Protein AF-A0A431U2A7-F1 (afdb_monomer_lite)

Organism: NCBI:txid1776032

Secondary structure (DSSP, 8-state):
--------------------------------PPPPP-HHHHHHHH-HHHHHHHTTTTTTT-EEEEEEEEE-TT--EEEEEEEES--TTS----GGGGHHHHHHHHHHHHHHHHTT-TT--TTSEEEE---STT---B---S-TTSTTS--HHHHHHHHHHH--HHHHHHHHHHH-HHHHHHHHHHTT-TT-B----SSS--TTGGGEE--EEEE-TTS-EEEEE--EE--SPPP-TT-S-EESSEEEETTEEE-S-EE-TTS-B--HHHHHHHHHHHH-GGGS-GGGS----HHHHHHHHHHHH--TGGG--GGG-STTS-TTTT--TTTTT-TTPPPPTTEEEEEEEEEETTEEEEEEEEEETTTTEEEEEEEEEE--TT-EESSS--TIIIIIHHHHHHHHHHHHHHHHT---SS---PPPPP--

Radius of gyration: 27.98 Å; chains: 1; bounding box: 54×102×86 Å

Sequence (428 aa):
MMLERIVTGLLLTTMGGLAGHLASFTAPSAAQLPVPLNPLDSLLRATPALASVVQQAEKYELQIIYTRIDRDVQNQPHFTQYDYRLDERAYFNPASLVKLPVAILSLQKLNELRQQVPALTRRSIMATGVAGRCQTAVPFAAPADSDRVASVGNYIKRMLLVSDNQAYNRLYEFLGQQYLHEQLQALGYPQVRITRRFAPCDTAANRCTNPITFHEPSGSLIYRQPAACNTSPLSLPLGRVQKGRGYYAGGKLIQRPYDFTTANYLPLQVVNNLLKTVIFPPSAPAAKQPTLTAADISFLQYYLSATPQSSGFRPYAGPEYFAAYKKYLYYGRQRQAQPQPGLRIYNIVGMSHGYLADCAYFFDEKSGIEFMLSAVLYVNADGILNDGQYEYTTMGLPFLAQLGQTVYRLEQHRPRPFRPFLPAPTSR

Foldseek 3Di:
DDDDDDDDDDDDDDDDDDDDDPDPPPDPDPPPDPDPPQVLVVLQCVDPLNCVCVVVVVVFVKKKKWWDWFADPVRDTDIDIHIDNFDLLPFDFQFLLVLLLLLLVLQLVQVVVCVVQVPRDQLWAKWWADDDPQDDTDHGDAASPACPGRGSLNLNLCCLAQNDLVSSLSSCLVCAQQNSQVLCVQLVNNQWDDQARPTPDDSQVSQKHTKMFTHHSVRHTRDTDHIDGDPDDRDQVNAWDWFFQWEDDPNDIDRHTDTCSSPGRDGQVNSLVSLCCLVPVVVGPPSNHRPHDPVSSVSLQLSLFFHLCRNPSVVSVDLVGARCCPPLAQQLNDSPDDDDPQKTWRWDWRDFFQKTKIWIWIARQPQLQTITMIIMTGFDVNRYGPPPDGCSNVPNSSSNSCSNVSVSVVSSPDDGPDRRDDDDPDDD

pLDDT: mean 89.44, std 17.87, range [29.34, 98.94]

InterPro domains:
  IPR012338 Beta-lactamase/transpeptidase-like [G3DSA:3.40.710.10] (51-410)
  IPR012338 Beta-lactamase/transpeptidase-like [SSF56601] (83-375)
  IPR045155 Beta-lactamase class A, catalytic domain [PF13354] (84-200)

Structure (mmCIF, N/CA/C/O backbone):
data_AF-A0A431U2A7-F1
#
_entry.id   AF-A0A431U2A7-F1
#
loop_
_atom_site.group_PDB
_atom_site.id
_atom_site.type_symbol
_atom_site.label_atom_id
_atom_site.label_alt_id
_atom_site.label_comp_id
_atom_site.label_asym_id
_atom_site.label_entity_id
_atom_site.label_seq_id
_atom_site.pdbx_PDB_ins_code
_atom_site.Cartn_x
_atom_site.Cartn_y
_atom_site.Cartn_z
_atom_site.occupancy
_atom_site.B_iso_or_equiv
_atom_site.auth_seq_id
_atom_site.auth_comp_id
_atom_site.auth_asym_id
_atom_site.auth_atom_id
_atom_site.pdbx_PDB_model_num
ATOM 1 N N . MET A 1 1 ? -1.919 -80.118 15.470 1.00 39.31 1 MET A N 1
ATOM 2 C CA . MET A 1 1 ? -1.013 -80.285 16.628 1.00 39.31 1 MET A CA 1
ATOM 3 C C . MET A 1 1 ? -1.307 -79.135 17.587 1.00 39.31 1 MET A C 1
ATOM 5 O O . MET A 1 1 ? -0.917 -78.022 17.277 1.00 39.31 1 MET A O 1
ATOM 9 N N . MET A 1 2 ? -2.353 -79.277 18.420 1.00 29.34 2 MET A N 1
ATOM 10 C CA . MET A 1 2 ? -2.296 -79.602 19.875 1.00 29.34 2 MET A CA 1
ATOM 11 C C . MET A 1 2 ? -1.570 -78.485 20.650 1.00 29.34 2 MET A C 1
ATOM 13 O O . MET A 1 2 ? -0.382 -78.313 20.425 1.00 29.34 2 MET A O 1
ATOM 17 N N . LEU A 1 3 ? -2.185 -77.569 21.415 1.00 35.28 3 LEU A N 1
ATOM 18 C CA . LEU A 1 3 ? -3.251 -77.600 22.443 1.00 35.28 3 LEU A CA 1
ATOM 19 C C . LEU A 1 3 ? -2.877 -78.406 23.703 1.00 35.28 3 LEU A C 1
ATOM 21 O O . LEU A 1 3 ? -2.774 -79.616 23.585 1.00 35.28 3 LEU A O 1
ATOM 25 N N . GLU A 1 4 ? -2.713 -77.711 24.847 1.00 34.19 4 GLU A N 1
ATOM 26 C CA . GLU A 1 4 ? -2.940 -78.094 26.277 1.00 34.19 4 GLU A CA 1
ATOM 27 C C . GLU A 1 4 ? -2.151 -77.113 27.189 1.00 34.19 4 GLU A C 1
ATOM 29 O O . GLU A 1 4 ? -1.002 -76.813 26.891 1.00 34.19 4 GLU A O 1
ATOM 34 N N . ARG A 1 5 ? -2.692 -76.342 28.155 1.00 38.62 5 ARG A N 1
ATOM 35 C CA . ARG A 1 5 ? -3.449 -76.578 29.417 1.00 38.62 5 ARG A CA 1
ATOM 36 C C . ARG A 1 5 ? -2.715 -77.381 30.505 1.00 38.62 5 ARG A C 1
ATOM 38 O O . ARG A 1 5 ? -2.701 -78.595 30.423 1.00 38.62 5 ARG A O 1
ATOM 45 N N . ILE A 1 6 ? -2.311 -76.698 31.591 1.00 35.25 6 ILE A N 1
ATOM 46 C CA . ILE A 1 6 ? -2.184 -77.180 32.996 1.00 35.25 6 ILE A CA 1
ATOM 47 C C . ILE A 1 6 ? -2.443 -75.930 33.890 1.00 35.25 6 ILE A C 1
ATOM 49 O O . ILE A 1 6 ? -1.779 -74.922 33.677 1.00 35.25 6 ILE A O 1
ATOM 53 N N . VAL A 1 7 ? -3.534 -75.756 34.665 1.00 33.81 7 VAL A N 1
ATOM 54 C CA . VAL A 1 7 ? -4.054 -76.432 35.891 1.00 33.81 7 VAL A CA 1
ATOM 55 C C . VAL A 1 7 ? -3.173 -76.158 37.129 1.00 33.81 7 VAL A C 1
ATOM 57 O O . VAL A 1 7 ? -2.102 -76.721 37.267 1.00 33.81 7 VAL A O 1
ATOM 60 N N . THR A 1 8 ? -3.497 -75.126 37.921 1.00 31.67 8 THR A N 1
ATOM 61 C CA . THR A 1 8 ? -4.167 -75.173 39.252 1.00 31.67 8 THR A CA 1
ATOM 62 C C . THR A 1 8 ? -3.204 -75.308 40.438 1.00 31.67 8 THR A C 1
ATOM 64 O O . THR A 1 8 ? -2.409 -76.234 40.503 1.00 31.67 8 THR A O 1
ATOM 67 N N . GLY A 1 9 ? -3.342 -74.415 41.424 1.00 29.36 9 GLY A N 1
ATOM 68 C CA . GLY A 1 9 ? -2.671 -74.518 42.721 1.00 29.36 9 GLY A CA 1
ATOM 69 C C . GLY A 1 9 ? -3.068 -73.378 43.654 1.00 29.36 9 GLY A C 1
ATOM 70 O O . GLY A 1 9 ? -2.433 -72.331 43.665 1.00 29.36 9 GLY A O 1
ATOM 71 N N . LEU A 1 10 ? -4.151 -73.583 44.403 1.00 34.50 10 LEU A N 1
ATOM 72 C CA . LEU A 1 10 ? -4.617 -72.727 45.492 1.00 34.50 10 LEU A CA 1
ATOM 73 C C . LEU A 1 10 ? -3.981 -73.227 46.799 1.00 34.50 10 LEU A C 1
ATOM 75 O O . LEU A 1 10 ? -4.096 -74.418 47.079 1.00 34.50 10 LEU A O 1
ATOM 79 N N . LEU A 1 11 ? -3.386 -72.353 47.616 1.00 31.33 11 LEU A N 1
ATOM 80 C CA . LEU A 1 11 ? -3.276 -72.568 49.066 1.00 31.33 11 LEU A CA 1
ATOM 81 C C . LEU A 1 11 ? -3.006 -71.247 49.800 1.00 31.33 11 LEU A C 1
ATOM 83 O O . LEU A 1 11 ? -2.045 -70.534 49.526 1.00 31.33 11 LEU A O 1
ATOM 87 N N . LEU A 1 12 ? -3.929 -70.939 50.713 1.00 34.69 12 LEU A N 1
ATOM 88 C CA . LEU A 1 12 ? -3.878 -69.861 51.693 1.00 34.69 12 LEU A CA 1
ATOM 89 C C . LEU A 1 12 ? -2.724 -70.073 52.678 1.00 34.69 12 LEU A C 1
ATOM 91 O O . LEU A 1 12 ? -2.602 -71.169 53.211 1.00 34.69 12 LEU A O 1
ATOM 95 N N . THR A 1 13 ? -2.062 -68.987 53.079 1.00 34.72 13 THR A N 1
ATOM 96 C CA . THR A 1 13 ? -1.769 -68.724 54.499 1.00 34.72 13 THR A CA 1
ATOM 97 C C . THR A 1 13 ? -1.606 -67.226 54.738 1.00 34.72 13 THR A C 1
ATOM 99 O O . THR A 1 13 ? -0.867 -66.530 54.049 1.00 34.72 13 THR A O 1
ATOM 102 N N . THR A 1 14 ? -2.342 -66.755 55.735 1.00 37.34 14 THR A N 1
ATOM 103 C CA . THR A 1 14 ? -2.385 -65.413 56.312 1.00 37.34 14 THR A CA 1
ATOM 104 C C . THR A 1 14 ? -1.124 -65.083 57.108 1.00 37.34 14 THR A C 1
ATOM 106 O O . THR A 1 14 ? -0.751 -65.878 57.964 1.00 37.34 14 THR A O 1
ATOM 109 N N . MET A 1 15 ? -0.574 -63.876 56.954 1.00 33.97 15 MET A N 1
ATOM 110 C CA . MET A 1 15 ? 0.027 -63.109 58.057 1.00 33.97 15 MET A CA 1
ATOM 111 C C . MET A 1 15 ? -0.080 -61.612 57.755 1.00 33.97 15 MET A C 1
ATOM 113 O O . MET A 1 15 ? 0.230 -61.161 56.656 1.00 33.97 15 MET A O 1
ATOM 117 N N . GLY A 1 16 ? -0.595 -60.867 58.733 1.00 33.91 16 GLY A N 1
ATOM 118 C CA . GLY A 1 16 ? -0.843 -59.437 58.639 1.00 33.91 16 GLY A CA 1
ATOM 119 C C . GLY A 1 16 ? 0.425 -58.590 58.728 1.00 33.91 16 GLY A C 1
ATOM 120 O O . GLY A 1 16 ? 1.430 -58.985 59.311 1.00 33.91 16 GLY A O 1
ATOM 121 N N . GLY A 1 17 ? 0.325 -57.383 58.181 1.00 33.12 17 GLY A N 1
ATOM 122 C CA . GLY A 1 17 ? 1.307 -56.317 58.317 1.00 33.12 17 GLY A CA 1
ATOM 123 C C . GLY A 1 17 ? 0.697 -55.014 57.814 1.00 33.12 17 GLY A C 1
ATOM 124 O O . GLY A 1 17 ? 0.165 -54.965 56.709 1.00 33.12 17 GLY A O 1
ATOM 125 N N . LEU A 1 18 ? 0.709 -53.994 58.669 1.00 45.31 18 LEU A N 1
ATOM 126 C CA . LEU A 1 18 ? 0.136 -52.669 58.453 1.00 45.31 18 LEU A CA 1
ATOM 127 C C . LEU A 1 18 ? 0.614 -52.027 57.138 1.00 45.31 18 LEU A C 1
ATOM 129 O O . LEU A 1 18 ? 1.816 -51.916 56.912 1.00 45.31 18 LEU A O 1
ATOM 133 N N . ALA A 1 19 ? -0.311 -51.475 56.352 1.00 36.09 19 ALA A N 1
ATOM 134 C CA . ALA A 1 19 ? -0.001 -50.454 55.354 1.00 36.09 19 ALA A CA 1
ATOM 135 C C . ALA A 1 19 ? -1.150 -49.438 55.289 1.00 36.09 19 ALA A C 1
ATOM 137 O O . ALA A 1 19 ? -2.317 -49.803 55.169 1.00 36.09 19 ALA A O 1
ATOM 138 N N . GLY A 1 20 ? -0.796 -48.166 55.475 1.00 38.19 20 GLY A N 1
ATOM 139 C CA . GLY A 1 20 ? -1.707 -47.061 55.745 1.00 38.19 20 GLY A CA 1
ATOM 140 C C . GLY A 1 20 ? -2.708 -46.735 54.638 1.00 38.19 20 GLY A C 1
ATOM 141 O O . GLY A 1 20 ? -2.528 -47.046 53.462 1.00 38.19 20 GLY A O 1
ATOM 142 N N . HIS A 1 21 ? -3.762 -46.035 55.052 1.00 40.00 21 HIS A N 1
ATOM 143 C CA . HIS A 1 21 ? -4.722 -45.388 54.173 1.00 40.00 21 HIS A CA 1
ATOM 144 C C . HIS A 1 21 ? -4.018 -44.369 53.266 1.00 40.00 21 HIS A C 1
ATOM 146 O O . HIS A 1 21 ? -3.732 -43.245 53.677 1.00 40.00 21 HIS A O 1
ATOM 152 N N . LEU A 1 22 ? -3.767 -44.743 52.011 1.00 38.91 22 LEU A N 1
ATOM 153 C CA . LEU A 1 22 ? -3.510 -43.780 50.947 1.00 38.91 22 LEU A CA 1
ATOM 154 C C . LEU A 1 22 ? -4.849 -43.158 50.544 1.00 38.91 22 LEU A C 1
ATOM 156 O O . LEU A 1 22 ? -5.626 -43.742 49.789 1.00 38.91 22 LEU A O 1
ATOM 160 N N . ALA A 1 23 ? -5.121 -41.969 51.081 1.00 39.84 23 ALA A N 1
ATOM 161 C CA . ALA A 1 23 ? -6.163 -41.095 50.570 1.00 39.84 23 ALA A CA 1
ATOM 162 C C . ALA A 1 23 ? -5.885 -40.816 49.087 1.00 39.84 23 ALA A C 1
ATOM 164 O O . ALA A 1 23 ? -4.830 -40.295 48.716 1.00 39.84 23 ALA A O 1
ATOM 165 N N . SER A 1 24 ? -6.826 -41.200 48.230 1.00 39.62 24 SER A N 1
ATOM 166 C CA . SER A 1 24 ? -6.785 -40.913 46.803 1.00 39.62 24 SER A CA 1
ATOM 167 C C . SER A 1 24 ? -6.967 -39.408 46.603 1.00 39.62 24 SER A C 1
ATOM 169 O O . SER A 1 24 ? -8.087 -38.902 46.613 1.00 39.62 24 SER A O 1
ATOM 171 N N . PHE A 1 25 ? -5.866 -38.674 46.446 1.00 38.69 25 PHE A N 1
ATOM 172 C CA . PHE A 1 25 ? -5.916 -37.294 45.977 1.00 38.69 25 PHE A CA 1
ATOM 173 C C . PHE A 1 25 ? -6.336 -37.301 44.507 1.00 38.69 25 PHE A C 1
ATOM 175 O O . PHE A 1 25 ? -5.528 -37.519 43.605 1.00 38.69 25 PHE A O 1
ATOM 182 N N . THR A 1 26 ? -7.622 -37.071 44.260 1.00 43.75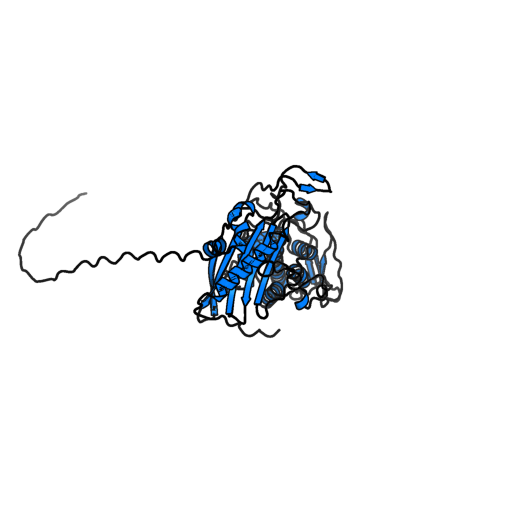 26 THR A N 1
ATOM 183 C CA . THR A 1 26 ? -8.100 -36.635 42.950 1.00 43.75 26 THR A CA 1
ATOM 184 C C . THR A 1 26 ? -7.435 -35.300 42.639 1.00 43.75 26 THR A C 1
ATOM 186 O O . THR A 1 26 ? -7.690 -34.305 43.321 1.00 43.75 26 THR A O 1
ATOM 189 N N . ALA A 1 27 ? -6.554 -35.287 41.638 1.00 40.62 27 ALA A N 1
ATOM 190 C CA . ALA A 1 27 ? -5.968 -34.058 41.129 1.00 40.62 27 ALA A CA 1
ATOM 191 C C . ALA A 1 27 ? -7.101 -33.095 40.728 1.00 40.62 27 ALA A C 1
ATOM 193 O O . ALA A 1 27 ? -8.045 -33.524 40.055 1.00 40.62 27 ALA A O 1
ATOM 194 N N . PRO A 1 28 ? -7.052 -31.816 41.135 1.00 39.28 28 PRO A N 1
ATOM 195 C CA . PRO A 1 28 ? -8.041 -30.853 40.693 1.00 39.28 28 PRO A CA 1
ATOM 196 C C . PRO A 1 28 ? -7.962 -30.756 39.170 1.00 39.28 28 PRO A C 1
ATOM 198 O O . PRO A 1 28 ? -6.887 -30.551 38.603 1.00 39.28 28 PRO A O 1
ATOM 201 N N . SER A 1 29 ? -9.114 -30.933 38.518 1.00 45.03 29 SER A N 1
ATOM 202 C CA . SER A 1 29 ? -9.315 -30.603 37.109 1.00 45.03 29 SER A CA 1
ATOM 203 C C . SER A 1 29 ? -8.654 -29.257 36.842 1.00 45.03 29 SER A C 1
ATOM 205 O O . SER A 1 29 ? -8.995 -28.277 37.506 1.00 45.03 29 SER A O 1
ATOM 207 N N . ALA A 1 30 ? -7.707 -29.215 35.902 1.00 46.78 30 ALA A N 1
ATOM 208 C CA . ALA A 1 30 ? -7.106 -27.971 35.453 1.00 46.78 30 ALA A CA 1
ATOM 209 C C . ALA A 1 30 ? -8.246 -27.034 35.047 1.00 46.78 30 ALA A C 1
ATOM 211 O O . ALA A 1 30 ? -8.922 -27.261 34.043 1.00 46.78 30 ALA A O 1
ATOM 212 N N . ALA A 1 31 ? -8.516 -26.030 35.881 1.00 42.59 31 ALA A N 1
ATOM 213 C CA . ALA A 1 31 ? -9.442 -24.975 35.539 1.00 42.59 31 ALA A CA 1
ATOM 214 C C . ALA A 1 31 ? -8.944 -24.394 34.216 1.00 42.59 31 ALA A C 1
ATOM 216 O O . ALA A 1 31 ? -7.799 -23.941 34.132 1.00 42.59 31 ALA A O 1
ATOM 217 N N . GLN A 1 32 ? -9.771 -24.469 33.171 1.00 38.12 32 GLN A N 1
ATOM 218 C CA . GLN A 1 32 ? -9.534 -23.709 31.954 1.00 38.12 32 GLN A CA 1
ATOM 219 C C . GLN A 1 32 ? -9.356 -22.259 32.394 1.00 38.12 32 GLN A C 1
ATOM 221 O O . GLN A 1 32 ? -10.302 -21.636 32.877 1.00 38.12 32 GLN A O 1
ATOM 226 N N . LEU A 1 33 ? -8.123 -21.755 32.299 1.00 36.72 33 LEU A N 1
ATOM 227 C CA . LEU A 1 33 ? -7.843 -20.340 32.490 1.00 36.72 33 LEU A CA 1
ATOM 228 C C . LEU A 1 33 ? -8.853 -19.579 31.623 1.00 36.72 33 LEU A C 1
ATOM 230 O O . LEU A 1 33 ? -9.006 -19.945 30.451 1.00 36.72 33 LEU A O 1
ATOM 234 N N . PRO A 1 34 ? -9.585 -18.594 32.174 1.00 42.25 34 PRO A N 1
ATOM 235 C CA . PRO A 1 34 ? -10.581 -17.870 31.404 1.00 42.25 34 PRO A CA 1
ATOM 236 C C . PRO A 1 34 ? -9.918 -17.361 30.127 1.00 42.25 34 PRO A C 1
ATOM 238 O O . PRO A 1 34 ? -8.860 -16.730 30.187 1.00 42.25 34 PRO A O 1
ATOM 241 N N . VAL A 1 35 ? -10.517 -17.690 28.977 1.00 45.16 35 VAL A N 1
ATOM 242 C CA . VAL A 1 35 ? -10.093 -17.157 27.679 1.00 45.16 35 VAL A CA 1
ATOM 243 C C . VAL A 1 35 ? -9.950 -15.648 27.869 1.00 45.16 35 VAL A C 1
ATOM 245 O O . VAL A 1 35 ? -10.924 -15.026 28.307 1.00 45.16 35 VAL A O 1
ATOM 248 N N . PRO A 1 36 ? -8.764 -15.057 27.631 1.00 52.97 36 PRO A N 1
ATOM 249 C CA . PRO A 1 36 ? -8.588 -13.630 27.824 1.00 52.97 36 PRO A CA 1
ATOM 250 C C . PRO A 1 36 ? -9.677 -12.914 27.028 1.00 52.97 36 PRO A C 1
ATOM 252 O O . PRO A 1 36 ? -9.793 -13.118 25.819 1.00 52.97 36 PRO A O 1
ATOM 255 N N . LEU A 1 37 ? -10.513 -12.142 27.725 1.00 64.88 37 LEU A N 1
ATOM 256 C CA . LEU A 1 37 ? -11.624 -11.405 27.132 1.00 64.88 37 LEU A CA 1
ATOM 257 C C . LEU A 1 37 ? -11.092 -10.634 25.917 1.00 64.88 37 LEU A C 1
ATOM 259 O O . LEU A 1 37 ? -10.131 -9.884 26.081 1.00 64.88 37 LEU A O 1
ATOM 263 N N . ASN A 1 38 ? -11.678 -10.818 24.726 1.00 75.75 38 ASN A N 1
ATOM 264 C CA . ASN A 1 38 ? -11.290 -10.061 23.534 1.00 75.75 38 ASN A CA 1
ATOM 265 C C . ASN A 1 38 ? -11.425 -8.557 23.850 1.00 75.75 38 ASN A C 1
ATOM 267 O O . ASN A 1 38 ? -12.552 -8.056 23.932 1.00 75.75 38 ASN A O 1
ATOM 271 N N . PRO A 1 39 ? -10.317 -7.816 24.053 1.00 86.81 39 PRO A N 1
ATOM 272 C CA . PRO A 1 39 ? -10.399 -6.428 24.472 1.00 86.81 39 PRO A CA 1
ATOM 273 C C . PRO A 1 39 ? -10.957 -5.558 23.345 1.00 86.81 39 PRO A C 1
ATOM 275 O O . PRO A 1 39 ? -11.525 -4.509 23.629 1.00 86.81 39 PRO A O 1
ATOM 278 N N . LEU A 1 40 ? -10.839 -5.996 22.083 1.00 92.06 40 LEU A N 1
ATOM 279 C CA . LEU A 1 40 ? -11.310 -5.253 20.921 1.00 92.06 40 LEU A CA 1
ATOM 280 C C . LEU A 1 40 ? -12.838 -5.150 20.904 1.00 92.06 40 LEU A C 1
ATOM 282 O O . LEU A 1 40 ? -13.360 -4.046 20.799 1.00 92.06 40 LEU A O 1
ATOM 286 N N . ASP A 1 41 ? -13.559 -6.262 21.065 1.00 89.31 41 ASP A N 1
ATOM 287 C CA . ASP A 1 41 ? -15.031 -6.266 21.077 1.00 89.31 41 ASP A CA 1
ATOM 288 C C . ASP A 1 41 ? -15.600 -5.331 22.150 1.00 89.31 41 ASP A C 1
ATOM 290 O O . ASP A 1 41 ? -16.458 -4.484 21.874 1.00 89.31 41 ASP A O 1
ATOM 294 N N . SER A 1 42 ? -15.087 -5.461 23.375 1.00 89.88 42 SER A N 1
ATOM 295 C CA . SER A 1 42 ? -15.497 -4.632 24.509 1.00 89.88 42 SER A CA 1
ATOM 296 C C . SER A 1 42 ? -15.167 -3.159 24.271 1.00 89.88 42 SER A C 1
ATOM 298 O O . SER A 1 42 ? -16.022 -2.301 24.486 1.00 89.88 42 SER A O 1
ATOM 300 N N . LEU A 1 43 ? -13.966 -2.855 23.766 1.00 93.19 43 LEU A N 1
ATOM 301 C CA . LEU A 1 43 ? -13.534 -1.492 23.452 1.00 93.19 43 LEU A CA 1
ATOM 302 C C . LEU A 1 43 ? -14.429 -0.835 22.394 1.00 93.19 43 LEU A C 1
ATOM 304 O O . LEU A 1 43 ? -14.831 0.318 22.555 1.00 93.19 43 LEU A O 1
ATOM 308 N N . LEU A 1 44 ? -14.766 -1.568 21.329 1.00 94.06 44 LEU A N 1
ATOM 309 C CA . LEU A 1 44 ? -15.616 -1.080 20.243 1.00 94.06 44 LEU A CA 1
ATOM 310 C C . LEU A 1 44 ? -17.034 -0.763 20.728 1.00 94.06 44 LEU A C 1
ATOM 312 O O . LEU A 1 44 ? -17.587 0.271 20.359 1.00 94.06 44 LEU A O 1
ATOM 316 N N . ARG A 1 45 ? -17.618 -1.621 21.575 1.00 90.00 45 ARG A N 1
ATOM 317 C CA . ARG A 1 45 ? -18.977 -1.425 22.112 1.00 90.00 45 ARG A CA 1
ATOM 318 C C . ARG A 1 45 ? -19.041 -0.353 23.198 1.00 90.00 45 ARG A C 1
ATOM 320 O O . ARG A 1 45 ? -20.033 0.363 23.275 1.00 90.00 45 ARG A O 1
ATOM 327 N N . ALA A 1 46 ? -17.996 -0.233 24.014 1.00 91.06 46 ALA A N 1
ATOM 328 C CA . ALA A 1 46 ? -17.940 0.717 25.122 1.00 91.06 46 ALA A CA 1
ATOM 329 C C . ALA A 1 46 ? -17.567 2.146 24.695 1.00 91.06 46 ALA A C 1
ATOM 331 O O . ALA A 1 46 ? -17.612 3.049 25.526 1.00 91.06 46 ALA A O 1
ATOM 332 N N . THR A 1 47 ? -17.191 2.374 23.431 1.00 94.06 47 THR A N 1
ATOM 333 C CA . THR A 1 47 ? -16.764 3.694 22.943 1.00 94.06 47 THR A CA 1
ATOM 334 C C . THR A 1 47 ? -17.890 4.371 22.151 1.00 94.06 47 THR A C 1
ATOM 336 O O . THR A 1 47 ? -18.091 4.030 20.983 1.00 94.06 47 THR A O 1
ATOM 339 N N . PRO A 1 48 ? -18.591 5.384 22.707 1.00 94.06 48 PRO A N 1
ATOM 340 C CA . PRO A 1 48 ? -19.739 6.011 22.042 1.00 94.06 48 PRO A CA 1
ATOM 341 C C . PRO A 1 48 ? -19.412 6.593 20.662 1.00 94.06 48 PRO A C 1
ATOM 343 O O . PRO A 1 48 ? -20.215 6.488 19.739 1.00 94.06 48 PRO A O 1
ATOM 346 N N . ALA A 1 49 ? -18.201 7.133 20.488 1.00 92.81 49 ALA A N 1
ATOM 347 C CA . ALA A 1 49 ? -17.736 7.695 19.217 1.00 92.81 49 ALA A CA 1
ATOM 348 C C . ALA A 1 49 ? -17.610 6.659 18.078 1.00 92.81 49 ALA A C 1
ATOM 350 O O . ALA A 1 49 ? -17.556 7.042 16.913 1.00 92.81 49 ALA A O 1
ATOM 351 N N . LEU A 1 50 ? -17.567 5.359 18.395 1.00 96.50 50 LEU A N 1
ATOM 352 C CA . LEU A 1 50 ? -17.508 4.264 17.418 1.00 96.50 50 LEU A CA 1
ATOM 353 C C . LEU A 1 50 ? -18.874 3.595 17.201 1.00 96.50 50 LEU A C 1
ATOM 355 O O . LEU A 1 50 ? -19.055 2.864 16.225 1.00 96.50 50 LEU A O 1
ATOM 359 N N . ALA A 1 51 ? -19.838 3.850 18.091 1.00 91.81 51 ALA A N 1
ATOM 360 C CA . ALA A 1 51 ? -21.081 3.093 18.183 1.00 91.81 51 ALA A CA 1
ATOM 361 C C . ALA A 1 51 ? -21.918 3.144 16.897 1.00 91.81 51 ALA A C 1
ATOM 363 O O . ALA A 1 51 ? -22.452 2.116 16.490 1.00 91.81 51 ALA A O 1
ATOM 364 N N . SER A 1 52 ? -21.984 4.298 16.221 1.00 91.75 52 SER A N 1
ATOM 365 C CA . SER A 1 52 ? -22.794 4.479 15.004 1.00 91.75 52 SER A CA 1
ATOM 366 C C . SER A 1 52 ? -22.421 3.506 13.881 1.00 91.75 52 SER A C 1
ATOM 368 O O . SER A 1 52 ? -23.301 3.020 13.168 1.00 91.75 52 SER A O 1
ATOM 370 N N . VAL A 1 53 ? -21.129 3.190 13.758 1.00 96.75 53 VAL A N 1
ATOM 371 C CA . VAL A 1 53 ? -20.601 2.232 12.783 1.00 96.75 53 VAL A CA 1
ATOM 372 C C . VAL A 1 53 ? -20.624 0.815 13.347 1.00 96.75 53 VAL A C 1
ATOM 374 O O . VAL A 1 53 ? -21.089 -0.094 12.670 1.00 96.75 53 VAL A O 1
ATOM 377 N N . VAL A 1 54 ? -20.170 0.613 14.589 1.00 96.62 54 VAL A N 1
ATOM 378 C CA . VAL A 1 54 ? -20.057 -0.722 15.209 1.00 96.62 54 VAL A CA 1
ATOM 379 C C . VAL A 1 54 ? -21.423 -1.404 15.354 1.00 96.62 54 VAL A C 1
ATOM 381 O O . VAL A 1 54 ? -21.544 -2.599 15.098 1.00 96.62 54 VAL A O 1
ATOM 384 N N . GLN A 1 55 ? -22.477 -0.663 15.705 1.00 95.94 55 GLN A N 1
ATOM 385 C CA . GLN A 1 55 ? -23.839 -1.210 15.803 1.00 95.94 55 GLN A CA 1
ATOM 386 C C . GLN A 1 55 ? -24.425 -1.597 14.435 1.00 95.94 55 GLN A C 1
ATOM 388 O O . GLN A 1 55 ? -25.323 -2.428 14.361 1.00 95.94 55 GLN A O 1
ATOM 393 N N . GLN A 1 56 ? -23.892 -1.030 13.352 1.00 96.75 56 GLN A N 1
ATOM 394 C CA . GLN A 1 56 ? -24.275 -1.302 11.965 1.00 96.75 56 GLN A CA 1
ATOM 395 C C . GLN A 1 56 ? -23.109 -1.943 11.190 1.00 96.75 56 GLN A C 1
ATOM 397 O O . GLN A 1 56 ? -22.966 -1.733 9.985 1.00 96.75 56 GLN A O 1
ATOM 402 N N . ALA A 1 57 ? -22.250 -2.711 11.869 1.00 97.25 57 ALA A N 1
ATOM 403 C CA . ALA A 1 57 ? -20.986 -3.185 11.303 1.00 97.25 57 ALA A CA 1
ATOM 404 C C . ALA A 1 57 ? -21.148 -4.005 10.012 1.00 97.25 57 ALA A C 1
ATOM 406 O O . ALA A 1 57 ? -20.250 -4.006 9.178 1.00 97.25 57 ALA A O 1
ATOM 407 N N . GLU A 1 58 ? -22.285 -4.678 9.826 1.00 96.81 58 GLU A N 1
ATOM 408 C CA . GLU A 1 58 ? -22.603 -5.384 8.583 1.00 96.81 58 GLU A CA 1
ATOM 409 C C . GLU A 1 58 ? -22.836 -4.427 7.409 1.00 96.81 58 GLU A C 1
ATOM 411 O O . GLU A 1 58 ? -22.199 -4.575 6.372 1.00 96.81 58 GLU A O 1
ATOM 416 N N . LYS A 1 59 ? -23.662 -3.388 7.595 1.00 96.75 59 LYS A N 1
ATOM 417 C CA . LYS A 1 59 ? -23.903 -2.338 6.588 1.00 96.75 59 LYS A CA 1
ATOM 418 C C . LYS A 1 59 ? -22.605 -1.654 6.165 1.00 96.75 59 LYS A C 1
ATOM 420 O O . LYS A 1 59 ? -22.421 -1.344 4.991 1.00 96.75 59 LYS A O 1
ATOM 425 N N . TYR A 1 60 ? -21.731 -1.401 7.134 1.00 98.25 60 TYR A N 1
ATOM 426 C CA . TYR A 1 60 ? -20.446 -0.752 6.907 1.00 98.25 60 TYR A CA 1
ATOM 427 C C . TYR A 1 60 ? -19.322 -1.729 6.535 1.00 98.25 60 TYR A C 1
ATOM 429 O O . TYR A 1 60 ? -18.183 -1.294 6.384 1.00 98.25 60 TYR A O 1
ATOM 437 N N . GLU A 1 61 ? -19.612 -3.029 6.412 1.00 98.12 61 GLU A N 1
ATOM 438 C CA . GLU A 1 61 ? -18.641 -4.100 6.130 1.00 98.12 61 GLU A CA 1
ATOM 439 C C . GLU A 1 61 ? -17.354 -3.980 6.952 1.00 98.12 61 GLU A C 1
ATOM 441 O O . GLU A 1 61 ? -16.242 -4.170 6.457 1.00 98.12 61 GLU A O 1
ATOM 446 N N . LEU A 1 62 ? -17.523 -3.603 8.219 1.00 98.62 62 LEU A N 1
ATOM 447 C CA . LEU A 1 62 ? -16.422 -3.294 9.108 1.00 98.62 62 LEU A CA 1
ATOM 448 C C . LEU A 1 62 ? -15.638 -4.571 9.400 1.00 98.62 62 LEU A C 1
ATOM 450 O O . LEU A 1 62 ? -16.202 -5.530 9.925 1.00 98.62 62 LEU A O 1
ATOM 454 N N . GLN A 1 63 ? -14.338 -4.537 9.124 1.00 98.75 63 GLN A N 1
ATOM 455 C CA . GLN A 1 63 ? -13.374 -5.547 9.558 1.00 98.75 63 GLN A CA 1
ATOM 456 C C . GLN A 1 63 ? -12.246 -4.848 10.311 1.00 98.75 63 GLN A C 1
ATOM 458 O O . GLN A 1 63 ? -11.766 -3.808 9.852 1.00 98.75 63 GLN A O 1
ATOM 463 N N . ILE A 1 64 ? -11.819 -5.390 11.452 1.00 98.81 64 ILE A N 1
ATOM 464 C CA . ILE A 1 64 ? -10.709 -4.836 12.241 1.00 98.81 64 ILE A CA 1
ATOM 465 C C . ILE A 1 64 ? -9.796 -5.969 12.707 1.00 98.81 64 ILE A C 1
ATOM 467 O O . ILE A 1 64 ? -10.272 -7.006 13.158 1.00 98.81 64 ILE A O 1
ATOM 471 N N . ILE A 1 65 ? -8.489 -5.726 12.633 1.00 98.81 65 ILE A N 1
ATOM 472 C CA . ILE A 1 65 ? -7.441 -6.535 13.253 1.00 98.81 65 ILE A CA 1
ATOM 473 C C . ILE A 1 65 ? -6.690 -5.630 14.224 1.00 98.81 65 ILE A C 1
ATOM 475 O O . ILE A 1 65 ? -6.120 -4.621 13.809 1.00 98.81 65 ILE A O 1
ATOM 479 N N . TYR A 1 66 ? -6.644 -5.990 15.500 1.00 98.69 66 TYR A N 1
ATOM 480 C CA . TYR A 1 66 ? -5.780 -5.365 16.499 1.00 98.69 66 TYR A CA 1
ATOM 481 C C . TYR A 1 66 ? -4.751 -6.392 16.962 1.00 98.69 66 TYR A C 1
ATOM 483 O O . TYR A 1 66 ? -5.098 -7.469 17.431 1.00 98.69 66 TYR A O 1
ATOM 491 N N . THR A 1 67 ? -3.467 -6.073 16.819 1.00 98.31 67 THR A N 1
ATOM 492 C CA . THR A 1 67 ? -2.381 -6.918 17.320 1.00 98.31 67 THR A CA 1
ATOM 493 C C . THR A 1 67 ? -1.695 -6.219 18.476 1.00 98.31 67 THR A C 1
ATOM 495 O O . THR A 1 67 ? -0.999 -5.218 18.282 1.00 98.31 67 THR A O 1
ATOM 498 N N . ARG A 1 68 ? -1.855 -6.781 19.672 1.00 96.50 68 ARG A N 1
ATOM 499 C CA . ARG A 1 68 ? -1.051 -6.414 20.834 1.00 96.50 68 ARG A CA 1
ATOM 500 C C . ARG A 1 68 ? 0.375 -6.903 20.620 1.00 96.50 68 ARG A C 1
ATOM 502 O O . ARG A 1 68 ? 0.576 -8.046 20.199 1.00 96.50 68 ARG A O 1
ATOM 509 N N . ILE A 1 69 ? 1.338 -6.041 20.930 1.00 96.19 69 ILE A N 1
ATOM 510 C CA . ILE A 1 69 ? 2.759 -6.374 20.903 1.00 96.19 69 ILE A CA 1
ATOM 511 C C . ILE A 1 69 ? 3.305 -6.266 22.322 1.00 96.19 69 ILE A C 1
ATOM 513 O O . ILE A 1 69 ? 3.176 -5.233 22.980 1.00 96.19 69 ILE A O 1
ATOM 517 N N . ASP A 1 70 ? 3.902 -7.354 22.787 1.00 94.00 70 ASP A N 1
ATOM 518 C CA . ASP A 1 70 ? 4.621 -7.444 24.052 1.00 94.00 70 ASP A CA 1
ATOM 519 C C . ASP A 1 70 ? 6.075 -7.785 23.756 1.00 94.00 70 ASP A C 1
ATOM 521 O O . ASP A 1 70 ? 6.340 -8.627 22.907 1.00 94.00 70 ASP A O 1
ATOM 525 N N . ARG A 1 71 ? 7.028 -7.147 24.432 1.00 93.19 71 ARG A N 1
ATOM 526 C CA . ARG A 1 71 ? 8.442 -7.512 24.297 1.00 93.19 71 ARG A CA 1
ATOM 527 C C . ARG A 1 71 ? 8.886 -8.354 25.475 1.00 93.19 71 ARG A C 1
ATOM 529 O O . ARG A 1 7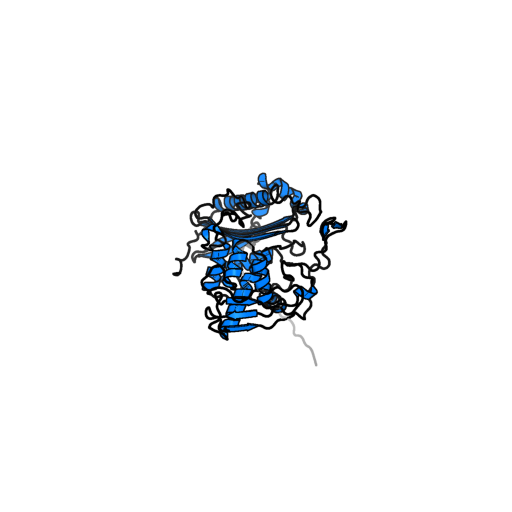1 ? 8.373 -8.159 26.572 1.00 93.19 71 ARG A O 1
ATOM 536 N N . ASP A 1 72 ? 9.809 -9.278 25.248 1.00 91.69 72 ASP A N 1
ATOM 537 C CA . ASP A 1 72 ? 10.478 -10.018 26.321 1.00 91.69 72 ASP A CA 1
ATOM 538 C C . ASP A 1 72 ? 11.759 -9.318 26.808 1.00 91.69 72 ASP A C 1
ATOM 540 O O . ASP A 1 72 ? 12.093 -8.211 26.375 1.00 91.69 72 ASP A O 1
ATOM 544 N N . VAL A 1 73 ? 12.486 -9.968 27.726 1.00 90.56 73 VAL A N 1
ATOM 545 C CA . VAL A 1 73 ? 13.746 -9.450 28.288 1.00 90.56 73 VAL A CA 1
ATOM 546 C C . VAL A 1 73 ? 14.843 -9.273 27.224 1.00 90.56 73 VAL A C 1
ATOM 548 O O . VAL A 1 73 ? 15.748 -8.467 27.422 1.00 90.56 73 VAL A O 1
ATOM 551 N N . GLN A 1 74 ? 14.771 -9.990 26.094 1.00 91.44 74 GLN A N 1
ATOM 552 C CA . GLN A 1 74 ? 15.671 -9.847 24.941 1.00 91.44 74 GLN A CA 1
ATOM 553 C C . GLN A 1 74 ? 15.143 -8.851 23.897 1.00 91.44 74 GLN A C 1
ATOM 555 O O . GLN A 1 74 ? 15.705 -8.751 22.802 1.00 91.44 74 GLN A O 1
ATOM 560 N N . ASN A 1 75 ? 14.088 -8.097 24.223 1.00 88.81 75 ASN A N 1
ATOM 561 C CA . ASN A 1 75 ? 13.432 -7.130 23.346 1.00 88.81 75 ASN A CA 1
ATOM 562 C C . ASN A 1 75 ? 12.787 -7.766 22.097 1.00 88.81 75 ASN A C 1
ATOM 564 O O . ASN A 1 75 ? 12.495 -7.051 21.131 1.00 88.81 75 ASN A O 1
ATOM 568 N N . GLN A 1 76 ? 12.549 -9.084 22.097 1.00 91.88 76 GLN A N 1
ATOM 569 C CA . GLN A 1 76 ? 11.875 -9.768 20.994 1.00 91.88 76 GLN A CA 1
ATOM 570 C C . GLN A 1 76 ? 10.359 -9.561 21.090 1.00 91.88 76 GLN A C 1
ATOM 572 O O . GLN A 1 76 ? 9.795 -9.680 22.180 1.00 91.88 76 GLN A O 1
ATOM 577 N N . PRO A 1 77 ? 9.684 -9.229 19.975 1.00 94.62 77 PRO A N 1
ATOM 578 C CA . PRO A 1 77 ? 8.253 -8.972 19.977 1.00 94.62 77 PRO A CA 1
ATOM 579 C C . PRO A 1 77 ? 7.435 -10.271 19.931 1.00 94.62 77 PRO A C 1
ATOM 581 O O . PRO A 1 77 ? 7.631 -11.133 19.074 1.00 94.62 77 PRO A O 1
ATOM 584 N N . HIS A 1 78 ? 6.437 -10.342 20.802 1.00 95.19 78 HIS A N 1
ATOM 585 C CA . HIS A 1 78 ? 5.407 -11.369 20.889 1.00 95.19 78 HIS A CA 1
ATOM 586 C C . HIS A 1 78 ? 4.064 -10.758 20.502 1.00 95.19 78 HIS A C 1
ATOM 588 O O . HIS A 1 78 ? 3.704 -9.671 20.955 1.00 95.19 78 HIS A O 1
ATOM 594 N N . PHE A 1 79 ? 3.320 -11.452 19.645 1.00 96.12 79 PHE A N 1
ATOM 595 C CA . PHE A 1 79 ? 2.126 -10.907 19.001 1.00 96.12 79 PHE A CA 1
ATOM 596 C C . PHE A 1 79 ? 0.875 -11.632 19.488 1.00 96.12 79 PHE A C 1
ATOM 598 O O . PHE A 1 79 ? 0.791 -12.853 19.384 1.00 96.12 79 PHE A O 1
ATOM 605 N N . THR A 1 80 ? -0.122 -10.888 19.963 1.00 96.75 80 THR A N 1
ATOM 606 C CA . THR A 1 80 ? -1.469 -11.416 20.236 1.00 96.75 80 THR A CA 1
ATOM 607 C C . THR A 1 80 ? -2.474 -10.696 19.344 1.00 96.75 80 THR A C 1
ATOM 609 O O . THR A 1 80 ? -2.671 -9.492 19.500 1.00 96.75 80 THR A O 1
ATOM 612 N N . GLN A 1 81 ? -3.078 -11.415 18.396 1.00 97.44 81 GLN A N 1
ATOM 613 C CA . GLN A 1 81 ? -4.062 -10.860 17.464 1.00 97.44 81 GLN A CA 1
ATOM 614 C C . GLN A 1 81 ? -5.484 -11.009 18.016 1.00 97.44 81 GLN A C 1
ATOM 616 O O . GLN A 1 81 ? -5.844 -12.057 18.548 1.00 97.44 81 GLN A O 1
ATOM 621 N N . TYR A 1 82 ? -6.277 -9.957 17.849 1.00 97.81 82 TYR A N 1
ATOM 622 C CA . TYR A 1 82 ? -7.704 -9.906 18.117 1.00 97.81 82 TYR A CA 1
ATOM 623 C C . TYR A 1 82 ? -8.422 -9.374 16.884 1.00 97.81 82 TYR A C 1
ATOM 625 O O . TYR A 1 82 ? -8.039 -8.335 16.340 1.00 97.81 82 TYR A O 1
ATOM 633 N N . ASP A 1 83 ? -9.489 -10.057 16.491 1.00 97.00 83 ASP A N 1
ATOM 634 C CA . ASP A 1 83 ? -10.209 -9.766 15.259 1.00 97.00 83 ASP A CA 1
ATOM 635 C C . ASP A 1 83 ? -11.650 -9.344 15.544 1.00 97.00 83 ASP A C 1
ATOM 637 O O . ASP A 1 83 ? -12.269 -9.771 16.521 1.00 97.00 83 ASP A O 1
ATOM 641 N N . TYR A 1 84 ? -12.190 -8.505 14.664 1.00 97.50 84 TYR A N 1
ATOM 642 C CA . TYR A 1 84 ? -13.596 -8.122 14.639 1.00 97.50 84 TYR A CA 1
ATOM 643 C C . TYR A 1 84 ? -14.125 -8.284 13.218 1.00 97.50 84 TYR A C 1
ATOM 645 O O . TYR A 1 84 ? -13.718 -7.545 12.319 1.00 97.50 84 TYR A O 1
ATOM 653 N N . ARG A 1 85 ? -15.026 -9.260 13.026 1.00 96.69 85 ARG A N 1
ATOM 654 C CA . ARG A 1 85 ? -15.669 -9.590 11.735 1.00 96.69 85 ARG A CA 1
ATOM 655 C C . ARG A 1 85 ? -14.686 -9.814 10.574 1.00 96.69 85 ARG A C 1
ATOM 657 O O . ARG A 1 85 ? -15.037 -9.584 9.420 1.00 96.69 85 ARG A O 1
ATOM 664 N N . LEU A 1 86 ? -13.459 -10.240 10.872 1.00 97.81 86 LEU A N 1
ATOM 665 C CA . LEU A 1 86 ? -12.473 -10.575 9.852 1.00 97.81 86 LEU A CA 1
ATOM 666 C C . LEU A 1 86 ? -12.979 -11.769 9.038 1.00 97.81 86 LEU A C 1
ATOM 668 O O . LEU A 1 86 ? -13.208 -12.844 9.588 1.00 97.81 86 LEU A O 1
ATOM 672 N N . ASP A 1 87 ? -13.145 -11.571 7.735 1.00 96.69 87 ASP A N 1
ATOM 673 C CA . ASP A 1 87 ? -13.604 -12.617 6.829 1.00 96.69 87 ASP A CA 1
ATOM 674 C C . ASP A 1 87 ? -12.974 -12.422 5.448 1.00 96.69 87 ASP A C 1
ATOM 676 O O . ASP A 1 87 ? -13.243 -11.447 4.744 1.00 96.69 87 ASP A O 1
ATOM 680 N N . GLU A 1 88 ? -12.130 -13.371 5.034 1.00 95.56 88 GLU A N 1
ATOM 681 C CA . GLU A 1 88 ? -11.498 -13.338 3.714 1.00 95.56 88 GLU A CA 1
ATOM 682 C C . GLU A 1 88 ? -12.502 -13.579 2.575 1.00 95.56 88 GLU A C 1
ATOM 684 O O . GLU A 1 88 ? -12.223 -13.206 1.432 1.00 95.56 88 GLU A O 1
ATOM 689 N N . ARG A 1 89 ? -13.666 -14.183 2.855 1.00 95.94 89 ARG A N 1
ATOM 690 C CA . ARG A 1 89 ? -14.743 -14.385 1.874 1.00 95.94 89 ARG A CA 1
ATOM 691 C C . ARG A 1 89 ? -15.576 -13.122 1.657 1.00 95.94 89 ARG A C 1
ATOM 693 O O . ARG A 1 89 ? -16.156 -12.969 0.580 1.00 95.94 89 ARG A O 1
ATOM 700 N N . ALA A 1 90 ? -15.587 -12.203 2.620 1.00 95.62 90 ALA A N 1
ATOM 701 C CA . ALA A 1 90 ? -16.216 -10.897 2.490 1.00 95.62 90 ALA A CA 1
ATOM 702 C C . ALA A 1 90 ? -15.328 -9.964 1.650 1.00 95.62 90 ALA A C 1
ATOM 704 O O . ALA A 1 90 ? -14.388 -9.335 2.143 1.00 95.62 90 ALA A O 1
ATOM 705 N N . TYR A 1 91 ? -15.612 -9.892 0.346 1.00 97.62 91 TYR A N 1
ATOM 706 C CA . TYR A 1 91 ? -14.873 -9.026 -0.570 1.00 97.62 91 TYR A CA 1
ATOM 707 C C . TYR A 1 91 ? -14.918 -7.559 -0.130 1.00 97.62 91 TYR A C 1
ATOM 709 O O . TYR A 1 91 ? -15.985 -6.996 0.100 1.00 97.62 91 TYR A O 1
ATOM 717 N N . PHE A 1 92 ? -13.758 -6.908 -0.182 1.00 98.12 92 PHE A N 1
ATOM 718 C CA . PHE A 1 92 ? -13.655 -5.459 -0.263 1.00 98.12 92 PHE A CA 1
ATOM 719 C C . PHE A 1 92 ? -12.734 -5.068 -1.418 1.00 98.12 92 PHE A C 1
ATOM 721 O O . PHE A 1 92 ? -11.848 -5.831 -1.807 1.00 98.12 92 PHE A O 1
ATOM 728 N N . ASN A 1 93 ? -12.911 -3.865 -1.970 1.00 98.12 93 ASN A N 1
ATOM 729 C CA . ASN A 1 93 ? -11.977 -3.344 -2.965 1.00 98.12 93 ASN A CA 1
ATOM 730 C C . ASN A 1 93 ? -10.679 -2.913 -2.257 1.00 98.12 93 ASN A C 1
ATOM 732 O O . ASN A 1 93 ? -10.703 -1.921 -1.523 1.00 98.12 93 ASN A O 1
ATOM 736 N N . PRO A 1 94 ? -9.528 -3.575 -2.498 1.00 98.12 94 PRO A N 1
ATOM 737 C CA . PRO A 1 94 ? -8.299 -3.272 -1.768 1.00 98.12 94 PRO A CA 1
ATOM 738 C C . PRO A 1 94 ? -7.683 -1.926 -2.150 1.00 98.12 94 PRO A C 1
ATOM 740 O O . PRO A 1 94 ? -6.734 -1.478 -1.508 1.00 98.12 94 PRO A O 1
ATOM 743 N N . ALA A 1 95 ? -8.199 -1.265 -3.191 1.00 97.81 95 ALA A N 1
ATOM 744 C CA . ALA A 1 95 ? -7.752 0.040 -3.644 1.00 97.81 95 ALA A CA 1
ATOM 745 C C . ALA A 1 95 ? -6.216 0.107 -3.703 1.00 97.81 95 ALA A C 1
ATOM 747 O O . ALA A 1 95 ? -5.581 -0.691 -4.387 1.00 97.81 95 ALA A O 1
ATOM 748 N N . SER A 1 96 ? -5.610 1.040 -2.969 1.00 98.50 96 SER A N 1
ATOM 749 C CA . SER A 1 96 ? -4.163 1.258 -2.945 1.00 98.50 96 SER A CA 1
ATOM 750 C C . SER A 1 96 ? -3.378 0.341 -2.000 1.00 98.50 96 SER A C 1
ATOM 752 O O . SER A 1 96 ? -2.150 0.412 -2.019 1.00 98.50 96 SER A O 1
ATOM 754 N N . LEU A 1 97 ? -4.022 -0.559 -1.245 1.00 98.88 97 LEU A N 1
ATOM 755 C CA . LEU A 1 97 ? -3.310 -1.529 -0.399 1.00 98.88 97 LEU A CA 1
ATOM 756 C C . LEU A 1 97 ? -2.394 -2.448 -1.220 1.00 98.88 97 LEU A C 1
ATOM 758 O O . LEU A 1 97 ? -1.320 -2.819 -0.755 1.00 98.88 97 LEU A O 1
ATOM 762 N N . VAL A 1 98 ? -2.752 -2.721 -2.482 1.00 98.81 98 VAL A N 1
ATOM 763 C CA . VAL A 1 98 ? -1.933 -3.501 -3.434 1.00 98.81 98 VAL A CA 1
ATOM 764 C C . VAL A 1 98 ? -0.537 -2.914 -3.670 1.00 98.81 98 VAL A C 1
ATOM 766 O O . VAL A 1 98 ? 0.356 -3.605 -4.152 1.00 98.81 98 VAL A O 1
ATOM 769 N N . LYS A 1 99 ? -0.316 -1.639 -3.329 1.00 98.88 99 LYS A N 1
ATOM 770 C CA . LYS A 1 99 ? 0.987 -0.985 -3.477 1.00 98.88 99 LYS A CA 1
ATOM 771 C C . LYS A 1 99 ? 2.036 -1.549 -2.515 1.00 98.88 99 LYS A C 1
ATOM 773 O O . LYS A 1 99 ? 3.213 -1.514 -2.858 1.00 98.88 99 LYS A O 1
ATOM 778 N N . LEU A 1 100 ? 1.636 -2.087 -1.359 1.00 98.88 100 LEU A N 1
ATOM 779 C CA . LEU A 1 100 ? 2.569 -2.702 -0.412 1.00 98.88 100 LEU A CA 1
ATOM 780 C C . LEU A 1 100 ? 3.232 -3.973 -0.983 1.00 98.88 100 LEU A C 1
ATOM 782 O O . LEU A 1 100 ? 4.457 -3.967 -1.106 1.00 98.88 100 LEU A O 1
ATOM 786 N N . PRO A 1 101 ? 2.490 -5.023 -1.403 1.00 98.81 101 PRO A N 1
ATOM 787 C CA . PRO A 1 101 ? 3.108 -6.201 -2.014 1.00 98.81 101 PRO A CA 1
ATOM 788 C C . PRO A 1 101 ? 3.907 -5.861 -3.276 1.00 98.81 101 PRO A C 1
ATOM 790 O O . PRO A 1 101 ? 4.993 -6.397 -3.465 1.00 98.81 101 PRO A O 1
ATOM 793 N N . VAL A 1 102 ? 3.434 -4.925 -4.110 1.00 98.94 102 VAL A N 1
ATOM 794 C CA . VAL A 1 102 ? 4.181 -4.499 -5.307 1.00 98.94 102 VAL A CA 1
ATOM 795 C C . VAL A 1 102 ? 5.509 -3.825 -4.945 1.00 98.94 102 VAL A C 1
ATOM 797 O O . VAL A 1 102 ? 6.515 -4.088 -5.601 1.00 98.94 102 VAL A O 1
ATOM 800 N N . ALA A 1 103 ? 5.558 -2.994 -3.900 1.00 98.88 103 ALA A N 1
ATOM 801 C CA . ALA A 1 103 ? 6.804 -2.373 -3.449 1.00 98.88 103 ALA A CA 1
ATOM 802 C C . ALA A 1 103 ? 7.801 -3.410 -2.903 1.00 98.88 103 ALA A C 1
ATOM 804 O O . ALA A 1 103 ? 8.968 -3.393 -3.292 1.00 98.88 103 ALA A O 1
ATOM 805 N N . ILE A 1 104 ? 7.326 -4.332 -2.057 1.00 98.81 104 ILE A N 1
ATOM 806 C CA . ILE A 1 104 ? 8.125 -5.428 -1.488 1.00 98.81 104 ILE A CA 1
ATOM 807 C C . ILE A 1 104 ? 8.727 -6.281 -2.609 1.00 98.81 104 ILE A C 1
ATOM 809 O O . ILE A 1 104 ? 9.944 -6.444 -2.693 1.00 98.81 104 ILE A O 1
ATOM 813 N N . LEU A 1 105 ? 7.882 -6.772 -3.515 1.00 98.88 105 LEU A N 1
ATOM 814 C CA . LEU A 1 105 ? 8.308 -7.693 -4.563 1.00 98.88 105 LEU A CA 1
ATOM 815 C C . LEU A 1 105 ? 9.171 -7.019 -5.629 1.00 98.88 105 LEU A C 1
ATOM 817 O O . LEU A 1 105 ? 9.992 -7.688 -6.248 1.00 98.88 105 LEU A O 1
ATOM 821 N N . SER A 1 106 ? 9.040 -5.703 -5.831 1.00 98.88 106 SER A N 1
ATOM 822 C CA . SER A 1 106 ? 9.930 -4.962 -6.736 1.00 98.88 106 SER A CA 1
ATOM 823 C C . SER A 1 106 ? 11.365 -4.920 -6.215 1.00 98.88 106 SER A C 1
ATOM 825 O O . SER A 1 106 ? 12.298 -5.052 -7.003 1.00 98.88 106 SER A O 1
ATOM 827 N N . LEU A 1 107 ? 11.553 -4.759 -4.900 1.00 98.88 107 LEU A N 1
ATOM 828 C CA . LEU A 1 107 ? 12.881 -4.825 -4.281 1.00 98.88 107 LEU A CA 1
ATOM 829 C C . LEU A 1 107 ? 13.417 -6.257 -4.270 1.00 98.88 107 LEU A C 1
ATOM 831 O O . LEU A 1 107 ? 14.588 -6.460 -4.575 1.00 98.88 107 LEU A O 1
ATOM 835 N N . GLN A 1 108 ? 12.555 -7.246 -4.017 1.00 98.56 108 GLN A N 1
ATOM 836 C CA . GLN A 1 108 ? 12.935 -8.652 -4.137 1.00 98.56 108 GLN A CA 1
ATOM 837 C C . GLN A 1 108 ? 13.438 -8.981 -5.550 1.00 98.56 108 GLN A C 1
ATOM 839 O O . GLN A 1 108 ? 14.566 -9.443 -5.702 1.00 98.56 108 GLN A O 1
ATOM 844 N N . LYS A 1 109 ? 12.656 -8.657 -6.589 1.00 98.69 109 LYS A N 1
ATOM 845 C CA . LYS A 1 109 ? 13.036 -8.903 -7.988 1.00 98.69 109 LYS A CA 1
ATOM 846 C C . LYS A 1 109 ? 14.357 -8.224 -8.342 1.00 98.69 109 LYS A C 1
ATOM 848 O O . LYS A 1 109 ? 15.187 -8.781 -9.053 1.00 98.69 109 LYS A O 1
ATOM 853 N N . LEU A 1 110 ? 14.569 -7.009 -7.838 1.00 98.25 110 LEU A N 1
ATOM 854 C CA . LEU A 1 110 ? 15.828 -6.293 -8.017 1.00 98.25 110 LEU A CA 1
ATOM 855 C C . LEU A 1 110 ? 17.003 -7.040 -7.361 1.00 98.25 110 LEU A C 1
ATOM 857 O O . LEU A 1 110 ? 18.058 -7.155 -7.977 1.00 98.25 110 LEU A O 1
ATOM 861 N N . ASN A 1 111 ? 16.830 -7.563 -6.144 1.00 98.00 111 ASN A N 1
ATOM 862 C CA . ASN A 1 111 ? 17.861 -8.336 -5.448 1.00 98.00 111 ASN A CA 1
ATOM 863 C C . ASN A 1 111 ? 18.197 -9.647 -6.166 1.00 98.00 111 ASN A C 1
ATOM 865 O O . ASN A 1 111 ? 19.372 -10.000 -6.234 1.00 98.00 111 ASN A O 1
ATOM 869 N N . GLU A 1 112 ? 17.195 -10.332 -6.719 1.00 97.69 112 GLU A N 1
ATOM 870 C CA . GLU A 1 112 ? 17.376 -11.533 -7.544 1.00 97.69 112 GLU A CA 1
ATOM 871 C C . GLU A 1 112 ? 18.189 -11.212 -8.806 1.00 97.69 112 GLU A C 1
ATOM 873 O O . GLU A 1 112 ? 19.211 -11.845 -9.067 1.00 97.69 112 GLU A O 1
ATOM 878 N N . LEU A 1 113 ? 17.801 -10.168 -9.549 1.00 97.94 113 LEU A N 1
ATOM 879 C CA . LEU A 1 113 ? 18.520 -9.732 -10.751 1.00 97.94 113 LEU A CA 1
ATOM 880 C C . LEU A 1 113 ? 19.947 -9.265 -10.440 1.00 97.94 113 LEU A C 1
ATOM 882 O O . LEU A 1 113 ? 20.860 -9.513 -11.227 1.00 97.94 113 LEU A O 1
ATOM 886 N N . ARG A 1 114 ? 20.168 -8.623 -9.287 1.00 96.62 114 ARG A N 1
ATOM 887 C CA . ARG A 1 114 ? 21.489 -8.124 -8.882 1.00 96.62 114 ARG A CA 1
ATOM 888 C C . ARG A 1 114 ? 22.519 -9.240 -8.690 1.00 96.62 114 ARG A C 1
ATOM 890 O O . ARG A 1 114 ? 23.704 -8.974 -8.851 1.00 96.62 114 ARG A O 1
ATOM 897 N N . GLN A 1 115 ? 22.093 -10.474 -8.408 1.00 95.62 115 GLN A N 1
ATOM 898 C CA . GLN A 1 115 ? 23.015 -11.619 -8.353 1.00 95.62 115 GLN A CA 1
ATOM 899 C C . GLN A 1 115 ? 23.714 -11.866 -9.698 1.00 95.62 115 GLN A C 1
ATOM 901 O O . GLN A 1 115 ? 24.836 -12.358 -9.726 1.00 95.62 115 GLN A O 1
ATOM 906 N N . GLN A 1 116 ? 23.067 -11.498 -10.807 1.00 96.62 116 GLN A N 1
ATOM 907 C CA . GLN A 1 116 ? 23.603 -11.632 -12.165 1.00 96.62 116 GLN A CA 1
ATOM 908 C C . GLN A 1 116 ? 24.088 -10.291 -12.730 1.00 96.62 116 GLN A C 1
ATOM 910 O O . GLN A 1 116 ? 24.993 -10.256 -13.558 1.00 96.62 116 GLN A O 1
ATOM 915 N N . VAL A 1 117 ? 23.499 -9.179 -12.277 1.00 97.38 117 VAL A N 1
ATOM 916 C CA . VAL A 1 117 ? 23.806 -7.819 -12.737 1.00 97.38 117 VAL A CA 1
ATOM 917 C C . VAL A 1 117 ? 24.118 -6.920 -11.531 1.00 97.38 117 VAL A C 1
ATOM 919 O O . VAL A 1 117 ? 23.262 -6.135 -11.116 1.00 97.38 117 VAL A O 1
ATOM 922 N N . PRO A 1 118 ? 25.331 -6.992 -10.946 1.00 95.69 118 PRO A N 1
ATOM 923 C CA . PRO A 1 118 ? 25.658 -6.287 -9.699 1.00 95.69 118 PRO A CA 1
ATOM 924 C C . PRO A 1 118 ? 25.466 -4.762 -9.743 1.00 95.69 118 PRO A C 1
ATOM 926 O O . PRO A 1 118 ? 25.160 -4.150 -8.721 1.00 95.69 118 PRO A O 1
ATOM 929 N N . ALA A 1 119 ? 25.600 -4.150 -10.925 1.00 95.50 119 ALA A N 1
ATOM 930 C CA . ALA A 1 119 ? 25.393 -2.715 -11.143 1.00 95.50 119 ALA A CA 1
ATOM 931 C C . ALA A 1 119 ? 23.914 -2.279 -11.067 1.00 95.50 119 ALA A C 1
ATOM 933 O O . ALA A 1 119 ? 23.618 -1.085 -10.960 1.00 95.50 119 ALA A O 1
ATOM 934 N N . LEU A 1 120 ? 22.965 -3.220 -11.128 1.00 96.31 120 LEU A N 1
ATOM 935 C CA . LEU A 1 120 ? 21.544 -2.916 -11.034 1.00 96.31 120 LEU A CA 1
ATOM 936 C C . LEU A 1 120 ? 21.170 -2.570 -9.590 1.00 96.31 120 LEU A C 1
ATOM 938 O O . LEU A 1 120 ? 21.296 -3.375 -8.667 1.00 96.31 120 LEU A O 1
ATOM 942 N N . THR A 1 121 ? 20.652 -1.361 -9.393 1.00 95.44 121 THR A N 1
ATOM 943 C CA . THR A 1 121 ? 20.214 -0.884 -8.081 1.00 95.44 121 THR A CA 1
ATOM 944 C C . THR A 1 121 ? 18.836 -0.245 -8.170 1.00 95.44 121 THR A C 1
ATOM 946 O O . THR A 1 121 ? 18.366 0.147 -9.237 1.00 95.44 121 THR A O 1
ATOM 949 N N . ARG A 1 122 ? 18.196 -0.023 -7.018 1.00 95.75 122 ARG A N 1
ATOM 950 C CA . ARG A 1 122 ? 16.932 0.727 -6.937 1.00 95.75 122 ARG A CA 1
ATOM 951 C C . ARG A 1 122 ? 17.040 2.177 -7.434 1.00 95.75 122 ARG A C 1
ATOM 953 O O . ARG A 1 122 ? 16.007 2.825 -7.581 1.00 95.75 122 ARG A O 1
ATOM 960 N N . ARG A 1 123 ? 18.260 2.695 -7.636 1.00 95.12 123 ARG A N 1
ATOM 961 C CA . ARG A 1 123 ? 18.535 4.037 -8.173 1.00 95.12 123 ARG A CA 1
ATOM 962 C C . ARG A 1 123 ? 18.791 4.038 -9.681 1.00 95.12 123 ARG A C 1
ATOM 964 O O . ARG A 1 123 ? 18.736 5.106 -10.272 1.00 95.12 123 ARG A O 1
ATOM 971 N N . SER A 1 124 ? 19.034 2.883 -10.302 1.00 95.81 124 SER A N 1
ATOM 972 C CA . SER A 1 124 ? 19.216 2.787 -11.754 1.00 95.81 124 SER A CA 1
ATOM 973 C C . SER A 1 124 ? 17.996 3.357 -12.491 1.00 95.81 124 SER A C 1
ATOM 975 O O . SER A 1 124 ? 16.854 3.162 -12.059 1.00 95.81 124 SER A O 1
ATOM 977 N N . ILE A 1 125 ? 18.239 4.073 -13.591 1.00 96.88 125 ILE A N 1
ATOM 978 C CA . ILE A 1 125 ? 17.185 4.736 -14.367 1.00 96.88 125 ILE A CA 1
ATOM 979 C C . ILE A 1 125 ? 16.412 3.662 -15.128 1.00 96.88 125 ILE A C 1
ATOM 981 O O . ILE A 1 125 ? 16.992 2.920 -15.912 1.00 96.88 125 ILE A O 1
ATOM 985 N N . MET A 1 126 ? 15.112 3.574 -14.891 1.00 97.56 126 MET A N 1
ATOM 986 C CA . MET A 1 126 ? 14.197 2.588 -15.446 1.00 97.56 126 MET A CA 1
ATOM 987 C C . MET A 1 126 ? 13.352 3.228 -16.552 1.00 97.56 126 MET A C 1
ATOM 989 O O . MET A 1 126 ? 12.379 3.930 -16.274 1.00 97.56 126 MET A O 1
ATOM 993 N N . ALA A 1 127 ? 13.692 2.956 -17.808 1.00 97.62 127 ALA A N 1
ATOM 994 C CA . ALA A 1 127 ? 12.864 3.323 -18.949 1.00 97.62 127 ALA A CA 1
ATOM 995 C C . ALA A 1 127 ? 11.829 2.222 -19.234 1.00 97.62 127 ALA A C 1
ATOM 997 O O . ALA A 1 127 ? 12.070 1.031 -19.035 1.00 97.62 127 ALA A O 1
ATOM 998 N N . THR A 1 128 ? 10.649 2.630 -19.691 1.00 98.19 128 THR A N 1
ATOM 999 C CA . THR A 1 128 ? 9.520 1.745 -20.002 1.00 98.19 128 THR A CA 1
ATOM 1000 C C . THR A 1 128 ? 9.119 1.958 -21.455 1.00 98.19 128 THR A C 1
ATOM 1002 O O . THR A 1 128 ? 8.769 3.074 -21.837 1.00 98.19 128 THR A O 1
ATOM 1005 N N . GLY A 1 129 ? 9.173 0.910 -22.274 1.00 98.12 129 GLY A N 1
ATOM 1006 C CA . GLY A 1 129 ? 8.724 0.948 -23.666 1.00 98.12 129 GLY A CA 1
ATOM 1007 C C . GLY A 1 129 ? 7.241 0.608 -23.814 1.00 98.12 129 GLY A C 1
ATOM 1008 O O . GLY A 1 129 ? 6.509 0.515 -22.832 1.00 98.12 129 GLY A O 1
ATOM 1009 N N . VAL A 1 130 ? 6.795 0.393 -25.050 1.00 97.88 130 VAL A N 1
ATOM 1010 C CA . VAL A 1 130 ? 5.427 -0.028 -25.393 1.00 97.88 130 VAL A CA 1
ATOM 1011 C C . VAL A 1 130 ? 5.514 -1.221 -26.339 1.00 97.88 130 VAL A C 1
ATOM 1013 O O . VAL A 1 130 ? 6.292 -1.199 -27.285 1.00 97.88 130 VAL A O 1
ATOM 1016 N N . ALA A 1 131 ? 4.726 -2.260 -26.073 1.00 96.56 131 ALA A N 1
ATOM 1017 C CA . ALA A 1 131 ? 4.631 -3.472 -26.890 1.00 96.56 131 ALA A CA 1
ATOM 1018 C C . ALA A 1 131 ? 3.182 -3.974 -27.057 1.00 96.56 131 ALA A C 1
ATOM 1020 O O . ALA A 1 131 ? 2.954 -5.055 -27.589 1.00 96.56 131 ALA A O 1
ATOM 1021 N N . GLY A 1 132 ? 2.187 -3.218 -26.587 1.00 92.38 132 GLY A N 1
ATOM 1022 C CA . GLY A 1 132 ? 0.780 -3.599 -26.681 1.00 92.38 132 GLY A CA 1
ATOM 1023 C C . GLY A 1 132 ? -0.168 -2.435 -26.413 1.00 92.38 132 GLY A C 1
ATOM 1024 O O . GLY A 1 132 ? 0.254 -1.338 -26.050 1.00 92.38 132 GLY A O 1
ATOM 1025 N N . ARG A 1 133 ? -1.474 -2.673 -26.584 1.00 92.25 133 ARG A N 1
ATOM 1026 C CA . ARG A 1 133 ? -2.514 -1.662 -26.324 1.00 92.25 133 ARG A CA 1
ATOM 1027 C C . ARG A 1 133 ? -2.527 -1.231 -24.853 1.00 92.25 133 ARG A C 1
ATOM 1029 O O . ARG A 1 133 ? -2.109 -1.998 -23.993 1.00 92.25 133 ARG A O 1
ATOM 1036 N N . CYS A 1 134 ? -3.040 -0.030 -24.575 1.00 91.56 134 CYS A N 1
ATOM 1037 C CA . CYS A 1 134 ? -3.130 0.607 -23.246 1.00 91.56 134 CYS A CA 1
ATOM 1038 C C . CYS A 1 134 ? -1.787 0.933 -22.551 1.00 91.56 134 CYS A C 1
ATOM 1040 O O . CYS A 1 134 ? -1.781 1.597 -21.514 1.00 91.56 134 CYS A O 1
ATOM 1042 N N . GLN A 1 135 ? -0.657 0.472 -23.095 1.00 96.38 135 GLN A N 1
ATOM 1043 C CA . GLN A 1 135 ? 0.671 0.709 -22.542 1.00 96.38 135 GLN A CA 1
ATOM 1044 C C . GLN A 1 135 ? 1.164 2.122 -22.878 1.00 96.38 135 GLN A C 1
ATOM 1046 O O . GLN A 1 135 ? 0.955 2.626 -23.979 1.00 96.38 135 GLN A O 1
ATOM 1051 N N . THR A 1 136 ? 1.855 2.751 -21.928 1.00 96.62 136 THR A N 1
ATOM 1052 C CA . THR A 1 136 ? 2.465 4.077 -22.092 1.00 96.62 136 THR A CA 1
ATOM 1053 C C . THR A 1 136 ? 3.965 4.007 -21.852 1.00 96.62 136 THR A C 1
ATOM 1055 O O . THR A 1 136 ? 4.411 3.286 -20.957 1.00 96.62 136 THR A O 1
ATOM 1058 N N . ALA A 1 137 ? 4.735 4.774 -22.623 1.00 97.06 137 ALA A N 1
ATOM 1059 C CA . ALA A 1 137 ? 6.184 4.830 -22.487 1.00 97.06 137 ALA A CA 1
ATOM 1060 C C . ALA A 1 137 ? 6.625 5.803 -21.381 1.00 97.06 137 ALA A C 1
ATOM 1062 O O . ALA A 1 137 ? 5.952 6.795 -21.097 1.00 97.06 137 ALA A O 1
ATOM 1063 N N . VAL A 1 138 ? 7.790 5.534 -20.796 1.00 96.25 138 VAL A N 1
ATOM 1064 C CA . VAL A 1 138 ? 8.573 6.487 -20.001 1.00 96.25 138 VAL A CA 1
ATOM 1065 C C . VAL A 1 138 ? 10.004 6.420 -20.529 1.00 96.25 138 VAL A C 1
ATOM 1067 O O . VAL A 1 138 ? 10.646 5.383 -20.354 1.00 96.25 138 VAL A O 1
ATOM 1070 N N . PRO A 1 139 ? 10.501 7.463 -21.214 1.00 93.62 139 PRO A N 1
ATOM 1071 C CA . PRO A 1 139 ? 11.854 7.451 -21.750 1.00 93.62 139 PRO A CA 1
ATOM 1072 C C . PRO A 1 139 ? 12.892 7.550 -20.626 1.00 93.62 139 PRO A C 1
ATOM 1074 O O . PRO A 1 139 ? 12.576 7.867 -19.477 1.00 93.62 139 PRO A O 1
ATOM 1077 N N . PHE A 1 140 ? 14.151 7.312 -20.980 1.00 91.06 140 PHE A N 1
ATOM 1078 C CA . PHE A 1 140 ? 15.288 7.669 -20.139 1.00 91.06 140 PHE A CA 1
ATOM 1079 C C . PHE A 1 140 ? 15.235 9.167 -19.779 1.00 91.06 140 PHE A C 1
ATOM 1081 O O . PHE A 1 140 ? 15.021 10.000 -20.661 1.00 91.06 140 PHE A O 1
ATOM 1088 N N . ALA A 1 141 ? 15.405 9.519 -18.498 1.00 86.19 141 ALA A N 1
ATOM 1089 C CA . ALA A 1 141 ? 15.273 10.902 -18.034 1.00 86.19 141 ALA A CA 1
ATOM 1090 C C . ALA A 1 141 ? 16.072 11.198 -16.754 1.00 86.19 141 ALA A C 1
ATOM 1092 O O . ALA A 1 141 ? 15.918 10.477 -15.769 1.00 86.19 141 ALA A O 1
ATOM 1093 N N . ALA A 1 142 ? 16.787 12.338 -16.767 1.00 79.88 142 ALA A N 1
ATOM 1094 C CA . ALA A 1 142 ? 17.583 12.933 -15.679 1.00 79.88 142 ALA A CA 1
ATOM 1095 C C . ALA A 1 142 ? 18.670 12.011 -15.063 1.00 79.88 142 ALA A C 1
ATOM 1097 O O . ALA A 1 142 ? 18.601 10.794 -15.196 1.00 79.88 142 ALA A O 1
ATOM 1098 N N . PRO A 1 143 ? 19.689 12.555 -14.371 1.00 78.81 143 PRO A N 1
ATOM 1099 C CA . PRO A 1 143 ? 20.660 11.729 -13.649 1.00 78.81 143 PRO A CA 1
ATOM 1100 C C . PRO A 1 143 ? 20.019 11.022 -12.443 1.00 78.81 143 PRO A C 1
ATOM 1102 O O . PRO A 1 143 ? 19.156 11.600 -11.783 1.00 78.81 143 PRO A O 1
ATOM 1105 N N . ALA A 1 144 ? 20.451 9.787 -12.150 1.00 71.44 144 ALA A N 1
ATOM 1106 C CA . ALA A 1 144 ? 19.859 8.846 -11.179 1.00 71.44 144 ALA A CA 1
ATOM 1107 C C . ALA A 1 144 ? 19.665 9.370 -9.738 1.00 71.44 144 ALA A C 1
ATOM 1109 O O . ALA A 1 144 ? 18.910 8.787 -8.956 1.00 71.44 144 ALA A O 1
ATOM 1110 N N . ASP A 1 145 ? 20.354 10.445 -9.370 1.00 71.25 145 ASP A N 1
ATOM 1111 C CA . ASP A 1 145 ? 20.309 11.105 -8.066 1.00 71.25 145 ASP A CA 1
ATOM 1112 C C . ASP A 1 145 ? 19.205 12.175 -7.947 1.00 71.25 145 ASP A C 1
ATOM 1114 O O . ASP A 1 145 ? 19.021 12.758 -6.879 1.00 71.25 145 ASP A O 1
ATOM 1118 N N . SER A 1 146 ? 18.416 12.398 -9.001 1.00 80.06 146 SER A N 1
ATOM 1119 C CA . SER A 1 146 ? 17.292 13.337 -8.994 1.00 80.06 146 SER A CA 1
ATOM 1120 C C . SER A 1 146 ? 15.967 12.698 -8.549 1.00 80.06 146 SER A C 1
ATOM 1122 O O . SER A 1 146 ? 15.577 11.605 -8.971 1.00 80.06 146 SER A O 1
ATOM 1124 N N . ASP A 1 147 ? 15.180 13.444 -7.765 1.00 81.38 147 ASP A N 1
ATOM 1125 C CA . ASP A 1 147 ? 13.804 13.082 -7.378 1.00 81.38 147 ASP A CA 1
ATOM 1126 C C . ASP A 1 147 ? 12.823 13.023 -8.568 1.00 81.38 147 ASP A C 1
ATOM 1128 O O . ASP A 1 147 ? 11.671 12.612 -8.418 1.00 81.38 147 ASP A O 1
ATOM 1132 N N . ARG A 1 148 ? 13.268 13.425 -9.766 1.00 79.56 148 ARG A N 1
ATOM 1133 C CA . ARG A 1 148 ? 12.487 13.396 -11.013 1.00 79.56 148 ARG A CA 1
ATOM 1134 C C . ARG A 1 148 ? 12.750 12.155 -11.873 1.00 79.56 148 ARG A C 1
ATOM 1136 O O . ARG A 1 148 ? 12.146 12.020 -12.932 1.00 79.56 148 ARG A O 1
ATOM 1143 N N . VAL A 1 149 ? 13.625 11.252 -11.431 1.00 87.94 149 VAL A N 1
ATOM 1144 C CA . VAL A 1 149 ? 13.991 10.047 -12.187 1.00 87.94 149 VAL A CA 1
ATOM 1145 C C . VAL A 1 149 ? 12.938 8.957 -12.065 1.00 87.94 149 VAL A C 1
ATOM 1147 O O . VAL A 1 149 ? 12.443 8.656 -10.973 1.00 87.94 149 VAL A O 1
ATOM 1150 N N . ALA A 1 150 ? 12.674 8.303 -13.192 1.00 94.44 150 ALA A N 1
ATOM 1151 C CA . ALA A 1 150 ? 12.029 7.004 -13.256 1.00 94.44 150 ALA A CA 1
ATOM 1152 C C . ALA A 1 150 ? 12.983 5.928 -12.713 1.00 94.44 150 ALA A C 1
ATOM 1154 O O . ALA A 1 150 ? 13.906 5.517 -13.400 1.00 94.44 150 ALA A O 1
ATOM 1155 N N . SER A 1 151 ? 12.809 5.502 -11.466 1.00 96.94 151 SER A N 1
ATOM 1156 C CA . SER A 1 151 ? 13.580 4.409 -10.858 1.00 96.94 151 SER A CA 1
ATOM 1157 C C . SER A 1 151 ? 12.690 3.619 -9.912 1.00 96.94 151 SER A C 1
ATOM 1159 O O . SER A 1 151 ? 11.707 4.154 -9.388 1.00 96.94 151 SER A O 1
ATOM 1161 N N . VAL A 1 152 ? 13.041 2.357 -9.649 1.00 98.12 152 VAL A N 1
ATOM 1162 C CA . VAL A 1 152 ? 12.283 1.507 -8.714 1.00 98.12 152 VAL A CA 1
ATOM 1163 C C . VAL A 1 152 ? 12.151 2.191 -7.352 1.00 98.12 152 VAL A C 1
ATOM 1165 O O . VAL A 1 152 ? 11.055 2.273 -6.799 1.00 98.12 152 VAL A O 1
ATOM 1168 N N . GLY A 1 153 ? 13.244 2.770 -6.847 1.00 97.38 153 GLY A N 1
ATOM 1169 C CA . GLY A 1 153 ? 13.250 3.516 -5.596 1.00 97.38 153 GLY A CA 1
ATOM 1170 C C . GLY A 1 153 ? 12.282 4.698 -5.619 1.00 97.38 153 GLY A C 1
ATOM 1171 O O . GLY A 1 153 ? 11.441 4.805 -4.730 1.00 97.38 153 GLY A O 1
ATOM 1172 N N . ASN A 1 154 ? 12.340 5.565 -6.633 1.00 97.00 154 ASN A N 1
ATOM 1173 C CA . ASN A 1 154 ? 11.440 6.719 -6.694 1.00 97.00 154 ASN A CA 1
ATOM 1174 C C . ASN A 1 154 ? 9.975 6.303 -6.868 1.00 97.00 154 ASN A C 1
ATOM 1176 O O . ASN A 1 154 ? 9.105 6.896 -6.235 1.00 97.00 154 ASN A O 1
ATOM 1180 N N . TYR A 1 155 ? 9.675 5.259 -7.640 1.00 98.19 155 TYR A N 1
ATOM 1181 C CA . TYR A 1 155 ? 8.305 4.755 -7.730 1.00 98.19 155 TYR A CA 1
ATOM 1182 C C . TYR A 1 155 ? 7.782 4.250 -6.379 1.00 98.19 155 TYR A C 1
ATOM 1184 O O . TYR A 1 155 ? 6.670 4.613 -5.990 1.00 98.19 155 TYR A O 1
ATOM 1192 N N . ILE A 1 156 ? 8.601 3.532 -5.604 1.00 98.62 156 ILE A N 1
ATOM 1193 C CA . ILE A 1 156 ? 8.232 3.116 -4.242 1.00 98.62 156 ILE A CA 1
ATOM 1194 C C . ILE A 1 156 ? 7.972 4.335 -3.347 1.00 98.62 156 ILE A C 1
ATOM 1196 O O . ILE A 1 156 ? 6.920 4.395 -2.710 1.00 98.62 156 ILE A O 1
ATOM 1200 N N . LYS A 1 157 ? 8.853 5.348 -3.343 1.00 97.69 157 LYS A N 1
ATOM 1201 C CA . LYS A 1 157 ? 8.634 6.592 -2.573 1.00 97.69 157 LYS A CA 1
ATOM 1202 C C . LYS A 1 157 ? 7.280 7.220 -2.906 1.00 97.69 157 LYS A C 1
ATOM 1204 O O . LYS A 1 157 ? 6.501 7.542 -2.013 1.00 97.69 157 LYS A O 1
ATOM 1209 N N . ARG A 1 158 ? 6.963 7.351 -4.198 1.00 97.81 158 ARG A N 1
ATOM 1210 C CA . ARG A 1 158 ? 5.711 7.951 -4.686 1.00 97.81 158 ARG A CA 1
ATOM 1211 C C . ARG A 1 158 ? 4.475 7.150 -4.268 1.00 97.81 158 ARG A C 1
ATOM 1213 O O . ARG A 1 158 ? 3.472 7.732 -3.852 1.00 97.81 158 ARG A O 1
ATOM 1220 N N . MET A 1 159 ? 4.548 5.823 -4.307 1.00 98.31 159 MET A N 1
ATOM 1221 C CA . MET A 1 159 ? 3.480 4.945 -3.819 1.00 98.31 159 MET A CA 1
ATOM 1222 C C . MET A 1 159 ? 3.278 5.067 -2.302 1.00 98.31 159 MET A C 1
ATOM 1224 O O . MET A 1 159 ? 2.142 5.173 -1.823 1.00 98.31 159 MET A O 1
ATOM 1228 N N . LEU A 1 160 ? 4.364 5.064 -1.530 1.00 98.44 160 LEU A N 1
ATOM 1229 C CA . LEU A 1 160 ? 4.298 5.034 -0.071 1.00 98.44 160 LEU A CA 1
ATOM 1230 C C . LEU A 1 160 ? 3.963 6.400 0.543 1.00 98.44 160 LEU A C 1
ATOM 1232 O O . LEU A 1 160 ? 3.175 6.432 1.482 1.00 98.44 160 LEU A O 1
ATOM 1236 N N . LEU A 1 161 ? 4.408 7.514 -0.046 1.00 97.56 161 LEU A N 1
ATOM 1237 C CA . LEU A 1 161 ? 4.133 8.862 0.472 1.00 97.56 161 LEU A CA 1
ATOM 1238 C C . LEU A 1 161 ? 2.758 9.403 0.075 1.00 97.56 161 LEU A C 1
ATOM 1240 O O . LEU A 1 161 ? 2.039 9.937 0.916 1.00 97.56 161 LEU A O 1
ATOM 1244 N N . VAL A 1 162 ? 2.375 9.262 -1.199 1.00 97.38 162 VAL A N 1
ATOM 1245 C CA . VAL A 1 162 ? 1.177 9.938 -1.742 1.00 97.38 162 VAL A CA 1
ATOM 1246 C C . VAL A 1 162 ? 0.253 9.015 -2.526 1.00 97.38 162 VAL A C 1
ATOM 1248 O O . VAL A 1 162 ? -0.737 9.459 -3.094 1.00 97.38 162 VAL A O 1
ATOM 1251 N N . SER A 1 163 ? 0.527 7.708 -2.526 1.00 97.88 163 SER A N 1
ATOM 1252 C CA . SER A 1 163 ? -0.300 6.721 -3.222 1.00 97.88 163 SER A CA 1
ATOM 1253 C C . SER A 1 163 ? -0.372 6.958 -4.735 1.00 97.88 163 SER A C 1
ATOM 1255 O O . SER A 1 163 ? -1.420 6.786 -5.352 1.00 97.88 163 SER A O 1
ATOM 1257 N N . ASP A 1 164 ? 0.754 7.304 -5.354 1.00 97.88 164 ASP A N 1
ATOM 1258 C CA . ASP A 1 164 ? 0.831 7.571 -6.791 1.00 97.88 164 ASP A CA 1
ATOM 1259 C C . ASP A 1 164 ? 0.470 6.333 -7.641 1.00 97.88 164 ASP A C 1
ATOM 1261 O O . ASP A 1 164 ? 1.067 5.259 -7.514 1.00 97.88 164 ASP A O 1
ATOM 1265 N N . ASN A 1 165 ? -0.533 6.484 -8.509 1.00 98.38 165 ASN A N 1
ATOM 1266 C CA . ASN A 1 165 ? -1.024 5.414 -9.379 1.00 98.38 165 ASN A CA 1
ATOM 1267 C C . ASN A 1 165 ? -0.106 5.141 -10.573 1.00 98.38 165 ASN A C 1
ATOM 1269 O O . ASN A 1 165 ? 0.013 3.991 -10.985 1.00 98.38 165 ASN A O 1
ATOM 1273 N N . GLN A 1 166 ? 0.567 6.162 -11.109 1.00 97.31 166 GLN A N 1
ATOM 1274 C CA . GLN A 1 166 ? 1.500 5.977 -12.218 1.00 97.31 166 GLN A CA 1
ATOM 1275 C C . GLN A 1 166 ? 2.727 5.199 -11.754 1.00 97.31 166 GLN A C 1
ATOM 1277 O O . GLN A 1 166 ? 3.120 4.236 -12.400 1.00 97.31 166 GLN A O 1
ATOM 1282 N N . ALA A 1 167 ? 3.273 5.539 -10.588 1.00 98.06 167 ALA A N 1
ATOM 1283 C CA . ALA A 1 167 ? 4.361 4.794 -9.970 1.00 98.06 167 ALA A CA 1
ATOM 1284 C C . ALA A 1 167 ? 4.000 3.318 -9.741 1.00 98.06 167 ALA A C 1
ATOM 1286 O O . ALA A 1 167 ? 4.773 2.432 -10.101 1.00 98.06 167 ALA A O 1
ATOM 1287 N N . TYR A 1 168 ? 2.793 3.051 -9.229 1.00 98.75 168 TYR A N 1
ATOM 1288 C CA . TYR A 1 168 ? 2.278 1.687 -9.112 1.00 98.75 168 TYR A CA 1
ATOM 1289 C C . TYR A 1 168 ? 2.211 0.973 -10.468 1.00 98.75 168 TYR A C 1
ATOM 1291 O O . TYR A 1 168 ? 2.663 -0.164 -10.567 1.00 98.75 168 TYR A O 1
ATOM 1299 N N . ASN A 1 169 ? 1.703 1.632 -11.516 1.00 98.56 169 ASN A N 1
ATOM 1300 C CA . ASN A 1 169 ? 1.614 1.038 -12.852 1.00 98.56 169 ASN A CA 1
ATOM 1301 C C . ASN A 1 169 ? 2.991 0.614 -13.372 1.00 98.56 169 ASN A C 1
ATOM 1303 O O . ASN A 1 169 ? 3.123 -0.487 -13.899 1.00 98.56 169 ASN A O 1
ATOM 1307 N N . ARG A 1 170 ? 4.019 1.451 -13.181 1.00 98.50 170 ARG A N 1
ATOM 1308 C CA . ARG A 1 170 ? 5.393 1.145 -13.610 1.00 98.50 170 ARG A CA 1
ATOM 1309 C C . ARG A 1 170 ? 5.978 -0.055 -12.872 1.00 98.50 170 ARG A C 1
ATOM 1311 O O . ARG A 1 170 ? 6.603 -0.905 -13.496 1.00 98.50 170 ARG A O 1
ATOM 1318 N N . LEU A 1 171 ? 5.738 -0.175 -11.567 1.00 98.88 171 LEU A N 1
ATOM 1319 C CA . LEU A 1 171 ? 6.214 -1.337 -10.812 1.00 98.88 171 LEU A CA 1
ATOM 1320 C C . LEU A 1 171 ? 5.406 -2.605 -11.095 1.00 98.88 171 LEU A C 1
ATOM 1322 O O . LEU A 1 171 ? 5.984 -3.683 -11.169 1.00 98.88 171 LEU A O 1
ATOM 1326 N N . TYR A 1 172 ? 4.100 -2.492 -11.340 1.00 98.69 172 TYR A N 1
ATOM 1327 C CA . TYR A 1 172 ? 3.297 -3.606 -11.847 1.00 98.69 172 TYR A CA 1
ATOM 1328 C C . TYR A 1 172 ? 3.855 -4.126 -13.183 1.00 98.69 172 TYR A C 1
ATOM 1330 O O . TYR A 1 172 ? 3.986 -5.332 -13.383 1.00 98.69 172 TYR A O 1
ATOM 1338 N N . GLU A 1 173 ? 4.233 -3.218 -14.086 1.00 98.62 173 GLU A N 1
ATOM 1339 C CA . GLU A 1 173 ? 4.838 -3.561 -15.376 1.00 98.62 173 GLU A CA 1
ATOM 1340 C C . GLU A 1 173 ? 6.219 -4.199 -15.227 1.00 98.62 173 GLU A C 1
ATOM 1342 O O . GLU A 1 173 ? 6.506 -5.187 -15.904 1.00 98.62 173 GLU A O 1
ATOM 1347 N N . PHE A 1 174 ? 7.040 -3.673 -14.313 1.00 98.81 174 PHE A N 1
ATOM 1348 C CA . PHE A 1 174 ? 8.341 -4.245 -13.981 1.00 98.81 174 PHE A CA 1
ATOM 1349 C C . PHE A 1 174 ? 8.230 -5.657 -13.457 1.00 98.81 174 PHE A C 1
ATOM 1351 O O . PHE A 1 174 ? 8.927 -6.538 -13.956 1.00 98.81 174 PHE A O 1
ATOM 1358 N N . LEU A 1 175 ? 7.341 -5.891 -12.499 1.00 98.75 175 LEU A N 1
ATOM 1359 C CA . LEU A 1 175 ? 7.137 -7.219 -11.954 1.00 98.75 175 LEU A CA 1
ATOM 1360 C C . LEU A 1 175 ? 6.629 -8.178 -13.029 1.00 98.75 175 LEU A C 1
ATOM 1362 O O . LEU A 1 175 ? 7.218 -9.242 -13.206 1.00 98.75 175 LEU A O 1
ATOM 1366 N N . GLY A 1 176 ? 5.620 -7.768 -13.800 1.00 97.88 176 GLY A N 1
ATOM 1367 C CA . GLY A 1 176 ? 4.856 -8.685 -14.635 1.00 97.88 176 GLY A CA 1
ATOM 1368 C C . GLY A 1 176 ? 3.811 -9.421 -13.799 1.00 97.88 176 GLY A C 1
ATOM 1369 O O . GLY A 1 176 ? 4.031 -9.729 -12.628 1.00 97.88 176 GLY A O 1
ATOM 1370 N N . GLN A 1 177 ? 2.654 -9.715 -14.395 1.00 97.00 177 GLN A N 1
ATOM 1371 C CA . GLN A 1 177 ? 1.561 -10.343 -13.652 1.00 97.00 177 GLN A CA 1
ATOM 1372 C C . GLN A 1 177 ? 1.935 -11.754 -13.171 1.00 97.00 177 GLN A C 1
ATOM 1374 O O . GLN A 1 177 ? 1.580 -12.112 -12.057 1.00 97.00 177 GLN A O 1
ATOM 1379 N N . GLN A 1 178 ? 2.660 -12.539 -13.969 1.00 97.06 178 GLN A N 1
ATOM 1380 C CA . GLN A 1 178 ? 3.020 -13.910 -13.604 1.00 97.06 178 GLN A CA 1
ATOM 1381 C C . GLN A 1 178 ? 3.947 -13.949 -12.383 1.00 97.06 178 GLN A C 1
ATOM 1383 O O . GLN A 1 178 ? 3.543 -14.458 -11.341 1.00 97.06 178 GLN A O 1
ATOM 1388 N N . TYR A 1 179 ? 5.115 -13.304 -12.478 1.00 97.75 179 TYR A N 1
ATOM 1389 C CA . TYR A 1 179 ? 6.070 -13.201 -11.369 1.00 97.75 179 TYR A CA 1
ATOM 1390 C C . TYR A 1 179 ? 5.396 -12.687 -10.091 1.00 97.75 179 TYR A C 1
ATOM 1392 O O . TYR A 1 179 ? 5.584 -13.251 -9.020 1.00 97.75 179 TYR A O 1
ATOM 1400 N N . LEU A 1 180 ? 4.562 -11.643 -10.198 1.00 98.12 180 LEU A N 1
ATOM 1401 C CA . LEU A 1 180 ? 3.863 -11.078 -9.044 1.00 98.12 180 LEU A CA 1
ATOM 1402 C C . LEU A 1 180 ? 3.039 -12.132 -8.286 1.00 98.12 180 LEU A C 1
ATOM 1404 O O . LEU A 1 180 ? 3.096 -12.173 -7.061 1.00 98.12 180 LEU A O 1
ATOM 1408 N N . HIS A 1 181 ? 2.289 -12.982 -8.991 1.00 97.94 181 HIS A N 1
ATOM 1409 C CA . HIS A 1 181 ? 1.441 -13.991 -8.347 1.00 97.94 181 HIS A CA 1
ATOM 1410 C C . HIS A 1 181 ? 2.223 -15.231 -7.912 1.00 97.94 181 HIS A C 1
ATOM 1412 O O . HIS A 1 181 ? 1.938 -15.757 -6.842 1.00 97.94 181 HIS A O 1
ATOM 1418 N N . GLU A 1 182 ? 3.230 -15.660 -8.677 1.00 97.19 182 GLU A N 1
ATOM 1419 C CA . GLU A 1 182 ? 4.124 -16.756 -8.278 1.00 97.19 182 GLU A CA 1
ATOM 1420 C C . GLU A 1 182 ? 4.839 -16.427 -6.963 1.00 97.19 182 GLU A C 1
ATOM 1422 O O . GLU A 1 182 ? 4.863 -17.247 -6.045 1.00 97.19 182 GLU A O 1
ATOM 1427 N N . GLN A 1 183 ? 5.338 -15.196 -6.820 1.00 98.00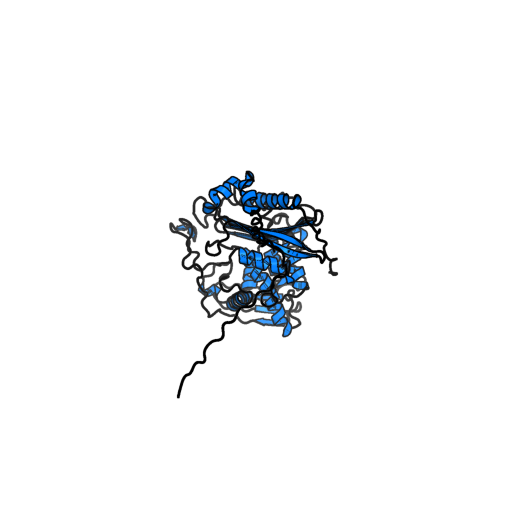 183 GLN A N 1
ATOM 1428 C CA . GLN A 1 183 ? 5.979 -14.770 -5.579 1.00 98.00 183 GLN A CA 1
ATOM 1429 C C . GLN A 1 183 ? 4.981 -14.612 -4.430 1.00 98.00 183 GLN A C 1
ATOM 1431 O O . GLN A 1 183 ? 5.273 -15.013 -3.309 1.00 98.00 183 GLN A O 1
ATOM 1436 N N . LEU A 1 184 ? 3.773 -14.094 -4.675 1.00 97.75 184 LEU A N 1
ATOM 1437 C CA . LEU A 1 184 ? 2.739 -14.056 -3.633 1.00 97.75 184 LEU A CA 1
ATOM 1438 C C . LEU A 1 184 ? 2.341 -15.462 -3.167 1.00 97.75 184 LEU A C 1
ATOM 1440 O O . LEU A 1 184 ? 2.167 -15.674 -1.969 1.00 97.75 184 LEU A O 1
ATOM 1444 N N . GLN A 1 185 ? 2.2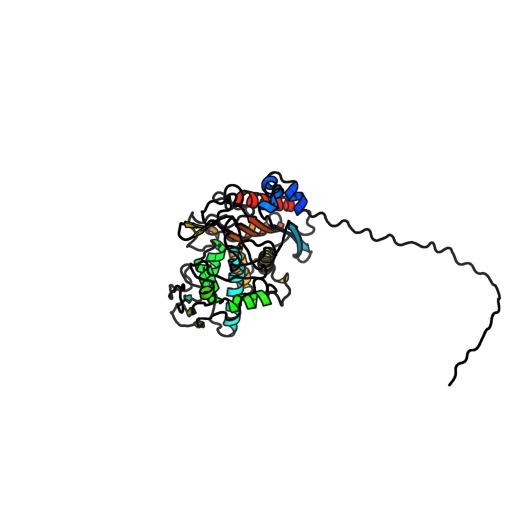60 -16.432 -4.079 1.00 96.81 185 GLN A N 1
ATOM 1445 C CA . GLN A 1 185 ? 2.047 -17.836 -3.742 1.00 96.81 185 GLN A CA 1
ATOM 1446 C C . GLN A 1 185 ? 3.209 -18.404 -2.917 1.00 96.81 185 GLN A C 1
ATOM 1448 O O . GLN A 1 185 ? 2.951 -19.051 -1.902 1.00 96.81 185 GLN A O 1
ATOM 1453 N N . ALA A 1 186 ? 4.462 -18.132 -3.295 1.00 96.44 186 ALA A N 1
ATOM 1454 C CA . ALA A 1 186 ? 5.644 -18.558 -2.540 1.00 96.44 186 ALA A CA 1
ATOM 1455 C C . ALA A 1 186 ? 5.670 -17.973 -1.115 1.00 96.44 186 ALA A C 1
ATOM 1457 O O . ALA A 1 186 ? 6.007 -18.668 -0.158 1.00 96.44 186 ALA A O 1
ATOM 1458 N N . LEU A 1 187 ? 5.203 -16.732 -0.947 1.00 96.69 187 LEU A N 1
ATOM 1459 C CA . LEU A 1 187 ? 5.017 -16.094 0.362 1.00 96.69 187 LEU A CA 1
ATOM 1460 C C . LEU A 1 187 ? 3.822 -16.656 1.163 1.00 96.69 187 LEU A C 1
ATOM 1462 O O . LEU A 1 187 ? 3.613 -16.271 2.313 1.00 96.69 187 LEU A O 1
ATOM 1466 N N . GLY A 1 188 ? 3.052 -17.590 0.595 1.00 96.31 188 GLY A N 1
ATOM 1467 C CA . GLY A 1 188 ? 1.927 -18.259 1.251 1.00 96.31 188 GLY A CA 1
ATOM 1468 C C . GLY A 1 188 ? 0.558 -17.628 0.993 1.00 96.31 188 GLY A C 1
ATOM 1469 O O . GLY A 1 188 ? -0.368 -17.896 1.756 1.00 96.31 188 GLY A O 1
ATOM 1470 N N . TYR A 1 189 ? 0.414 -16.823 -0.063 1.00 96.94 189 TYR A N 1
ATOM 1471 C CA . TYR A 1 189 ? -0.823 -16.115 -0.419 1.00 96.94 189 TYR A CA 1
ATOM 1472 C C . TYR A 1 189 ? -1.356 -16.493 -1.820 1.00 96.94 189 TYR A C 1
ATOM 1474 O O . TYR A 1 189 ? -1.541 -15.614 -2.667 1.00 96.94 189 TYR A O 1
ATOM 1482 N N . PRO A 1 190 ? -1.618 -17.786 -2.103 1.00 95.75 190 PRO A N 1
ATOM 1483 C CA . PRO A 1 190 ? -2.008 -18.267 -3.437 1.00 95.75 190 PRO A CA 1
ATOM 1484 C C . PRO A 1 190 ? -3.347 -17.707 -3.945 1.00 95.75 190 PRO A C 1
ATOM 1486 O O . PRO A 1 190 ? -3.619 -17.735 -5.143 1.00 95.75 190 PRO A O 1
ATOM 1489 N N . GLN A 1 191 ? -4.202 -17.218 -3.046 1.00 94.62 191 GLN A N 1
ATOM 1490 C CA . GLN A 1 191 ? -5.515 -16.665 -3.365 1.00 94.62 191 GLN A CA 1
ATOM 1491 C C . GLN A 1 191 ? -5.478 -15.181 -3.748 1.00 94.62 191 GLN A C 1
ATOM 1493 O O . GLN A 1 191 ? -6.472 -14.665 -4.252 1.00 94.62 191 GLN A O 1
ATOM 1498 N N . VAL A 1 192 ? -4.373 -14.471 -3.499 1.00 97.25 192 VAL A N 1
ATOM 1499 C CA . VAL A 1 192 ? -4.282 -13.032 -3.779 1.00 97.25 192 VAL A CA 1
ATOM 1500 C C . VAL A 1 192 ? -4.313 -12.773 -5.275 1.00 97.25 192 VAL A C 1
ATOM 1502 O O . VAL A 1 192 ? -3.727 -13.500 -6.072 1.00 97.25 192 VAL A O 1
ATOM 1505 N N . ARG A 1 193 ? -4.968 -11.676 -5.656 1.00 96.81 193 ARG A N 1
ATOM 1506 C CA . ARG A 1 193 ? -5.037 -11.207 -7.033 1.00 96.81 193 ARG A CA 1
ATOM 1507 C C . ARG A 1 193 ? -4.689 -9.735 -7.118 1.00 96.81 193 ARG A C 1
ATOM 1509 O O . ARG A 1 193 ? -5.381 -8.882 -6.566 1.00 96.81 193 ARG A O 1
ATOM 1516 N N . ILE A 1 194 ? -3.660 -9.429 -7.890 1.00 97.94 194 ILE A N 1
ATOM 1517 C CA . ILE A 1 194 ? -3.318 -8.067 -8.293 1.00 97.94 194 ILE A CA 1
ATOM 1518 C C . ILE A 1 194 ? -3.294 -8.079 -9.816 1.00 97.94 194 ILE A C 1
ATOM 1520 O O . ILE A 1 194 ? -2.300 -8.420 -10.441 1.00 97.94 194 ILE A O 1
ATOM 1524 N N . THR A 1 195 ? -4.441 -7.801 -10.425 1.00 96.38 195 THR A N 1
ATOM 1525 C CA . THR A 1 195 ? -4.718 -8.137 -11.825 1.00 96.38 195 THR A CA 1
ATOM 1526 C C . THR A 1 195 ? -4.562 -6.977 -12.785 1.00 96.38 195 THR A C 1
ATOM 1528 O O . THR A 1 195 ? -4.604 -7.205 -13.991 1.00 96.38 195 THR A O 1
ATOM 1531 N N . ARG A 1 196 ? -4.435 -5.741 -12.288 1.00 95.31 196 ARG A N 1
ATOM 1532 C CA . ARG A 1 196 ? -4.533 -4.554 -13.139 1.00 95.31 196 ARG A CA 1
ATOM 1533 C C . ARG A 1 196 ? -3.648 -3.392 -12.723 1.00 95.31 196 ARG A C 1
ATOM 1535 O O . ARG A 1 196 ? -3.401 -3.149 -11.537 1.00 95.31 196 ARG A O 1
ATOM 1542 N N . ARG A 1 197 ? -3.293 -2.611 -13.741 1.00 96.69 197 ARG A N 1
ATOM 1543 C CA . ARG A 1 197 ? -2.872 -1.215 -13.627 1.00 96.69 197 ARG A CA 1
ATOM 1544 C C . ARG A 1 197 ? -4.051 -0.350 -13.165 1.00 96.69 197 ARG A C 1
ATOM 1546 O O . ARG A 1 197 ? -5.212 -0.648 -13.442 1.00 96.69 197 ARG A O 1
ATOM 1553 N N . PHE A 1 198 ? -3.754 0.773 -12.531 1.00 95.88 198 PHE A N 1
ATOM 1554 C CA . PHE A 1 198 ? -4.675 1.896 -12.365 1.00 95.88 198 PHE A CA 1
ATOM 1555 C C . PHE A 1 198 ? -4.611 2.794 -13.605 1.00 95.88 198 PHE A C 1
ATOM 1557 O O . PHE A 1 198 ? -4.121 3.922 -13.562 1.00 95.88 198 PHE A O 1
ATOM 1564 N N . ALA A 1 199 ? -5.043 2.236 -14.733 1.00 92.75 199 ALA A N 1
ATOM 1565 C CA . ALA A 1 199 ? -5.085 2.862 -16.049 1.00 92.75 199 ALA A CA 1
ATOM 1566 C C . ALA A 1 199 ? -6.278 2.285 -16.838 1.00 92.75 199 ALA A C 1
ATOM 1568 O O . ALA A 1 199 ? -6.717 1.175 -16.520 1.00 92.75 199 ALA A O 1
ATOM 1569 N N . PRO A 1 200 ? -6.810 2.994 -17.851 1.00 90.56 200 PRO A N 1
ATOM 1570 C CA . PRO A 1 200 ? -7.902 2.495 -18.686 1.00 90.56 200 PRO A CA 1
ATOM 1571 C C . PRO A 1 200 ? -7.404 1.346 -19.572 1.00 90.56 200 PRO A C 1
ATOM 1573 O O . PRO A 1 200 ? -6.949 1.541 -20.695 1.00 90.56 200 PRO A O 1
ATOM 1576 N N . CYS A 1 201 ? -7.442 0.133 -19.029 1.00 92.50 201 CYS A N 1
ATOM 1577 C CA . CYS A 1 201 ? -6.964 -1.068 -19.689 1.00 92.50 201 CYS A CA 1
ATOM 1578 C C . CYS A 1 201 ? -7.881 -2.246 -19.356 1.00 92.50 201 CYS A C 1
ATOM 1580 O O . CYS A 1 201 ? -8.272 -2.423 -18.200 1.00 92.50 201 CYS A O 1
ATOM 1582 N N . ASP A 1 202 ? -8.220 -3.052 -20.360 1.00 92.44 202 ASP A N 1
ATOM 1583 C CA . ASP A 1 202 ? -9.059 -4.235 -20.176 1.00 92.44 202 ASP A CA 1
ATOM 1584 C C . ASP A 1 202 ? -8.303 -5.385 -19.484 1.00 92.44 202 ASP A C 1
ATOM 1586 O O . ASP A 1 202 ? -7.074 -5.381 -19.356 1.00 92.44 202 ASP A O 1
ATOM 1590 N N . THR A 1 203 ? -9.044 -6.387 -19.008 1.00 91.31 203 THR A N 1
ATOM 1591 C CA . THR A 1 203 ? -8.486 -7.535 -18.278 1.00 91.31 203 THR A CA 1
ATOM 1592 C C . THR A 1 203 ? -7.419 -8.283 -19.080 1.00 91.31 203 THR A C 1
ATOM 1594 O O . THR A 1 203 ? -6.410 -8.686 -18.507 1.00 91.31 203 THR A O 1
ATOM 1597 N N . ALA A 1 204 ? -7.600 -8.450 -20.393 1.00 92.62 204 ALA A N 1
ATOM 1598 C CA . ALA A 1 204 ? -6.658 -9.187 -21.230 1.00 92.62 204 ALA A CA 1
ATOM 1599 C C . ALA A 1 204 ? -5.352 -8.402 -21.427 1.00 92.62 204 ALA A C 1
ATOM 1601 O O . ALA A 1 204 ? -4.269 -8.953 -21.239 1.00 92.62 204 ALA A O 1
ATOM 1602 N N . ALA A 1 205 ? -5.430 -7.102 -21.709 1.00 94.44 205 ALA A N 1
ATOM 1603 C CA . ALA A 1 205 ? -4.255 -6.248 -21.865 1.00 94.44 205 ALA A CA 1
ATOM 1604 C C . ALA A 1 205 ? -3.489 -6.027 -20.545 1.00 94.44 205 ALA A C 1
ATOM 1606 O O . ALA A 1 205 ? -2.272 -5.837 -20.556 1.00 94.44 205 ALA A O 1
ATOM 1607 N N . ASN A 1 206 ? -4.151 -6.133 -19.388 1.00 95.88 206 ASN A N 1
ATOM 1608 C CA . ASN A 1 206 ? -3.466 -6.104 -18.092 1.00 95.88 206 ASN A CA 1
ATOM 1609 C C . ASN A 1 206 ? -2.597 -7.341 -17.799 1.00 95.88 206 ASN A C 1
ATOM 1611 O O . ASN A 1 206 ? -1.745 -7.276 -16.909 1.00 95.88 206 ASN A O 1
ATOM 1615 N N . ARG A 1 207 ? -2.763 -8.442 -18.545 1.00 96.00 207 ARG A N 1
ATOM 1616 C CA . ARG A 1 207 ? -1.898 -9.630 -18.430 1.00 96.00 207 ARG A CA 1
ATOM 1617 C C . ARG A 1 207 ? -0.520 -9.415 -19.046 1.00 96.00 207 ARG A C 1
ATOM 1619 O O . ARG A 1 207 ? 0.416 -10.103 -18.651 1.00 96.00 207 ARG A O 1
ATOM 1626 N N . CYS A 1 208 ? -0.414 -8.488 -19.999 1.00 96.69 208 CYS A N 1
ATOM 1627 C CA . CYS A 1 208 ? 0.799 -8.210 -20.758 1.00 96.69 208 CYS A CA 1
ATOM 1628 C C . CYS A 1 208 ? 1.460 -6.910 -20.292 1.00 96.69 208 CYS A C 1
ATOM 1630 O O . CYS A 1 208 ? 0.847 -5.833 -20.298 1.00 96.69 208 CYS A O 1
ATOM 1632 N N . THR A 1 209 ? 2.725 -6.995 -19.897 1.00 97.19 209 THR A N 1
ATOM 1633 C CA . THR A 1 209 ? 3.515 -5.875 -19.389 1.00 97.19 209 THR A CA 1
ATOM 1634 C C . THR A 1 209 ? 4.557 -5.390 -20.381 1.00 97.19 209 THR A C 1
ATOM 1636 O O . THR A 1 209 ? 4.877 -6.042 -21.373 1.00 97.19 209 THR A O 1
ATOM 1639 N N . ASN A 1 210 ? 4.994 -4.158 -20.152 1.00 98.31 210 ASN A N 1
ATOM 1640 C CA . ASN A 1 210 ? 5.852 -3.403 -21.045 1.00 98.31 210 ASN A CA 1
ATOM 1641 C C . ASN A 1 210 ? 7.273 -3.993 -21.081 1.00 98.31 210 ASN A C 1
ATOM 1643 O O . ASN A 1 210 ? 7.720 -4.556 -20.078 1.00 98.31 210 ASN A O 1
ATOM 1647 N N . PRO A 1 211 ? 8.019 -3.811 -22.186 1.00 98.44 211 PRO A N 1
ATOM 1648 C CA . PRO A 1 211 ? 9.462 -3.995 -22.156 1.00 98.44 211 PRO A CA 1
ATOM 1649 C C . PRO A 1 211 ? 10.092 -2.889 -21.300 1.00 98.44 211 PRO A C 1
ATOM 1651 O O . PRO A 1 211 ? 9.639 -1.740 -21.324 1.00 98.44 211 PRO A O 1
ATOM 1654 N N . ILE A 1 212 ? 11.134 -3.228 -20.547 1.00 98.56 212 ILE A N 1
ATOM 1655 C CA . ILE A 1 212 ? 11.800 -2.325 -19.602 1.00 98.56 212 ILE A CA 1
ATOM 1656 C C . ILE A 1 212 ? 13.306 -2.396 -19.800 1.00 98.56 212 ILE A C 1
ATOM 1658 O O . ILE A 1 212 ? 13.871 -3.467 -20.022 1.00 98.56 212 ILE A O 1
ATOM 1662 N N . THR A 1 213 ? 13.967 -1.253 -19.679 1.00 98.44 213 THR A N 1
ATOM 1663 C CA . THR A 1 213 ? 15.425 -1.165 -19.678 1.00 98.44 213 THR A CA 1
ATOM 1664 C C . THR A 1 213 ? 15.906 -0.373 -18.475 1.00 98.44 213 THR A C 1
ATOM 1666 O O . THR A 1 213 ? 15.278 0.601 -18.059 1.00 98.44 213 THR A O 1
ATOM 1669 N N . PHE A 1 214 ? 17.027 -0.803 -17.906 1.00 98.25 214 PHE A N 1
ATOM 1670 C CA . PHE A 1 214 ? 17.722 -0.091 -16.842 1.00 98.25 214 PHE A CA 1
ATOM 1671 C C . PHE A 1 214 ? 19.014 0.498 -17.370 1.00 98.25 214 PHE A C 1
ATOM 1673 O O . PHE A 1 214 ? 19.722 -0.163 -18.127 1.00 98.25 214 PHE A O 1
ATOM 1680 N N . HIS A 1 215 ? 19.318 1.718 -16.947 1.00 96.75 215 HIS A N 1
ATOM 1681 C CA . HIS A 1 215 ? 20.439 2.495 -17.447 1.00 96.75 215 HIS A CA 1
ATOM 1682 C C . HIS A 1 215 ? 21.238 3.141 -16.317 1.00 96.75 215 HIS A C 1
ATOM 1684 O O . HIS A 1 215 ? 20.704 3.468 -15.249 1.00 96.75 215 HIS A O 1
ATOM 1690 N N . GLU A 1 216 ? 22.520 3.357 -16.588 1.00 92.62 216 GLU A N 1
ATOM 1691 C CA . GLU A 1 216 ? 23.376 4.254 -15.819 1.00 92.62 216 GLU A CA 1
ATOM 1692 C C . GLU A 1 216 ? 23.001 5.725 -16.055 1.00 92.62 216 GLU A C 1
ATOM 1694 O O . GLU A 1 216 ? 22.356 6.037 -17.059 1.00 92.62 216 GLU A O 1
ATOM 1699 N N . PRO A 1 217 ? 23.459 6.666 -15.203 1.00 90.31 217 PRO A N 1
ATOM 1700 C CA . PRO A 1 217 ? 23.314 8.101 -15.464 1.00 90.31 217 PRO A CA 1
ATOM 1701 C C . PRO A 1 217 ? 23.884 8.549 -16.817 1.00 90.31 217 PRO A C 1
ATOM 1703 O O . PRO A 1 217 ? 23.390 9.512 -17.393 1.00 90.31 217 PRO A O 1
ATOM 1706 N N . SER A 1 218 ? 24.892 7.836 -17.332 1.00 90.62 218 SER A N 1
ATOM 1707 C CA . SER A 1 218 ? 25.498 8.059 -18.651 1.00 90.62 218 SER A CA 1
ATOM 1708 C C . SER A 1 218 ? 24.571 7.703 -19.825 1.00 90.62 218 SER A C 1
ATOM 1710 O O . SER A 1 218 ? 24.848 8.085 -20.958 1.00 90.62 218 SER A O 1
ATOM 1712 N N . GLY A 1 219 ? 23.479 6.970 -19.576 1.00 91.44 219 GLY A N 1
ATOM 1713 C CA . GLY A 1 219 ? 22.593 6.404 -20.600 1.00 91.44 219 GLY A CA 1
ATOM 1714 C C . GLY A 1 219 ? 22.933 4.962 -20.992 1.00 91.44 219 GLY A C 1
ATOM 1715 O O . GLY A 1 219 ? 22.112 4.293 -21.627 1.00 91.44 219 GLY A O 1
ATOM 1716 N N . SER A 1 220 ? 24.093 4.448 -20.571 1.00 94.25 220 SER A N 1
ATOM 1717 C CA . SER A 1 220 ? 24.533 3.076 -20.854 1.00 94.25 220 SER A CA 1
ATOM 1718 C C . SER A 1 220 ? 23.548 2.040 -20.314 1.00 94.25 220 SER A C 1
ATOM 1720 O O . SER A 1 220 ? 23.053 2.166 -19.194 1.00 94.25 220 SER A O 1
ATOM 1722 N N . LEU A 1 221 ? 23.251 1.015 -21.117 1.00 97.19 221 LEU A N 1
ATOM 1723 C CA . LEU A 1 221 ? 22.326 -0.060 -20.755 1.00 97.19 221 LEU A CA 1
ATOM 1724 C C . LEU A 1 221 ? 22.955 -0.984 -19.699 1.00 97.19 221 LEU A C 1
ATOM 1726 O O . LEU A 1 221 ? 24.016 -1.551 -19.929 1.00 97.19 221 LEU A O 1
ATOM 1730 N N . ILE A 1 222 ? 22.255 -1.184 -18.584 1.00 97.75 222 ILE A N 1
ATOM 1731 C CA . ILE A 1 222 ? 22.611 -2.124 -17.509 1.00 97.75 222 ILE A CA 1
ATOM 1732 C C . ILE A 1 222 ? 21.874 -3.453 -17.694 1.00 97.75 222 ILE A C 1
ATOM 1734 O O . ILE A 1 222 ? 22.453 -4.525 -17.566 1.00 97.75 222 ILE A O 1
ATOM 1738 N N . TYR A 1 223 ? 20.567 -3.389 -17.959 1.00 98.44 223 TYR A N 1
ATOM 1739 C CA . TYR A 1 223 ? 19.709 -4.571 -18.032 1.00 98.44 223 TYR A CA 1
ATOM 1740 C C . TYR A 1 223 ? 18.516 -4.330 -18.955 1.00 98.44 223 TYR A C 1
ATOM 1742 O O . TYR A 1 223 ? 18.000 -3.214 -19.042 1.00 98.44 223 TYR A O 1
ATOM 1750 N N . ARG A 1 224 ? 18.049 -5.388 -19.621 1.00 98.31 224 ARG A N 1
ATOM 1751 C CA . ARG A 1 224 ? 16.859 -5.374 -20.475 1.00 98.31 224 ARG A CA 1
ATOM 1752 C C . ARG A 1 224 ? 15.916 -6.499 -20.069 1.00 98.31 224 ARG A C 1
ATOM 1754 O O . ARG A 1 224 ? 16.311 -7.654 -20.007 1.00 98.31 224 ARG A O 1
ATOM 1761 N N . GLN A 1 225 ? 14.651 -6.146 -19.897 1.00 98.06 225 GLN A N 1
ATOM 1762 C CA . GLN A 1 225 ? 13.534 -7.064 -19.747 1.00 98.06 225 GLN A CA 1
ATOM 1763 C C . GLN A 1 225 ? 12.618 -6.930 -20.976 1.00 98.06 225 GLN A C 1
ATOM 1765 O O . GLN A 1 225 ? 12.174 -5.817 -21.276 1.00 98.06 225 GLN A O 1
ATOM 1770 N N . PRO A 1 226 ? 12.311 -8.018 -21.702 1.00 98.31 226 PRO A N 1
ATOM 1771 C CA . PRO A 1 226 ? 11.330 -7.970 -22.781 1.00 98.31 226 PRO A CA 1
ATOM 1772 C C . PRO A 1 226 ? 9.911 -7.761 -22.233 1.00 98.31 226 PRO A C 1
ATOM 1774 O O . PRO A 1 226 ? 9.648 -7.924 -21.042 1.00 98.31 226 PRO A O 1
ATOM 1777 N N . ALA A 1 227 ? 8.975 -7.419 -23.118 1.00 97.88 227 ALA A N 1
ATOM 1778 C CA . ALA A 1 227 ? 7.558 -7.501 -22.786 1.00 97.88 227 ALA A CA 1
ATOM 1779 C C . ALA A 1 227 ? 7.193 -8.955 -22.450 1.00 97.88 227 ALA A C 1
ATOM 1781 O O . ALA A 1 227 ? 7.706 -9.881 -23.077 1.00 97.88 227 ALA A O 1
ATOM 1782 N N . ALA A 1 228 ? 6.301 -9.153 -21.483 1.00 96.62 228 ALA A N 1
ATOM 1783 C CA . ALA A 1 228 ? 5.888 -10.483 -21.052 1.00 96.62 228 ALA A CA 1
ATOM 1784 C C . ALA A 1 228 ? 4.385 -10.519 -20.787 1.00 96.62 228 ALA A C 1
ATOM 1786 O O . ALA A 1 228 ? 3.806 -9.539 -20.319 1.00 96.62 228 ALA A O 1
ATOM 1787 N N . CYS A 1 229 ? 3.754 -11.658 -21.058 1.00 96.31 229 CYS A N 1
ATOM 1788 C CA . CYS A 1 229 ? 2.351 -11.896 -20.748 1.00 96.31 229 CYS A CA 1
ATOM 1789 C C . CYS A 1 229 ? 2.237 -13.067 -19.784 1.00 96.31 229 CYS A C 1
ATOM 1791 O O . CYS A 1 229 ? 2.853 -14.105 -20.001 1.00 96.31 229 CYS A O 1
ATOM 1793 N N . ASN A 1 230 ? 1.398 -12.930 -18.760 1.00 96.50 230 ASN A N 1
ATOM 1794 C CA . ASN A 1 230 ? 0.993 -14.087 -17.973 1.00 96.50 230 ASN A CA 1
ATOM 1795 C C . ASN A 1 230 ? 0.101 -14.986 -18.838 1.00 96.50 230 ASN A C 1
ATOM 1797 O O . ASN A 1 230 ? -0.971 -14.554 -19.279 1.00 96.50 230 ASN A O 1
ATOM 1801 N N . THR A 1 231 ? 0.529 -16.221 -19.085 1.00 92.56 231 THR A N 1
ATOM 1802 C CA . THR A 1 231 ? -0.227 -17.223 -19.855 1.00 92.56 231 THR A CA 1
ATOM 1803 C C . THR A 1 231 ? -1.193 -18.015 -18.975 1.00 92.56 231 THR A C 1
ATOM 1805 O O . THR A 1 231 ? -2.229 -18.463 -19.458 1.00 92.56 231 THR A O 1
ATOM 1808 N N . SER A 1 232 ? -0.946 -18.077 -17.666 1.00 89.12 232 SER A N 1
ATOM 1809 C CA . SER A 1 232 ? -1.778 -18.808 -16.710 1.00 89.12 232 SER A CA 1
ATOM 1810 C C . SER A 1 232 ? -3.003 -17.991 -16.286 1.00 89.12 232 SER A C 1
ATOM 1812 O O . SER A 1 232 ? -2.880 -16.806 -15.950 1.00 89.12 232 SER A O 1
ATOM 1814 N N . PRO A 1 233 ? -4.230 -18.536 -16.336 1.00 87.00 233 PRO A N 1
ATOM 1815 C CA . PRO A 1 233 ? -5.395 -17.851 -15.790 1.00 87.00 233 PRO A CA 1
ATOM 1816 C C . PRO A 1 233 ? -5.265 -17.712 -14.269 1.00 87.00 233 PRO A C 1
ATOM 1818 O O . PRO A 1 233 ? -4.821 -18.628 -13.585 1.00 87.00 233 PRO A O 1
ATOM 1821 N N . LEU A 1 234 ? -5.670 -16.558 -13.737 1.00 90.56 234 LEU A N 1
ATOM 1822 C CA . LEU A 1 234 ? -5.776 -16.370 -12.292 1.00 90.56 234 LEU A CA 1
ATOM 1823 C C . LEU A 1 234 ? -7.112 -16.936 -11.812 1.00 90.56 234 LEU A C 1
ATOM 1825 O O . LEU A 1 234 ? -8.145 -16.691 -12.441 1.00 90.56 234 LEU A O 1
ATOM 1829 N N . SER A 1 235 ? -7.088 -17.657 -10.694 1.00 90.50 235 SER A N 1
ATOM 1830 C CA . SER A 1 235 ? -8.289 -18.208 -10.067 1.00 90.50 235 SER A CA 1
ATOM 1831 C C . SER A 1 235 ? -9.252 -17.100 -9.616 1.00 90.50 235 SER A C 1
ATOM 1833 O O . SER A 1 235 ? -8.873 -15.937 -9.451 1.00 90.50 235 SER A O 1
ATOM 1835 N N . LEU A 1 236 ? -10.524 -17.456 -9.429 1.00 94.25 236 LEU A N 1
ATOM 1836 C CA . LEU A 1 236 ? -11.564 -16.579 -8.885 1.00 94.25 236 LEU A CA 1
ATOM 1837 C C . LEU A 1 236 ? -11.957 -17.097 -7.490 1.00 94.25 236 LEU A C 1
ATOM 1839 O O . LEU A 1 236 ? -12.976 -17.773 -7.369 1.00 94.25 236 LEU A O 1
ATOM 1843 N N . PRO A 1 237 ? -11.165 -16.833 -6.433 1.00 93.94 237 PRO A N 1
ATOM 1844 C CA . PRO A 1 237 ? -11.338 -17.483 -5.125 1.00 93.94 237 PRO A CA 1
ATOM 1845 C C . PRO A 1 237 ? -12.694 -17.194 -4.462 1.00 93.94 237 PRO A C 1
ATOM 1847 O O . PRO A 1 237 ? -13.173 -17.985 -3.652 1.00 93.94 237 PRO A O 1
ATOM 1850 N N . LEU A 1 238 ? -13.328 -16.076 -4.825 1.00 96.31 238 LEU A N 1
ATOM 1851 C CA . LEU A 1 238 ? -14.650 -15.679 -4.338 1.00 96.31 238 LEU A CA 1
ATOM 1852 C C . LEU A 1 238 ? -15.786 -15.983 -5.327 1.00 96.31 238 LEU A C 1
ATOM 1854 O O . LEU A 1 238 ? -16.939 -15.681 -5.042 1.00 96.31 238 LEU A O 1
ATOM 1858 N N . GLY A 1 239 ? -15.482 -16.550 -6.498 1.00 95.94 239 GLY A N 1
ATOM 1859 C CA . GLY A 1 239 ? -16.451 -16.661 -7.584 1.00 95.94 239 GLY A CA 1
ATOM 1860 C C . GLY A 1 239 ? -16.926 -15.285 -8.059 1.00 95.94 239 GLY A C 1
ATOM 1861 O O . GLY A 1 239 ? -16.122 -14.367 -8.235 1.00 95.94 239 GLY A O 1
ATOM 1862 N N . ARG A 1 240 ? -18.235 -15.153 -8.296 1.00 96.81 240 ARG A N 1
ATOM 1863 C CA . ARG A 1 240 ? -18.856 -13.914 -8.775 1.00 96.81 240 ARG A CA 1
ATOM 1864 C C . ARG A 1 240 ? -19.006 -12.911 -7.631 1.00 96.81 240 ARG A C 1
ATOM 1866 O O . ARG A 1 240 ? -19.640 -13.215 -6.628 1.00 96.81 240 ARG A O 1
ATOM 1873 N N . VAL A 1 241 ? -18.497 -11.696 -7.826 1.00 97.12 241 VAL A N 1
ATOM 1874 C CA . VAL A 1 241 ? -18.576 -10.612 -6.837 1.00 97.12 241 VAL A CA 1
ATOM 1875 C C . VAL A 1 241 ? -19.260 -9.406 -7.461 1.00 97.12 241 VAL A C 1
ATOM 1877 O O . VAL A 1 241 ? -18.772 -8.848 -8.442 1.00 97.12 241 VAL A O 1
ATOM 1880 N N . GLN A 1 242 ? -20.377 -8.983 -6.877 1.00 97.69 242 GLN A N 1
ATOM 1881 C CA . GLN A 1 242 ? -21.139 -7.823 -7.327 1.00 97.69 242 GLN A CA 1
ATOM 1882 C C . GLN A 1 242 ? -21.427 -6.871 -6.171 1.00 97.69 242 GLN A C 1
ATOM 1884 O O . GLN A 1 242 ? -21.531 -7.300 -5.025 1.00 97.69 242 GLN A O 1
ATOM 1889 N N . LYS A 1 243 ? -21.549 -5.576 -6.469 1.00 97.56 243 LYS A N 1
ATOM 1890 C CA . LYS A 1 243 ? -21.701 -4.546 -5.439 1.00 97.56 243 LYS A CA 1
ATOM 1891 C C . LYS A 1 243 ? -22.589 -3.391 -5.891 1.00 97.56 243 LYS A C 1
ATOM 1893 O O . LYS A 1 243 ? -22.527 -2.976 -7.047 1.00 97.56 243 LYS A O 1
ATOM 1898 N N . GLY A 1 244 ? -23.345 -2.840 -4.943 1.00 97.06 244 GLY A N 1
ATOM 1899 C CA . GLY A 1 244 ? -24.225 -1.692 -5.156 1.00 97.06 244 GLY A CA 1
ATOM 1900 C C . GLY A 1 244 ? -25.436 -2.019 -6.027 1.00 97.06 244 GLY A C 1
ATOM 1901 O O . GLY A 1 244 ? -25.628 -3.155 -6.455 1.00 97.06 244 GLY A O 1
ATOM 1902 N N . ARG A 1 245 ? -26.258 -1.004 -6.286 1.00 98.00 245 ARG A N 1
ATOM 1903 C CA . ARG A 1 245 ? -27.454 -1.091 -7.142 1.00 98.00 245 ARG A CA 1
ATOM 1904 C C . ARG A 1 245 ? -27.267 -0.434 -8.510 1.00 98.00 245 ARG A C 1
ATOM 1906 O O . ARG A 1 245 ? -28.064 -0.665 -9.413 1.00 98.00 245 ARG A O 1
ATOM 1913 N N . GLY A 1 246 ? -26.213 0.360 -8.676 1.00 98.31 246 GLY A N 1
ATOM 1914 C CA . GLY A 1 246 ? -25.885 1.024 -9.931 1.00 98.31 246 GLY A CA 1
ATOM 1915 C C . GLY A 1 246 ? -24.458 1.551 -9.941 1.00 98.31 246 GLY A C 1
ATOM 1916 O O . GLY A 1 246 ? -23.772 1.544 -8.919 1.00 98.31 246 GLY A O 1
ATOM 1917 N N . TYR A 1 247 ? -23.995 2.002 -11.102 1.00 98.44 247 TYR A N 1
ATOM 1918 C CA . TYR A 1 247 ? -22.701 2.666 -11.224 1.00 98.44 247 TYR A CA 1
ATOM 1919 C C . TYR A 1 247 ? -22.613 3.570 -12.449 1.00 98.44 247 TYR A C 1
ATOM 1921 O O . TYR A 1 247 ? -23.294 3.335 -13.446 1.00 98.44 247 TYR A O 1
ATOM 1929 N N . TYR A 1 248 ? -21.729 4.564 -12.406 1.00 97.75 248 TYR A N 1
ATOM 1930 C CA . TYR A 1 248 ? -21.401 5.379 -13.572 1.00 97.75 248 TYR A CA 1
ATOM 1931 C C . TYR A 1 248 ? -20.272 4.765 -14.405 1.00 97.75 248 TYR A C 1
ATOM 1933 O O . TYR A 1 248 ? -19.235 4.340 -13.888 1.00 97.75 248 TYR A O 1
ATOM 1941 N N . ALA A 1 249 ? -20.462 4.755 -15.725 1.00 95.38 249 ALA A N 1
ATOM 1942 C CA . ALA A 1 249 ? -19.431 4.438 -16.708 1.00 95.38 249 ALA A CA 1
ATOM 1943 C C . ALA A 1 249 ? -19.600 5.332 -17.942 1.00 95.38 249 ALA A C 1
ATOM 1945 O O . ALA A 1 249 ? -20.693 5.437 -18.494 1.00 95.38 249 ALA A O 1
ATOM 1946 N N . GLY A 1 250 ? -18.526 6.009 -18.364 1.00 92.06 250 GLY A N 1
ATOM 1947 C CA . GLY A 1 250 ? -18.582 6.944 -19.497 1.00 92.06 250 GLY A CA 1
ATOM 1948 C C . GLY A 1 250 ? -19.621 8.061 -19.314 1.00 92.06 250 GLY A C 1
ATOM 1949 O O . GLY A 1 250 ? -20.292 8.428 -20.272 1.00 92.06 250 GLY A O 1
ATOM 1950 N N . GLY A 1 251 ? -19.814 8.533 -18.076 1.00 94.06 251 GLY A N 1
ATOM 1951 C CA . GLY A 1 251 ? -20.800 9.566 -17.734 1.00 94.06 251 GLY A CA 1
ATOM 1952 C C . GLY A 1 251 ? -22.260 9.097 -17.695 1.00 94.06 251 GLY A C 1
ATOM 1953 O O . GLY A 1 251 ? -23.138 9.904 -17.414 1.00 94.06 251 GLY A O 1
ATOM 1954 N N . LYS A 1 252 ? -22.543 7.811 -17.940 1.00 97.50 252 LYS A N 1
ATOM 1955 C CA . LYS A 1 252 ? -23.902 7.252 -17.904 1.00 97.50 252 LYS A CA 1
ATOM 1956 C C . LYS A 1 252 ? -24.112 6.381 -16.672 1.00 97.50 252 LYS A C 1
ATOM 1958 O O . LYS A 1 252 ? -23.253 5.559 -16.352 1.00 97.50 252 LYS A O 1
ATOM 1963 N N . LEU A 1 253 ? -25.273 6.529 -16.034 1.00 98.00 253 LEU A N 1
ATOM 1964 C CA . LEU A 1 253 ? -25.722 5.642 -14.964 1.00 98.00 253 LEU A CA 1
ATOM 1965 C C . LEU A 1 253 ? -26.173 4.301 -15.552 1.00 98.00 253 LEU A C 1
ATOM 1967 O O . LEU A 1 253 ? -27.057 4.245 -16.406 1.00 98.00 253 LEU A O 1
ATOM 1971 N N . ILE A 1 254 ? -25.589 3.218 -15.056 1.00 98.50 254 ILE A N 1
ATOM 1972 C CA . ILE A 1 254 ? -25.969 1.844 -15.366 1.00 98.50 254 ILE A CA 1
ATOM 1973 C C . ILE A 1 254 ? -26.680 1.273 -14.135 1.00 98.50 254 ILE A C 1
ATOM 1975 O O . ILE A 1 254 ? -26.074 1.125 -13.075 1.00 98.50 254 ILE A O 1
ATOM 1979 N N . GLN A 1 255 ? -27.967 0.947 -14.272 1.00 97.88 255 GLN A N 1
ATOM 1980 C CA . GLN A 1 255 ? -28.835 0.473 -13.183 1.00 97.88 255 GLN A CA 1
ATOM 1981 C C . GLN A 1 255 ? -28.700 -1.039 -12.945 1.00 97.88 255 GLN A C 1
ATOM 1983 O O . GLN A 1 255 ? -29.637 -1.812 -13.129 1.00 97.88 255 GLN A O 1
ATOM 1988 N N . ARG A 1 256 ? -27.494 -1.481 -12.586 1.00 98.06 256 ARG A N 1
ATOM 1989 C CA . ARG A 1 256 ? -27.228 -2.841 -12.100 1.00 98.06 256 ARG A CA 1
ATOM 1990 C C . ARG A 1 256 ? -25.991 -2.844 -11.199 1.00 98.06 256 ARG A C 1
ATOM 1992 O O . ARG A 1 256 ? -25.167 -1.937 -11.328 1.00 98.06 256 ARG A O 1
ATOM 1999 N N . PRO A 1 257 ? -25.801 -3.868 -10.353 1.00 98.31 257 PRO A N 1
ATOM 2000 C CA . PRO A 1 257 ? -24.595 -3.988 -9.541 1.00 98.31 257 PRO A CA 1
ATOM 2001 C C . PRO A 1 257 ? -23.304 -3.947 -10.375 1.00 98.31 257 PRO A C 1
ATOM 2003 O O . PRO A 1 257 ? -23.227 -4.553 -11.449 1.00 98.31 257 PRO A O 1
ATOM 2006 N N . TYR A 1 258 ? -22.276 -3.269 -9.862 1.00 98.00 258 TYR A N 1
ATOM 2007 C CA . TYR A 1 258 ? -20.935 -3.273 -10.448 1.00 98.00 258 TYR A CA 1
ATOM 2008 C C . TYR A 1 258 ? -20.289 -4.651 -10.269 1.00 98.00 258 TYR A C 1
ATOM 2010 O O . TYR A 1 258 ? -20.390 -5.245 -9.196 1.00 98.00 258 TYR A O 1
ATOM 2018 N N . ASP A 1 259 ? -19.612 -5.151 -11.303 1.00 97.31 259 ASP A N 1
ATOM 2019 C CA . ASP A 1 259 ? -18.956 -6.460 -11.285 1.00 97.31 259 ASP A CA 1
ATOM 2020 C C . ASP A 1 259 ? -17.479 -6.339 -10.869 1.00 97.31 259 ASP A C 1
ATOM 2022 O O . ASP A 1 259 ? -16.651 -5.770 -11.583 1.00 97.31 259 ASP A O 1
ATOM 2026 N N . PHE A 1 260 ? -17.147 -6.884 -9.698 1.00 97.06 260 PHE A N 1
ATOM 2027 C CA . PHE A 1 260 ? -15.788 -6.948 -9.158 1.00 97.06 260 PHE A CA 1
ATOM 2028 C C . PHE A 1 260 ? -15.121 -8.314 -9.355 1.00 97.06 260 PHE A C 1
ATOM 2030 O O . PHE A 1 260 ? -13.987 -8.502 -8.915 1.00 97.06 260 PHE A O 1
ATOM 2037 N N . THR A 1 261 ? -15.761 -9.256 -10.051 1.00 96.19 261 THR A N 1
ATOM 2038 C CA . THR A 1 261 ? -15.286 -10.640 -10.214 1.00 96.19 261 THR A CA 1
ATOM 2039 C C . THR A 1 261 ? -13.841 -10.722 -10.716 1.00 96.19 261 THR A C 1
ATOM 2041 O O . THR A 1 261 ? -13.078 -11.584 -10.283 1.00 96.19 261 THR A O 1
ATOM 2044 N N . THR A 1 262 ? -13.406 -9.816 -11.597 1.00 94.38 262 THR A N 1
ATOM 2045 C CA . THR A 1 262 ? -12.033 -9.799 -12.145 1.00 94.38 262 THR A CA 1
ATOM 2046 C C . THR A 1 262 ? -11.103 -8.762 -11.508 1.00 94.38 262 THR A C 1
ATOM 2048 O O . THR A 1 262 ? -9.968 -8.586 -11.964 1.00 94.38 262 THR A O 1
ATOM 2051 N N . ALA A 1 263 ? -11.569 -8.050 -10.483 1.00 95.25 263 ALA A N 1
ATOM 2052 C CA . ALA A 1 263 ? -10.796 -7.014 -9.817 1.00 95.25 263 ALA A CA 1
ATOM 2053 C C . ALA A 1 263 ? -9.671 -7.596 -8.945 1.00 95.25 263 ALA A C 1
ATOM 2055 O O . ALA A 1 263 ? -9.553 -8.806 -8.746 1.00 95.25 263 ALA A O 1
ATOM 2056 N N . ASN A 1 264 ? -8.832 -6.697 -8.426 1.00 97.62 264 ASN A N 1
ATOM 2057 C CA . ASN A 1 264 ? -7.858 -7.047 -7.400 1.00 97.62 264 ASN A CA 1
ATOM 2058 C C . ASN A 1 264 ? -8.586 -7.615 -6.174 1.00 97.62 264 ASN A C 1
ATOM 2060 O O . ASN A 1 264 ? -9.607 -7.069 -5.761 1.00 97.62 264 ASN A O 1
ATOM 2064 N N . TYR A 1 265 ? -8.019 -8.648 -5.567 1.00 98.19 265 TYR A N 1
ATOM 2065 C CA . TYR A 1 265 ? -8.491 -9.249 -4.327 1.00 98.19 265 TYR A CA 1
ATOM 2066 C C . TYR A 1 265 ? -7.294 -9.442 -3.402 1.00 98.19 265 TYR A C 1
ATOM 2068 O O . TYR A 1 265 ? -6.328 -10.121 -3.745 1.00 98.19 265 TYR A O 1
ATOM 2076 N N . LEU A 1 266 ? -7.338 -8.783 -2.251 1.00 98.44 266 LEU A N 1
ATOM 2077 C CA . LEU A 1 266 ? -6.252 -8.769 -1.281 1.00 98.44 266 LEU A CA 1
ATOM 2078 C C . LEU A 1 266 ? -6.880 -8.669 0.118 1.00 98.44 266 LEU A C 1
ATOM 2080 O O . LEU A 1 266 ? -7.234 -7.562 0.522 1.00 98.44 266 LEU A O 1
ATOM 2084 N N . PRO A 1 267 ? -7.073 -9.802 0.821 1.00 98.44 267 PRO A N 1
ATOM 2085 C CA . PRO A 1 267 ? -7.689 -9.824 2.148 1.00 98.44 267 PRO A CA 1
ATOM 2086 C C . PRO A 1 267 ? -6.947 -8.964 3.173 1.00 98.44 267 PRO A C 1
ATOM 2088 O O . PRO A 1 267 ? -5.725 -8.808 3.094 1.00 98.44 267 PRO A O 1
ATOM 2091 N N . LEU A 1 268 ? -7.670 -8.460 4.178 1.00 98.75 268 LEU A N 1
ATOM 2092 C CA . LEU A 1 268 ? -7.109 -7.580 5.208 1.00 98.75 268 LEU A CA 1
ATOM 2093 C C . LEU A 1 268 ? -5.959 -8.253 5.972 1.00 98.75 268 LEU A C 1
ATOM 2095 O O . LEU A 1 268 ? -4.912 -7.636 6.176 1.00 98.75 268 LEU A O 1
ATOM 2099 N N . GLN A 1 269 ? -6.116 -9.539 6.309 1.00 98.56 269 GLN A N 1
ATOM 2100 C CA . GLN A 1 269 ? -5.082 -10.332 6.979 1.00 98.56 269 GLN A CA 1
ATOM 2101 C C . GLN A 1 269 ? -3.778 -10.385 6.175 1.00 98.56 269 GLN A C 1
ATOM 2103 O O . GLN A 1 269 ? -2.695 -10.284 6.751 1.00 98.56 269 GLN A O 1
ATOM 2108 N N . VAL A 1 270 ? -3.856 -10.493 4.845 1.00 98.44 270 VAL A N 1
ATOM 2109 C CA . VAL A 1 270 ? -2.665 -10.537 3.987 1.00 98.44 270 VAL A CA 1
ATOM 2110 C C . VAL A 1 270 ? -1.900 -9.219 4.057 1.00 98.44 270 VAL A C 1
ATOM 2112 O O . VAL A 1 270 ? -0.682 -9.221 4.219 1.00 98.44 270 VAL A O 1
ATOM 2115 N N . VAL A 1 271 ? -2.595 -8.081 3.979 1.00 98.56 271 VAL A N 1
ATOM 2116 C CA . VAL A 1 271 ? -1.950 -6.759 4.069 1.00 98.56 271 VAL A CA 1
ATOM 2117 C C . VAL A 1 271 ? -1.324 -6.550 5.447 1.00 98.56 271 VAL A C 1
ATOM 2119 O O . VAL A 1 271 ? -0.181 -6.098 5.533 1.00 98.56 271 VAL A O 1
ATOM 2122 N N . ASN A 1 272 ? -2.038 -6.941 6.507 1.00 98.50 272 ASN A N 1
ATOM 2123 C CA . ASN A 1 272 ? -1.545 -6.913 7.882 1.00 98.50 272 ASN A CA 1
ATOM 2124 C C . ASN A 1 272 ? -0.253 -7.738 8.034 1.00 98.50 272 ASN A C 1
ATOM 2126 O O . ASN A 1 272 ? 0.743 -7.240 8.557 1.00 98.50 272 ASN A O 1
ATOM 2130 N N . ASN A 1 273 ? -0.229 -8.963 7.502 1.00 97.94 273 ASN A N 1
ATOM 2131 C CA . ASN A 1 273 ? 0.930 -9.856 7.577 1.00 97.94 273 ASN A CA 1
ATOM 2132 C C . ASN A 1 273 ? 2.120 -9.365 6.742 1.00 97.94 273 ASN A C 1
ATOM 2134 O O . ASN A 1 273 ? 3.264 -9.438 7.195 1.00 97.94 273 ASN A O 1
ATOM 2138 N N . LEU A 1 274 ? 1.875 -8.834 5.540 1.00 98.19 274 LEU A N 1
ATOM 2139 C CA . LEU A 1 274 ? 2.926 -8.243 4.708 1.00 98.19 274 LEU A CA 1
ATOM 2140 C C . LEU A 1 274 ? 3.554 -7.026 5.391 1.00 98.19 274 LEU A C 1
ATOM 2142 O O . LEU A 1 274 ? 4.777 -6.900 5.407 1.00 98.19 274 LEU A O 1
ATOM 2146 N N . LEU A 1 275 ? 2.740 -6.159 6.004 1.00 98.62 275 LEU A N 1
ATOM 2147 C CA . LEU A 1 275 ? 3.252 -5.033 6.782 1.00 98.62 275 LEU A CA 1
ATOM 2148 C C . LEU A 1 275 ? 4.071 -5.534 7.974 1.00 98.62 275 LEU A C 1
ATOM 2150 O O . LEU A 1 275 ? 5.205 -5.096 8.154 1.00 98.62 275 LEU A O 1
ATOM 2154 N N . LYS A 1 276 ? 3.544 -6.499 8.737 1.00 97.75 276 LYS A N 1
ATOM 2155 C CA . LYS A 1 276 ? 4.247 -7.117 9.868 1.00 97.75 276 LYS A CA 1
ATOM 2156 C C . LYS A 1 276 ? 5.599 -7.698 9.451 1.00 97.75 276 LYS A C 1
ATOM 2158 O O . LYS A 1 276 ? 6.569 -7.508 10.168 1.00 97.75 276 LYS A O 1
ATOM 2163 N N . THR A 1 277 ? 5.689 -8.325 8.279 1.00 95.44 277 THR A N 1
ATOM 2164 C CA . THR A 1 277 ? 6.945 -8.878 7.740 1.00 95.44 277 THR A CA 1
ATOM 2165 C C . THR A 1 277 ? 7.975 -7.784 7.444 1.00 95.44 277 THR A C 1
ATOM 2167 O O . THR A 1 277 ? 9.164 -7.981 7.661 1.00 95.44 277 THR A O 1
ATOM 2170 N N . VAL A 1 278 ? 7.546 -6.601 6.993 1.00 96.44 278 VAL A N 1
ATOM 2171 C CA . VAL A 1 278 ? 8.455 -5.461 6.772 1.00 96.44 278 VAL A CA 1
ATOM 2172 C C . VAL A 1 278 ? 8.905 -4.831 8.093 1.00 96.44 278 VAL A C 1
ATOM 2174 O O . VAL A 1 278 ? 10.060 -4.427 8.218 1.00 96.44 278 VAL A O 1
ATOM 2177 N N . ILE A 1 279 ? 8.013 -4.721 9.081 1.00 97.12 279 ILE A N 1
ATOM 2178 C CA . ILE A 1 279 ? 8.334 -4.109 10.381 1.00 97.12 279 ILE A CA 1
ATOM 2179 C C . ILE A 1 279 ? 9.152 -5.061 11.266 1.00 97.12 279 ILE A C 1
ATOM 2181 O O . ILE A 1 279 ? 10.112 -4.641 11.906 1.00 97.12 279 ILE A O 1
ATOM 2185 N N . PHE A 1 280 ? 8.810 -6.347 11.254 1.00 95.69 280 PHE A N 1
ATOM 2186 C CA . PHE A 1 280 ? 9.403 -7.403 12.068 1.00 95.69 280 PHE A CA 1
ATOM 2187 C C . PHE A 1 280 ? 9.819 -8.590 11.184 1.00 95.69 280 PHE A C 1
ATOM 2189 O O . PHE A 1 280 ? 9.172 -9.641 11.240 1.00 95.69 280 PHE A O 1
ATOM 2196 N N . PRO A 1 281 ? 10.888 -8.471 10.374 1.00 91.94 281 PRO A N 1
ATOM 2197 C CA . PRO A 1 281 ? 11.307 -9.537 9.458 1.00 91.94 281 PRO A CA 1
ATOM 2198 C C . PRO A 1 281 ? 11.435 -10.927 10.106 1.00 91.94 281 PRO A C 1
ATOM 2200 O O . PRO A 1 281 ? 10.892 -11.878 9.543 1.00 91.94 281 PRO A O 1
ATOM 2203 N N . PRO A 1 282 ? 12.005 -11.076 11.324 1.00 89.19 282 PRO A N 1
ATOM 2204 C CA . PRO A 1 282 ? 12.111 -12.382 11.982 1.00 89.19 282 PRO A CA 1
ATOM 2205 C C . PRO A 1 282 ? 10.773 -13.025 12.384 1.00 89.19 282 PRO A C 1
ATOM 2207 O O . PRO A 1 282 ? 10.756 -14.184 12.784 1.00 89.19 282 PRO A O 1
ATOM 2210 N N . SER A 1 283 ? 9.650 -12.299 12.310 1.00 86.62 283 SER A N 1
ATOM 2211 C CA . SER A 1 283 ? 8.338 -12.802 12.743 1.00 86.62 283 SER A CA 1
ATOM 2212 C C . SER A 1 283 ? 7.661 -13.747 11.743 1.00 86.62 283 SER A C 1
ATOM 2214 O O . SER A 1 283 ? 6.683 -14.406 12.099 1.00 86.62 283 SER A O 1
ATOM 2216 N N . ALA A 1 284 ? 8.154 -13.819 10.503 1.00 84.00 284 ALA A N 1
ATOM 2217 C CA . ALA A 1 284 ? 7.688 -14.765 9.492 1.00 84.00 284 ALA A CA 1
ATOM 2218 C C . ALA A 1 284 ? 8.681 -15.937 9.357 1.00 84.00 284 ALA A C 1
ATOM 2220 O O . ALA A 1 284 ? 9.886 -15.721 9.482 1.00 84.00 284 ALA A O 1
ATOM 2221 N N . PRO A 1 285 ? 8.238 -17.171 9.050 1.00 86.75 285 PRO A N 1
ATOM 2222 C CA . PRO A 1 285 ? 9.159 -18.264 8.737 1.00 86.75 285 PRO A CA 1
ATOM 2223 C C . PRO A 1 285 ? 10.066 -17.896 7.558 1.00 86.75 285 PRO A C 1
ATOM 2225 O O . PRO A 1 285 ? 9.576 -17.330 6.584 1.00 86.75 285 PRO A O 1
ATOM 2228 N N . ALA A 1 286 ? 11.352 -18.262 7.602 1.00 85.75 286 ALA A N 1
ATOM 2229 C CA . ALA A 1 286 ? 12.336 -17.883 6.576 1.00 85.75 286 ALA A CA 1
ATOM 2230 C C . ALA A 1 286 ? 11.884 -18.217 5.139 1.00 85.75 286 ALA A C 1
ATOM 2232 O O . ALA A 1 286 ? 12.047 -17.405 4.236 1.00 85.75 286 ALA A O 1
ATOM 2233 N N . ALA A 1 287 ? 11.226 -19.366 4.940 1.00 87.19 287 ALA A N 1
ATOM 2234 C CA . ALA A 1 287 ? 10.700 -19.793 3.639 1.00 87.19 287 ALA A CA 1
ATOM 2235 C C . ALA A 1 287 ? 9.545 -18.923 3.093 1.00 87.19 287 ALA A C 1
ATOM 2237 O O . ALA A 1 287 ? 9.205 -19.032 1.922 1.00 87.19 287 ALA A O 1
ATOM 2238 N N . LYS A 1 288 ? 8.924 -18.088 3.935 1.00 89.00 288 LYS A N 1
ATOM 2239 C CA . LYS A 1 288 ? 7.814 -17.184 3.586 1.00 89.00 288 LYS A CA 1
ATOM 2240 C C . LYS A 1 288 ? 8.207 -15.707 3.699 1.00 89.00 288 LYS A C 1
ATOM 2242 O O . LYS A 1 288 ? 7.334 -14.844 3.768 1.00 89.00 288 LYS A O 1
ATOM 2247 N N . GLN A 1 289 ? 9.505 -15.407 3.758 1.00 90.94 289 GLN A N 1
ATOM 2248 C CA . GLN A 1 289 ? 10.009 -14.038 3.761 1.00 90.94 289 GLN A CA 1
ATOM 2249 C C . GLN A 1 289 ? 10.406 -13.607 2.345 1.00 90.94 289 GLN A C 1
ATOM 2251 O O . GLN A 1 289 ? 11.022 -14.388 1.619 1.00 90.94 289 GLN A O 1
ATOM 2256 N N . PRO A 1 290 ? 10.109 -12.358 1.948 1.00 94.75 290 PRO A N 1
ATOM 2257 C CA . PRO A 1 290 ? 10.644 -11.816 0.711 1.00 94.75 290 PRO A CA 1
ATOM 2258 C C . PRO A 1 290 ? 12.163 -11.641 0.824 1.00 94.75 290 PRO A C 1
ATOM 2260 O O . PRO A 1 290 ? 12.678 -11.263 1.879 1.00 94.75 290 PRO A O 1
ATOM 2263 N N . THR A 1 291 ? 12.893 -11.853 -0.271 1.00 93.75 291 THR A N 1
ATOM 2264 C CA . THR A 1 291 ? 14.354 -11.668 -0.299 1.00 93.75 291 THR A CA 1
ATOM 2265 C C . THR A 1 291 ? 14.717 -10.178 -0.316 1.00 93.75 291 THR A C 1
ATOM 2267 O O . THR A 1 291 ? 14.937 -9.571 -1.367 1.00 93.75 291 THR A O 1
ATOM 2270 N N . LEU A 1 292 ? 14.764 -9.568 0.868 1.00 96.31 292 LEU A N 1
ATOM 2271 C CA . LEU A 1 292 ? 15.101 -8.159 1.081 1.00 96.31 292 LEU A CA 1
ATOM 2272 C C . LEU A 1 292 ? 16.434 -8.011 1.818 1.00 96.31 292 LEU A C 1
ATOM 2274 O O . LEU A 1 292 ? 16.728 -8.752 2.752 1.00 96.31 292 LEU A O 1
ATOM 2278 N N . THR A 1 293 ? 17.229 -7.011 1.435 1.00 96.00 293 THR A N 1
ATOM 2279 C CA . THR A 1 293 ? 18.414 -6.622 2.211 1.00 96.00 293 THR A CA 1
ATOM 2280 C C . THR A 1 293 ? 18.019 -5.767 3.417 1.00 96.00 293 THR A C 1
ATOM 2282 O O . THR A 1 293 ? 16.947 -5.158 3.440 1.00 96.00 293 THR A O 1
ATOM 2285 N N . ALA A 1 294 ? 18.920 -5.620 4.394 1.00 96.38 294 ALA A N 1
ATOM 2286 C CA . ALA A 1 294 ? 18.724 -4.674 5.496 1.00 96.38 294 ALA A CA 1
ATOM 2287 C C . ALA A 1 294 ? 18.466 -3.236 4.995 1.00 96.38 294 ALA A C 1
ATOM 2289 O O . ALA A 1 294 ? 17.615 -2.529 5.531 1.00 96.38 294 ALA A O 1
ATOM 2290 N N . ALA A 1 295 ? 19.135 -2.818 3.913 1.00 97.62 295 ALA A N 1
ATOM 2291 C CA . ALA A 1 295 ? 18.927 -1.506 3.304 1.00 97.62 295 ALA A CA 1
ATOM 2292 C C . ALA A 1 295 ? 17.533 -1.354 2.663 1.00 97.62 295 ALA A C 1
ATOM 2294 O O . ALA A 1 295 ? 16.962 -0.261 2.693 1.00 97.62 295 ALA A O 1
ATOM 2295 N N . ASP A 1 296 ? 16.975 -2.431 2.102 1.00 98.31 296 ASP A N 1
ATOM 2296 C CA . ASP A 1 296 ? 15.613 -2.445 1.555 1.00 98.31 296 ASP A CA 1
ATOM 2297 C C . ASP A 1 296 ? 14.567 -2.349 2.665 1.00 98.31 296 ASP A C 1
ATOM 2299 O O . ASP A 1 296 ? 13.621 -1.568 2.553 1.00 98.31 296 ASP A O 1
ATOM 2303 N N . ILE A 1 297 ? 14.767 -3.090 3.759 1.00 98.06 297 ILE A N 1
ATOM 2304 C CA . ILE A 1 297 ? 13.896 -3.054 4.940 1.00 98.06 297 ILE A CA 1
ATOM 2305 C C . ILE A 1 297 ? 13.881 -1.641 5.534 1.00 98.06 297 ILE A C 1
ATOM 2307 O O . ILE A 1 297 ? 12.809 -1.045 5.647 1.00 98.06 297 ILE A O 1
ATOM 2311 N N . SER A 1 298 ? 15.051 -1.052 5.805 1.00 98.00 298 SER A N 1
ATOM 2312 C CA . SER A 1 298 ? 15.159 0.323 6.315 1.00 98.00 298 SER A CA 1
ATOM 2313 C C . SER A 1 298 ? 14.520 1.346 5.373 1.00 98.00 298 SER A C 1
ATOM 2315 O O . SER A 1 298 ? 13.865 2.290 5.816 1.00 98.00 298 SER A O 1
ATOM 2317 N N . PHE A 1 299 ? 14.656 1.155 4.058 1.00 98.19 299 PHE A N 1
ATOM 2318 C CA . PHE A 1 299 ? 14.017 2.016 3.066 1.00 98.19 299 PHE A CA 1
ATOM 2319 C C . PHE A 1 299 ? 12.487 1.928 3.105 1.00 98.19 299 PHE A C 1
ATOM 2321 O O . PHE A 1 299 ? 11.823 2.967 3.120 1.00 98.19 299 PHE A O 1
ATOM 2328 N N . LEU A 1 300 ? 11.921 0.719 3.136 1.00 98.62 300 LEU A N 1
ATOM 2329 C CA . LEU A 1 300 ? 10.474 0.527 3.231 1.00 98.62 300 LEU A CA 1
ATOM 2330 C C . LEU A 1 300 ? 9.931 1.099 4.545 1.00 98.62 300 LEU A C 1
ATOM 2332 O O . LEU A 1 300 ? 8.973 1.867 4.519 1.00 98.62 300 LEU A O 1
ATOM 2336 N N . GLN A 1 301 ? 10.565 0.784 5.677 1.00 98.38 301 GLN A N 1
ATOM 2337 C CA . GLN A 1 301 ? 10.171 1.279 6.999 1.00 98.38 301 GLN A CA 1
ATOM 2338 C C . GLN A 1 301 ? 10.195 2.814 7.065 1.00 98.38 301 GLN A C 1
ATOM 2340 O O . GLN A 1 301 ? 9.241 3.432 7.550 1.00 98.38 301 GLN A O 1
ATOM 2345 N N . TYR A 1 302 ? 11.235 3.449 6.515 1.00 97.88 302 TYR A N 1
ATOM 2346 C CA . TYR A 1 302 ? 11.307 4.907 6.450 1.00 97.88 302 TYR A CA 1
ATOM 2347 C C . TYR A 1 302 ? 10.121 5.497 5.675 1.00 97.88 302 TYR A C 1
ATOM 2349 O O . TYR A 1 302 ? 9.407 6.342 6.204 1.00 97.88 302 TYR A O 1
ATOM 2357 N N . TYR A 1 303 ? 9.849 5.034 4.451 1.00 98.00 303 TYR A N 1
ATOM 2358 C CA . TYR A 1 303 ? 8.786 5.626 3.627 1.00 98.00 303 TYR A CA 1
ATOM 2359 C C . TYR A 1 303 ? 7.365 5.194 4.019 1.00 98.00 303 TYR A C 1
ATOM 2361 O O . TYR A 1 303 ? 6.415 5.895 3.678 1.00 98.00 303 TYR A O 1
ATOM 2369 N N . LEU A 1 304 ? 7.199 4.094 4.760 1.00 98.31 304 LEU A N 1
ATOM 2370 C CA . LEU A 1 304 ? 5.924 3.733 5.391 1.00 98.31 304 LEU A CA 1
ATOM 2371 C C . LEU A 1 304 ? 5.582 4.655 6.572 1.00 98.31 304 LEU A C 1
ATOM 2373 O O . LEU A 1 304 ? 4.403 4.927 6.812 1.00 98.31 304 LEU A O 1
ATOM 2377 N N . SER A 1 305 ? 6.587 5.136 7.314 1.00 97.00 305 SER A N 1
ATOM 2378 C CA . SER A 1 305 ? 6.378 6.043 8.455 1.00 97.00 305 SER A CA 1
ATOM 2379 C C . SER A 1 305 ? 6.404 7.522 8.086 1.00 97.00 305 SER A C 1
ATOM 2381 O O . SER A 1 305 ? 5.651 8.301 8.672 1.00 97.00 305 SER A O 1
ATOM 2383 N N . ALA A 1 306 ? 7.225 7.909 7.109 1.00 95.69 306 ALA A N 1
ATOM 2384 C CA . ALA A 1 306 ? 7.418 9.297 6.722 1.00 95.69 306 ALA A CA 1
ATOM 2385 C C . ALA A 1 306 ? 6.117 9.970 6.263 1.00 95.69 306 ALA A C 1
ATOM 2387 O O . ALA A 1 306 ? 5.240 9.367 5.640 1.00 95.69 306 ALA A O 1
ATOM 2388 N N . THR A 1 307 ? 6.028 11.267 6.543 1.00 94.31 307 THR A N 1
ATOM 2389 C CA . THR A 1 307 ? 5.036 12.143 5.920 1.00 94.31 307 THR A CA 1
ATOM 2390 C C . THR A 1 307 ? 5.589 12.681 4.599 1.00 94.31 307 THR A C 1
ATOM 2392 O O . THR A 1 307 ? 6.813 12.740 4.448 1.00 94.31 307 THR A O 1
ATOM 2395 N N . PRO A 1 308 ? 4.742 13.119 3.650 1.00 94.75 308 PRO A N 1
ATOM 2396 C CA . PRO A 1 308 ? 5.224 13.731 2.412 1.00 94.75 308 PRO A CA 1
ATOM 2397 C C . PRO A 1 308 ? 6.230 14.867 2.659 1.00 94.75 308 PRO A C 1
ATOM 2399 O O . PRO A 1 308 ? 7.345 14.817 2.141 1.00 94.75 308 PRO A O 1
ATOM 2402 N N . GLN A 1 309 ? 5.898 15.796 3.560 1.00 90.88 309 GLN A N 1
ATOM 2403 C CA . GLN A 1 309 ? 6.724 16.962 3.897 1.00 90.88 309 GLN A CA 1
ATOM 2404 C C . GLN A 1 309 ? 8.028 16.592 4.617 1.00 90.88 309 GLN A C 1
ATOM 2406 O O . GLN A 1 309 ? 9.068 17.187 4.354 1.00 90.88 309 GLN A O 1
ATOM 2411 N N . SER A 1 310 ? 8.006 15.583 5.494 1.00 90.06 310 SER A N 1
ATOM 2412 C CA . SER A 1 310 ? 9.197 15.153 6.244 1.00 90.06 310 SER A CA 1
ATOM 2413 C C . SER A 1 310 ? 10.091 14.169 5.480 1.00 90.06 310 SER A C 1
ATOM 2415 O O . SER A 1 310 ? 11.117 13.745 6.009 1.00 90.06 310 SER A O 1
ATOM 2417 N N . SER A 1 311 ? 9.694 13.745 4.277 1.00 91.75 311 SER A N 1
ATOM 2418 C CA . SER A 1 311 ? 10.376 12.685 3.519 1.00 91.75 311 SER A CA 1
ATOM 2419 C C . SER A 1 311 ? 11.648 13.133 2.794 1.00 91.75 311 SER A C 1
ATOM 2421 O O . SER A 1 311 ? 12.381 12.296 2.264 1.00 91.75 311 SER A O 1
ATOM 2423 N N . GLY A 1 312 ? 11.861 14.449 2.683 1.00 88.56 312 GLY A N 1
ATOM 2424 C CA . GLY A 1 312 ? 12.909 15.042 1.849 1.00 88.56 312 GLY A CA 1
ATOM 2425 C C . GLY A 1 312 ? 12.682 14.896 0.338 1.00 88.56 312 GLY A C 1
ATOM 2426 O O . GLY A 1 312 ? 13.512 15.364 -0.435 1.00 88.56 312 GLY A O 1
ATOM 2427 N N . PHE A 1 313 ? 11.577 14.276 -0.100 1.00 91.00 313 PHE A N 1
ATOM 2428 C CA . PHE A 1 313 ? 11.258 14.092 -1.513 1.00 91.00 313 PHE A CA 1
ATOM 2429 C C . PHE A 1 313 ? 10.617 15.364 -2.077 1.00 91.00 313 PHE A C 1
ATOM 2431 O O . PHE A 1 313 ? 9.440 15.646 -1.835 1.00 91.00 313 PHE A O 1
ATOM 2438 N N . ARG A 1 314 ? 11.398 16.142 -2.836 1.00 91.31 314 ARG A N 1
ATOM 2439 C CA . ARG A 1 314 ? 11.042 17.511 -3.255 1.00 91.31 314 ARG A CA 1
ATOM 2440 C C . ARG A 1 314 ? 9.674 17.643 -3.936 1.00 91.31 314 ARG A C 1
ATOM 2442 O O . ARG A 1 314 ? 8.993 18.624 -3.641 1.00 91.31 314 ARG A O 1
ATOM 2449 N N . PRO A 1 315 ? 9.227 16.702 -4.797 1.00 91.00 315 PRO A N 1
ATOM 2450 C CA . PRO A 1 315 ? 7.913 16.795 -5.430 1.00 91.00 315 PRO A CA 1
ATOM 2451 C C . PRO A 1 315 ? 6.735 16.888 -4.455 1.00 91.00 315 PRO A C 1
ATOM 2453 O O . PRO A 1 315 ? 5.672 17.327 -4.875 1.00 91.00 315 PRO A O 1
ATOM 2456 N N . TYR A 1 316 ? 6.903 16.481 -3.189 1.00 92.81 316 TYR A N 1
ATOM 2457 C CA . TYR A 1 316 ? 5.827 16.444 -2.193 1.00 92.81 316 TYR A CA 1
ATOM 2458 C C . TYR A 1 316 ? 6.077 17.333 -0.969 1.00 92.81 316 TYR A C 1
ATOM 2460 O O . TYR A 1 316 ? 5.526 17.087 0.103 1.00 92.81 316 TYR A O 1
ATOM 2468 N N . ALA A 1 317 ? 6.907 18.367 -1.126 1.00 90.75 317 ALA A N 1
ATOM 2469 C CA . ALA A 1 317 ? 7.132 19.378 -0.094 1.00 90.75 317 ALA A CA 1
ATOM 2470 C C . ALA A 1 317 ? 5.996 20.421 -0.006 1.00 90.75 317 ALA A C 1
ATOM 2472 O O . ALA A 1 317 ? 5.906 21.147 0.984 1.00 90.75 317 ALA A O 1
ATOM 2473 N N . GLY A 1 318 ? 5.146 20.509 -1.035 1.00 90.50 318 GLY A N 1
ATOM 2474 C CA . GLY A 1 318 ? 4.064 21.487 -1.131 1.00 90.50 318 GLY A CA 1
ATOM 2475 C C . GLY A 1 318 ? 2.898 21.249 -0.155 1.00 90.50 318 GLY A C 1
ATOM 2476 O O . GLY A 1 318 ? 2.732 20.152 0.387 1.00 90.50 318 GLY A O 1
ATOM 2477 N N . PRO A 1 319 ? 2.061 22.275 0.089 1.00 90.25 319 PRO A N 1
ATOM 2478 C CA . PRO A 1 319 ? 0.957 22.225 1.052 1.00 90.25 319 PRO A CA 1
ATOM 2479 C C . PRO A 1 319 ? -0.214 21.326 0.623 1.00 90.25 319 PRO A C 1
ATOM 2481 O O . PRO A 1 319 ? -1.117 21.062 1.424 1.00 90.25 319 PRO A O 1
ATOM 2484 N N . GLU A 1 320 ? -0.256 20.880 -0.632 1.00 93.19 320 GLU A N 1
ATOM 2485 C CA . GLU A 1 320 ? -1.209 19.884 -1.125 1.00 93.19 320 GLU A CA 1
ATOM 2486 C C . GLU A 1 320 ? -0.993 18.504 -0.483 1.00 93.19 320 GLU A C 1
ATOM 2488 O O . GLU A 1 320 ? -1.957 17.754 -0.291 1.00 93.19 320 GLU A O 1
ATOM 2493 N N . TYR A 1 321 ? 0.242 18.208 -0.063 1.00 94.94 321 TYR A N 1
ATOM 2494 C CA . TYR A 1 321 ? 0.606 16.990 0.651 1.00 94.94 321 TYR A CA 1
ATOM 2495 C C . TYR A 1 321 ? 0.894 17.302 2.121 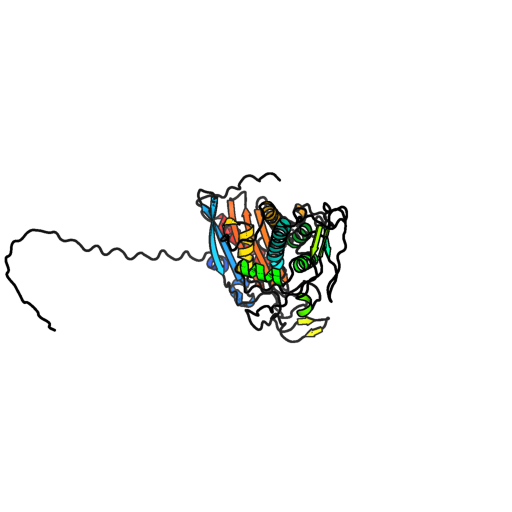1.00 94.94 321 TYR A C 1
ATOM 2497 O O . TYR A 1 321 ? 2.005 17.633 2.510 1.00 94.94 321 TYR A O 1
ATOM 2505 N N . PHE A 1 322 ? -0.126 17.190 2.962 1.00 95.25 322 PHE A N 1
ATOM 2506 C CA . PHE A 1 322 ? -0.033 17.477 4.395 1.00 95.25 322 PHE A CA 1
ATOM 2507 C C . PHE A 1 322 ? 0.425 16.261 5.217 1.00 95.25 322 PHE A C 1
ATOM 2509 O O . PHE A 1 322 ? 0.417 15.122 4.746 1.00 95.25 322 PHE A O 1
ATOM 2516 N N . ALA A 1 323 ? 0.797 16.480 6.478 1.00 94.62 323 ALA A N 1
ATOM 2517 C CA . ALA A 1 323 ? 1.414 15.452 7.317 1.00 94.62 323 ALA A CA 1
ATOM 2518 C C . ALA A 1 323 ? 0.578 14.160 7.455 1.00 94.62 323 ALA A C 1
ATOM 2520 O O . ALA A 1 323 ? 1.099 13.052 7.314 1.00 94.62 323 ALA A O 1
ATOM 2521 N N . ALA A 1 324 ? -0.736 14.291 7.652 1.00 96.31 324 ALA A N 1
ATOM 2522 C CA . ALA A 1 324 ? -1.659 13.162 7.762 1.00 96.31 324 ALA A CA 1
ATOM 2523 C C . ALA A 1 324 ? -2.205 12.648 6.411 1.00 96.31 324 ALA A C 1
ATOM 2525 O O . ALA A 1 324 ? -3.158 11.872 6.404 1.00 96.31 324 ALA A O 1
ATOM 2526 N N . TYR A 1 325 ? -1.631 13.027 5.259 1.00 97.06 325 TYR A N 1
ATOM 2527 C CA . TYR A 1 325 ? -2.188 12.731 3.923 1.00 97.06 325 TYR A CA 1
ATOM 2528 C C . TYR A 1 325 ? -2.519 11.247 3.678 1.00 97.06 325 TYR A C 1
ATOM 2530 O O . TYR A 1 325 ? -3.493 10.933 2.987 1.00 97.06 325 TYR A O 1
ATOM 2538 N N . LYS A 1 326 ? -1.743 10.335 4.278 1.00 97.12 326 LYS A N 1
ATOM 2539 C CA . LYS A 1 326 ? -1.981 8.882 4.283 1.00 97.12 326 LYS A CA 1
ATOM 2540 C C . LYS A 1 326 ? -2.136 8.292 5.687 1.00 97.12 326 LYS A C 1
ATOM 2542 O O . LYS A 1 326 ? -1.960 7.097 5.838 1.00 97.12 326 LYS A O 1
ATOM 2547 N N . LYS A 1 327 ? -2.429 9.082 6.720 1.00 97.75 327 LYS A N 1
ATOM 2548 C CA . LYS A 1 327 ? -2.619 8.570 8.089 1.00 97.75 327 LYS A CA 1
ATOM 2549 C C . LYS A 1 327 ? -4.113 8.584 8.421 1.00 97.75 327 LYS A C 1
ATOM 2551 O O . LYS A 1 327 ? -4.642 9.615 8.838 1.00 97.75 327 LYS A O 1
ATOM 2556 N N . TYR A 1 328 ? -4.823 7.494 8.112 1.00 98.56 328 TYR A N 1
ATOM 2557 C CA . TYR A 1 328 ? -6.283 7.447 8.269 1.00 98.56 328 TYR A CA 1
ATOM 2558 C C . TYR A 1 328 ? -6.645 7.003 9.681 1.00 98.56 328 TYR A C 1
ATOM 2560 O O . TYR A 1 328 ? -7.408 7.690 10.358 1.00 98.56 328 TYR A O 1
ATOM 2568 N N . LEU A 1 329 ? -6.040 5.919 10.162 1.00 98.75 329 LEU A N 1
ATOM 2569 C CA . LEU A 1 329 ? -6.078 5.586 11.577 1.00 98.75 329 LEU A CA 1
ATOM 2570 C C . LEU A 1 329 ? -5.375 6.693 12.367 1.00 98.75 329 LEU A C 1
ATOM 2572 O O . LEU A 1 329 ? -4.335 7.210 11.952 1.00 98.75 329 LEU A O 1
ATOM 2576 N N . TYR A 1 330 ? -5.972 7.063 13.500 1.00 98.38 330 TYR A N 1
ATOM 2577 C CA . TYR A 1 330 ? -5.509 8.091 14.441 1.00 98.38 330 TYR A CA 1
ATOM 2578 C C . TYR A 1 330 ? -5.674 9.556 13.985 1.00 98.38 330 TYR A C 1
ATOM 2580 O O . TYR A 1 330 ? -6.107 10.382 14.787 1.00 98.38 330 TYR A O 1
ATOM 2588 N N . TYR A 1 331 ? -5.401 9.890 12.717 1.00 98.44 331 TYR A N 1
ATOM 2589 C CA . TYR A 1 331 ? -5.497 11.277 12.217 1.00 98.44 331 TYR A CA 1
ATOM 2590 C C . TYR A 1 331 ? -6.634 11.541 11.224 1.00 98.44 331 TYR A C 1
ATOM 2592 O O . TYR A 1 331 ? -6.868 12.696 10.871 1.00 98.44 331 TYR A O 1
ATOM 2600 N N . GLY A 1 332 ? -7.331 10.514 10.727 1.00 98.06 332 GLY A N 1
ATOM 2601 C CA . GLY A 1 332 ? -8.483 10.682 9.832 1.00 98.06 332 GLY A CA 1
ATOM 2602 C C . GLY A 1 332 ? -8.173 11.454 8.556 1.00 98.06 332 GLY A C 1
ATOM 2603 O O . GLY A 1 332 ? -9.055 12.117 8.016 1.00 98.06 332 GLY A O 1
ATOM 2604 N N . ARG A 1 333 ? -6.913 11.447 8.098 1.00 97.31 333 ARG A N 1
ATOM 2605 C CA . ARG A 1 333 ? -6.470 12.262 6.960 1.00 97.31 333 ARG A CA 1
ATOM 2606 C C . ARG A 1 333 ? -6.793 13.761 7.106 1.00 97.31 333 ARG A C 1
ATOM 2608 O O . ARG A 1 333 ? -7.009 14.449 6.108 1.00 97.31 333 ARG A O 1
ATOM 2615 N N . GLN A 1 334 ? -6.857 14.283 8.327 1.00 96.50 334 GLN A N 1
ATOM 2616 C CA . GLN A 1 334 ? -7.182 15.688 8.556 1.00 96.50 334 GLN A CA 1
ATOM 2617 C C . GLN A 1 334 ? -6.009 16.587 8.154 1.00 96.50 334 GLN A C 1
ATOM 2619 O O . GLN A 1 334 ? -4.870 16.365 8.560 1.00 96.50 334 GLN A O 1
ATOM 2624 N N . ARG A 1 335 ? -6.285 17.639 7.376 1.00 94.88 335 ARG A N 1
ATOM 2625 C CA . ARG A 1 335 ? -5.243 18.541 6.856 1.00 94.88 335 ARG A CA 1
ATOM 2626 C C . ARG A 1 335 ? -4.521 19.328 7.953 1.00 94.88 335 ARG A C 1
ATOM 2628 O O . ARG A 1 335 ? -3.328 19.576 7.840 1.00 94.88 335 ARG A O 1
ATOM 2635 N N . GLN A 1 336 ? -5.243 19.638 9.022 1.00 93.88 336 GLN A N 1
ATOM 2636 C CA . GLN A 1 336 ? -4.782 20.373 10.200 1.00 93.88 336 GLN A CA 1
ATOM 2637 C C . GLN A 1 336 ? -4.304 19.456 11.338 1.00 93.88 336 GLN A C 1
ATOM 2639 O O . GLN A 1 336 ? -3.948 19.951 12.405 1.00 93.88 336 GLN A O 1
ATOM 2644 N N . ALA A 1 337 ? -4.273 18.132 11.132 1.00 93.50 337 ALA A N 1
ATOM 2645 C CA . ALA A 1 337 ? -3.705 17.227 12.123 1.00 93.50 337 ALA A CA 1
ATOM 2646 C C . ALA A 1 337 ? -2.225 17.549 12.348 1.00 93.50 337 ALA A C 1
ATOM 2648 O O . ALA A 1 337 ? -1.430 17.581 11.406 1.00 93.50 337 ALA A O 1
ATOM 2649 N N . GLN A 1 338 ? -1.860 17.735 13.612 1.00 90.00 338 GLN A N 1
ATOM 2650 C CA . GLN A 1 338 ? -0.477 17.879 14.037 1.00 90.00 338 GLN A CA 1
ATOM 2651 C C . GLN A 1 338 ? 0.041 16.499 14.461 1.00 90.00 338 GLN A C 1
ATOM 2653 O O . GLN A 1 338 ? -0.504 15.915 15.402 1.00 90.00 338 GLN A O 1
ATOM 2658 N N . PRO A 1 339 ? 1.051 15.932 13.772 1.00 91.12 339 PRO A N 1
ATOM 2659 C CA . PRO A 1 339 ? 1.649 14.671 14.187 1.00 91.12 339 PRO A CA 1
ATOM 2660 C C . PRO A 1 339 ? 2.157 14.747 15.627 1.00 91.12 339 PRO A C 1
ATOM 2662 O O . PRO A 1 339 ? 2.848 15.693 16.005 1.00 91.12 339 PRO A O 1
ATOM 2665 N N . GLN A 1 340 ? 1.829 13.735 16.424 1.00 93.31 340 GLN A N 1
ATOM 2666 C CA . GLN A 1 340 ? 2.216 13.666 17.823 1.00 93.31 340 GLN A CA 1
ATOM 2667 C C . GLN A 1 340 ? 3.731 13.427 17.902 1.00 93.31 340 GLN A C 1
ATOM 2669 O O . GLN A 1 340 ? 4.223 12.447 17.336 1.00 93.31 340 GLN A O 1
ATOM 2674 N N . PRO A 1 341 ? 4.494 14.277 18.611 1.00 91.56 341 PRO A N 1
ATOM 2675 C CA . PRO A 1 341 ? 5.937 14.109 18.705 1.00 91.56 341 PRO A CA 1
ATOM 2676 C C . PRO A 1 341 ? 6.321 12.779 19.366 1.00 91.56 341 PRO A C 1
ATOM 2678 O O . PRO A 1 341 ? 5.999 12.557 20.532 1.00 91.56 341 PRO A O 1
ATOM 2681 N N . GLY A 1 342 ? 7.067 11.937 18.648 1.00 92.06 342 GLY A N 1
ATOM 2682 C CA . GLY A 1 342 ? 7.504 10.610 19.103 1.00 92.06 342 GLY A CA 1
ATOM 2683 C C . GLY A 1 342 ? 6.599 9.457 18.655 1.00 92.06 342 GLY A C 1
ATOM 2684 O O . GLY A 1 342 ? 7.034 8.310 18.710 1.00 92.06 342 GLY A O 1
ATOM 2685 N N . LEU A 1 343 ? 5.390 9.743 18.154 1.00 95.88 343 LEU A N 1
ATOM 2686 C CA . LEU A 1 343 ? 4.513 8.734 17.565 1.00 95.88 343 LEU A CA 1
ATOM 2687 C C . LEU A 1 343 ? 4.865 8.522 16.090 1.00 95.88 343 LEU A C 1
ATOM 2689 O O . LEU A 1 343 ? 4.713 9.415 15.254 1.00 95.88 343 LEU A O 1
ATOM 2693 N N . ARG A 1 344 ? 5.284 7.306 15.752 1.00 97.12 344 ARG A N 1
ATOM 2694 C CA . ARG A 1 344 ? 5.472 6.843 14.378 1.00 97.12 344 ARG A CA 1
ATOM 2695 C C . ARG A 1 344 ? 4.351 5.890 14.004 1.00 97.12 344 ARG A C 1
ATOM 2697 O O . ARG A 1 344 ? 4.054 4.946 14.729 1.00 97.12 344 ARG A O 1
ATOM 2704 N N . ILE A 1 345 ? 3.764 6.124 12.835 1.00 98.31 345 ILE A N 1
ATOM 2705 C CA . ILE A 1 345 ? 2.727 5.269 12.257 1.00 98.31 345 ILE A CA 1
ATOM 2706 C C . ILE A 1 345 ? 3.248 4.776 10.916 1.00 98.31 345 ILE A C 1
ATOM 2708 O O . ILE A 1 345 ? 3.384 5.572 9.990 1.00 98.31 345 ILE A O 1
ATOM 2712 N N . TYR A 1 346 ? 3.542 3.488 10.798 1.00 98.69 346 TYR A N 1
ATOM 2713 C CA . TYR A 1 346 ? 4.001 2.852 9.566 1.00 98.69 346 TYR A CA 1
ATOM 2714 C C . TYR A 1 346 ? 2.799 2.223 8.895 1.00 98.69 346 TYR A C 1
ATOM 2716 O O . TYR A 1 346 ? 2.239 1.285 9.457 1.00 98.69 346 TYR A O 1
ATOM 2724 N N . ASN A 1 347 ? 2.364 2.732 7.743 1.00 98.69 347 ASN A N 1
ATOM 2725 C CA . ASN A 1 347 ? 1.089 2.277 7.210 1.00 98.69 347 ASN A CA 1
ATOM 2726 C C . ASN A 1 347 ? 0.950 2.293 5.691 1.00 98.69 347 ASN A C 1
ATOM 2728 O O . ASN A 1 347 ? 1.668 2.977 4.956 1.00 98.69 347 ASN A O 1
ATOM 2732 N N . ILE A 1 348 ? -0.040 1.533 5.232 1.00 98.81 348 ILE A N 1
ATOM 2733 C CA . ILE A 1 348 ? -0.543 1.555 3.865 1.00 98.81 348 ILE A CA 1
ATOM 2734 C C . ILE A 1 348 ? -2.060 1.743 3.898 1.00 98.81 348 ILE A C 1
ATOM 2736 O O . ILE A 1 348 ? -2.748 1.138 4.714 1.00 98.81 348 ILE A O 1
ATOM 2740 N N . VAL A 1 349 ? -2.577 2.579 2.996 1.00 98.75 349 VAL A N 1
ATOM 2741 C CA . VAL A 1 349 ? -3.999 2.944 2.958 1.00 98.75 349 VAL A CA 1
ATOM 2742 C C . VAL A 1 349 ? -4.636 2.649 1.609 1.00 98.75 349 VAL A C 1
ATOM 2744 O O . VAL A 1 349 ? -3.966 2.659 0.572 1.00 98.75 349 VAL A O 1
ATOM 2747 N N . GLY A 1 350 ? -5.948 2.438 1.622 1.00 98.25 350 GLY A N 1
ATOM 2748 C CA . GLY A 1 350 ? -6.802 2.287 0.453 1.00 98.25 350 GLY A CA 1
ATOM 2749 C C . GLY A 1 350 ? -8.039 3.175 0.565 1.00 98.25 350 GLY A C 1
ATOM 2750 O O . GLY A 1 350 ? -8.624 3.296 1.633 1.00 98.25 350 GLY A O 1
ATOM 2751 N N . MET A 1 351 ? -8.430 3.813 -0.537 1.00 98.12 351 MET A N 1
ATOM 2752 C CA . MET A 1 351 ? -9.667 4.589 -0.638 1.00 98.12 351 MET A CA 1
ATOM 2753 C C . MET A 1 351 ? -10.185 4.475 -2.070 1.00 98.12 351 MET A C 1
ATOM 2755 O O . MET A 1 351 ? -9.526 4.952 -2.997 1.00 98.12 351 MET A O 1
ATOM 2759 N N . SER A 1 352 ? -11.293 3.766 -2.281 1.00 97.50 352 SER A N 1
ATOM 2760 C CA . SER A 1 352 ? -11.912 3.625 -3.604 1.00 97.50 352 SER A CA 1
ATOM 2761 C C . SER A 1 352 ? -13.273 2.941 -3.517 1.00 97.50 352 SER A C 1
ATOM 2763 O O . SER A 1 352 ? -13.429 2.015 -2.728 1.00 97.50 352 SER A O 1
ATOM 2765 N N . HIS A 1 353 ? -14.217 3.315 -4.387 1.00 97.50 353 HIS A N 1
ATOM 2766 C CA . HIS A 1 353 ? -15.500 2.612 -4.544 1.00 97.50 353 HIS A CA 1
ATOM 2767 C C . HIS A 1 353 ? -16.253 2.424 -3.212 1.00 97.50 353 HIS A C 1
ATOM 2769 O O . HIS A 1 353 ? -16.677 1.317 -2.903 1.00 97.50 353 HIS A O 1
ATOM 2775 N N . GLY A 1 354 ? -16.322 3.464 -2.377 1.00 98.00 354 GLY A N 1
ATOM 2776 C CA . GLY A 1 354 ? -16.923 3.413 -1.039 1.00 98.00 354 GLY A CA 1
ATOM 2777 C C . GLY A 1 354 ? -16.063 2.760 0.047 1.00 98.00 354 GLY A C 1
ATOM 2778 O O . GLY A 1 354 ? -16.306 2.982 1.224 1.00 98.00 354 GLY A O 1
ATOM 2779 N N . TYR A 1 355 ? -14.998 2.034 -0.295 1.00 98.69 355 TYR A N 1
ATOM 2780 C CA . TYR A 1 355 ? -14.103 1.443 0.702 1.00 98.69 355 TYR A CA 1
ATOM 2781 C C . TYR A 1 355 ? -13.030 2.420 1.184 1.00 98.69 355 TYR A C 1
ATOM 2783 O O . TYR A 1 355 ? -12.427 3.142 0.386 1.00 98.69 355 TYR A O 1
ATOM 2791 N N . LEU A 1 356 ? -12.760 2.368 2.485 1.00 98.75 356 LEU A N 1
ATOM 2792 C CA . LEU A 1 356 ? -11.606 2.916 3.184 1.00 98.75 356 LEU A CA 1
ATOM 2793 C C . LEU A 1 356 ? -10.883 1.775 3.888 1.00 98.75 356 LEU A C 1
ATOM 2795 O O . LEU A 1 356 ? -11.518 0.915 4.492 1.00 98.75 356 LEU A O 1
ATOM 2799 N N . ALA A 1 357 ? -9.559 1.788 3.842 1.00 98.81 357 ALA A N 1
ATOM 2800 C CA . ALA A 1 357 ? -8.747 0.841 4.578 1.00 98.81 357 ALA A CA 1
ATOM 2801 C C . ALA A 1 357 ? -7.427 1.467 5.017 1.00 98.81 357 ALA A C 1
ATOM 2803 O O . ALA A 1 357 ? -6.870 2.316 4.315 1.00 98.81 357 ALA A O 1
ATOM 2804 N N . ASP A 1 358 ? -6.918 1.017 6.154 1.00 98.88 358 ASP A N 1
ATOM 2805 C CA . ASP A 1 358 ? -5.608 1.388 6.680 1.00 98.88 358 ASP A CA 1
ATOM 2806 C C . ASP A 1 358 ? -5.053 0.202 7.471 1.00 98.88 358 ASP A C 1
ATOM 2808 O O . ASP A 1 358 ? -5.751 -0.349 8.319 1.00 98.88 358 ASP A O 1
ATOM 2812 N N . CYS A 1 359 ? -3.824 -0.203 7.164 1.00 98.88 359 CYS A N 1
ATOM 2813 C CA . CYS A 1 359 ? -3.066 -1.206 7.906 1.00 98.88 359 CYS A CA 1
ATOM 2814 C C . CYS A 1 359 ? -1.841 -0.517 8.480 1.00 98.88 359 CYS A C 1
ATOM 2816 O O . CYS A 1 359 ? -1.008 -0.034 7.706 1.00 98.88 359 CYS A O 1
ATOM 2818 N N . ALA A 1 360 ? -1.729 -0.478 9.804 1.00 98.88 360 ALA A N 1
ATOM 2819 C CA . ALA A 1 360 ? -0.757 0.357 10.481 1.00 98.88 360 ALA A CA 1
ATOM 2820 C C . ALA A 1 360 ? -0.056 -0.360 11.639 1.00 98.88 360 ALA A C 1
ATOM 2822 O O . ALA A 1 360 ? -0.666 -1.087 12.420 1.00 98.88 360 ALA A O 1
ATOM 2823 N N . TYR A 1 361 ? 1.236 -0.086 11.776 1.00 98.81 361 TYR A N 1
ATOM 2824 C CA . TYR A 1 361 ? 2.012 -0.328 12.984 1.00 98.81 361 TYR A CA 1
ATOM 2825 C C . TYR A 1 361 ? 2.264 1.009 13.689 1.00 98.81 361 TYR A C 1
ATOM 2827 O O . TYR A 1 361 ? 2.708 1.973 13.059 1.00 98.81 361 TYR A O 1
ATOM 2835 N N . PHE A 1 362 ? 1.964 1.060 14.982 1.00 98.69 362 PHE A N 1
ATOM 2836 C CA . PHE A 1 362 ? 2.104 2.224 15.847 1.00 98.69 362 PHE A CA 1
ATOM 2837 C C . PHE A 1 362 ? 3.261 2.009 16.809 1.00 98.69 362 PHE A C 1
ATOM 2839 O O . PHE A 1 362 ? 3.321 0.988 17.491 1.00 98.69 362 PHE A O 1
ATOM 2846 N N . PHE A 1 363 ? 4.137 3.005 16.894 1.00 97.12 363 PHE A N 1
ATOM 2847 C CA . PHE A 1 363 ? 5.233 3.026 17.848 1.00 97.12 363 PHE A CA 1
ATOM 2848 C C . PHE A 1 363 ? 5.402 4.424 18.429 1.00 97.12 363 PHE A C 1
ATOM 2850 O O . PHE A 1 363 ? 5.705 5.366 17.698 1.00 97.12 363 PHE A O 1
ATOM 2857 N N . ASP A 1 364 ? 5.199 4.562 19.732 1.00 95.75 364 ASP A N 1
ATOM 2858 C CA . ASP A 1 364 ? 5.427 5.802 20.462 1.00 95.75 364 ASP A CA 1
ATOM 2859 C C . ASP A 1 364 ? 6.697 5.679 21.302 1.00 95.75 364 ASP A C 1
ATOM 2861 O O . ASP A 1 364 ? 6.719 5.021 22.344 1.00 95.75 364 ASP A O 1
ATOM 2865 N N . GLU A 1 365 ? 7.754 6.344 20.845 1.00 89.75 365 GLU A N 1
ATOM 2866 C CA . GLU A 1 365 ? 9.079 6.306 21.472 1.00 89.75 365 GLU A CA 1
ATOM 2867 C C . GLU A 1 365 ? 9.070 6.809 22.920 1.00 89.75 365 GLU A C 1
ATOM 2869 O O . GLU A 1 365 ? 9.852 6.341 23.744 1.00 89.75 365 GLU A O 1
ATOM 2874 N N . LYS A 1 366 ? 8.198 7.769 23.249 1.00 89.12 366 LYS A N 1
ATOM 2875 C CA . LYS A 1 366 ? 8.203 8.431 24.559 1.00 89.12 366 LYS A CA 1
ATOM 2876 C C . LYS A 1 366 ? 7.476 7.610 25.612 1.00 89.12 366 LYS A C 1
ATOM 2878 O O . LYS A 1 366 ? 7.913 7.538 26.758 1.00 89.12 366 LYS A O 1
ATOM 2883 N N . SER A 1 367 ? 6.347 7.020 25.231 1.00 88.81 367 SER A N 1
ATOM 2884 C CA . SER A 1 367 ? 5.498 6.237 26.136 1.00 88.81 367 SER A CA 1
ATOM 2885 C C . SER A 1 367 ? 5.776 4.733 26.084 1.00 88.81 367 SER A C 1
ATOM 2887 O O . SER A 1 367 ? 5.291 3.998 26.944 1.00 88.81 367 SER A O 1
ATOM 2889 N N . GLY A 1 368 ? 6.573 4.265 25.116 1.00 89.31 368 GLY A N 1
ATOM 2890 C CA . GLY A 1 368 ? 6.849 2.843 24.905 1.00 89.31 368 GLY A CA 1
ATOM 2891 C C . GLY A 1 368 ? 5.628 2.065 24.407 1.00 89.31 368 GLY A C 1
ATOM 2892 O O . GLY A 1 368 ? 5.545 0.855 24.618 1.00 89.31 368 GLY A O 1
ATOM 2893 N N . ILE A 1 369 ? 4.656 2.755 23.803 1.00 94.31 369 ILE A N 1
ATOM 2894 C CA . ILE A 1 369 ? 3.455 2.138 23.235 1.00 94.31 369 ILE A CA 1
ATOM 2895 C C . ILE A 1 369 ? 3.797 1.521 21.888 1.00 94.31 369 ILE A C 1
ATOM 2897 O O . ILE A 1 369 ? 4.394 2.168 21.030 1.00 94.31 369 ILE A O 1
ATOM 2901 N N . GLU A 1 370 ? 3.368 0.279 21.693 1.00 95.88 370 GLU A N 1
ATOM 2902 C CA . GLU A 1 370 ? 3.642 -0.490 20.490 1.00 95.88 370 GLU A CA 1
ATOM 2903 C C . GLU A 1 370 ? 2.475 -1.438 20.191 1.00 95.88 370 GLU A C 1
ATOM 2905 O O . GLU A 1 370 ? 2.088 -2.234 21.048 1.00 95.88 370 GLU A O 1
ATOM 2910 N N . PHE A 1 371 ? 1.889 -1.343 18.995 1.00 98.19 371 PHE A N 1
ATOM 2911 C CA . PHE A 1 371 ? 0.801 -2.224 18.546 1.00 98.19 371 PHE A CA 1
ATOM 2912 C C . PHE A 1 371 ? 0.617 -2.158 17.024 1.00 98.19 371 PHE A C 1
ATOM 2914 O O . PHE A 1 371 ? 1.102 -1.237 16.367 1.00 98.19 371 PHE A O 1
ATOM 2921 N N . MET A 1 372 ? -0.123 -3.108 16.449 1.00 98.81 372 MET A N 1
ATOM 2922 C CA . MET A 1 372 ? -0.651 -2.977 15.084 1.00 98.81 372 MET A CA 1
ATOM 2923 C C . MET A 1 372 ? -2.167 -2.863 15.096 1.00 98.81 372 MET A C 1
ATOM 2925 O O . MET A 1 372 ? -2.847 -3.438 15.946 1.00 98.81 372 MET A O 1
ATOM 2929 N N . LEU A 1 373 ? -2.691 -2.128 14.126 1.00 98.94 373 LEU A N 1
ATOM 2930 C CA . LEU A 1 373 ? -4.113 -1.946 13.914 1.00 98.94 373 LEU A CA 1
ATOM 2931 C C . LEU A 1 373 ? -4.380 -1.853 12.415 1.00 98.94 373 LEU A C 1
ATOM 2933 O O . LEU A 1 373 ? -3.793 -1.023 11.721 1.00 98.94 373 LEU A O 1
ATOM 2937 N N . SER A 1 374 ? -5.280 -2.696 11.930 1.00 98.94 374 SER A N 1
ATOM 2938 C CA . SER A 1 374 ? -5.745 -2.697 10.550 1.00 98.94 374 SER A CA 1
ATOM 2939 C C . SER A 1 374 ? -7.264 -2.623 10.524 1.00 98.94 374 SER A C 1
ATOM 2941 O O . SER A 1 374 ? -7.917 -3.287 11.323 1.00 98.94 374 SER A O 1
ATOM 2943 N N . ALA A 1 375 ? -7.837 -1.840 9.615 1.00 98.88 375 ALA A N 1
ATOM 2944 C CA . ALA A 1 375 ? -9.284 -1.727 9.478 1.00 98.88 375 ALA A CA 1
ATOM 2945 C C . ALA A 1 375 ? -9.714 -1.556 8.019 1.00 98.88 375 ALA A C 1
ATOM 2947 O O . ALA A 1 375 ? -9.011 -0.923 7.228 1.00 98.88 375 ALA A O 1
ATOM 2948 N N . VAL A 1 376 ? -10.894 -2.085 7.696 1.00 98.75 376 VAL A N 1
ATOM 2949 C CA . VAL A 1 376 ? -11.646 -1.844 6.456 1.00 98.75 376 VAL A CA 1
ATOM 2950 C C . VAL A 1 376 ? -13.027 -1.323 6.825 1.00 98.75 376 VAL A C 1
ATOM 2952 O O . VAL A 1 376 ? -13.634 -1.800 7.780 1.00 98.75 376 VAL A O 1
ATOM 2955 N N . LEU A 1 377 ? -13.519 -0.351 6.063 1.00 98.06 377 LEU A N 1
ATOM 2956 C CA . LEU A 1 377 ? -14.834 0.254 6.222 1.00 98.06 377 LEU A CA 1
ATOM 2957 C C . LEU A 1 377 ? -15.432 0.580 4.849 1.00 98.06 377 LEU A C 1
ATOM 2959 O O . LEU A 1 377 ? -14.747 1.146 4.000 1.00 98.06 377 LEU A O 1
ATOM 2963 N N . TYR A 1 378 ? -16.710 0.279 4.641 1.00 98.62 378 TYR A N 1
ATOM 2964 C CA . TYR A 1 378 ? -17.473 0.610 3.441 1.00 98.62 378 TYR A CA 1
ATOM 2965 C C . TYR A 1 378 ? -18.513 1.699 3.730 1.00 98.62 378 TYR A C 1
ATOM 2967 O O . TYR A 1 378 ? -19.399 1.518 4.558 1.00 98.62 378 TYR A O 1
ATOM 2975 N N . VAL A 1 379 ? -18.422 2.829 3.031 1.00 98.25 379 VAL A N 1
ATOM 2976 C CA . VAL A 1 379 ? -19.344 3.970 3.113 1.00 98.25 379 VAL A CA 1
ATOM 2977 C C . VAL A 1 379 ? -19.835 4.326 1.710 1.00 98.25 379 VAL A C 1
ATOM 2979 O O . VAL A 1 379 ? -19.095 4.863 0.887 1.00 98.25 379 VAL A O 1
ATOM 2982 N N . ASN A 1 380 ? -21.061 3.912 1.410 1.00 98.25 380 ASN A N 1
ATOM 2983 C CA . ASN A 1 380 ? -21.745 4.203 0.155 1.00 98.25 380 ASN A CA 1
ATOM 2984 C C . ASN A 1 380 ? -23.258 4.042 0.365 1.00 98.25 380 ASN A C 1
ATOM 2986 O O . ASN A 1 380 ? -23.829 3.001 0.016 1.00 98.25 380 ASN A O 1
ATOM 2990 N N . ALA A 1 381 ? -23.888 5.000 1.047 1.00 97.62 381 ALA A N 1
ATOM 2991 C CA . ALA A 1 381 ? -25.271 4.834 1.491 1.00 97.62 381 ALA A CA 1
ATOM 2992 C C . ALA A 1 381 ? -26.275 4.778 0.330 1.00 97.62 381 ALA A C 1
ATOM 2994 O O . ALA A 1 381 ? -27.290 4.088 0.439 1.00 97.62 381 ALA A O 1
ATOM 2995 N N . ASP A 1 382 ? -26.000 5.467 -0.779 1.00 97.25 382 ASP A N 1
ATOM 2996 C CA . ASP A 1 382 ? -26.884 5.475 -1.943 1.00 97.25 382 ASP A CA 1
ATOM 2997 C C . ASP A 1 382 ? -26.704 4.236 -2.844 1.00 97.25 382 ASP A C 1
ATOM 2999 O O . ASP A 1 382 ? -27.531 3.981 -3.725 1.00 97.25 382 ASP A O 1
ATOM 3003 N N . GLY A 1 383 ? -25.656 3.440 -2.609 1.00 97.88 383 GLY A N 1
ATOM 3004 C CA . GLY A 1 383 ? -25.356 2.209 -3.328 1.00 97.88 383 GLY A CA 1
ATOM 3005 C C . GLY A 1 383 ? -24.957 2.408 -4.793 1.00 97.88 383 GLY A C 1
ATOM 3006 O O . GLY A 1 383 ? -25.025 1.435 -5.554 1.00 97.88 383 GLY A O 1
ATOM 3007 N N . ILE A 1 384 ? -24.571 3.617 -5.204 1.00 98.38 384 ILE A N 1
ATOM 3008 C CA . ILE A 1 384 ? -24.094 3.924 -6.551 1.00 98.38 384 ILE A CA 1
ATOM 3009 C C . ILE A 1 384 ? -22.567 3.961 -6.536 1.00 98.38 384 ILE A C 1
ATOM 3011 O O . ILE A 1 384 ? -21.933 4.509 -5.645 1.00 98.38 384 ILE A O 1
ATOM 3015 N N . LEU A 1 385 ? -21.925 3.281 -7.484 1.00 98.19 385 LEU A N 1
ATOM 3016 C CA . LEU A 1 385 ? -20.468 3.316 -7.608 1.00 98.19 385 LEU A CA 1
ATOM 3017 C C . LEU A 1 385 ? -20.038 4.309 -8.692 1.00 98.19 385 LEU A C 1
ATOM 3019 O O . LEU A 1 385 ? -20.688 4.464 -9.722 1.00 98.19 385 LEU A O 1
ATOM 3023 N N . ASN A 1 386 ? -18.869 4.914 -8.499 1.00 96.19 386 ASN A N 1
ATOM 3024 C CA . ASN A 1 386 ? -18.220 5.845 -9.435 1.00 96.19 386 ASN A CA 1
ATOM 3025 C C . ASN A 1 386 ? -18.984 7.150 -9.718 1.00 96.19 386 ASN A C 1
ATOM 3027 O O . ASN A 1 386 ? -18.715 7.801 -10.723 1.00 96.19 386 ASN A O 1
ATOM 3031 N N . ASP A 1 387 ? -19.889 7.555 -8.837 1.00 96.38 387 ASP A N 1
ATOM 3032 C CA . ASP A 1 387 ? -20.546 8.868 -8.852 1.00 96.38 387 ASP A CA 1
ATOM 3033 C C . ASP A 1 387 ? -19.782 9.940 -8.044 1.00 96.38 387 ASP A C 1
ATOM 3035 O O . ASP A 1 387 ? -20.034 11.133 -8.186 1.00 96.38 387 ASP A O 1
ATOM 3039 N N . GLY A 1 388 ? -18.826 9.510 -7.213 1.00 95.06 388 GLY A N 1
ATOM 3040 C CA . GLY A 1 388 ? -18.026 10.378 -6.353 1.00 95.06 388 GLY A CA 1
ATOM 3041 C C . GLY A 1 388 ? -18.705 10.752 -5.033 1.00 95.06 388 GLY A C 1
ATOM 3042 O O . GLY A 1 388 ? -18.128 11.544 -4.286 1.00 95.06 388 GLY A O 1
ATOM 3043 N N . GLN A 1 389 ? -19.873 10.185 -4.721 1.00 96.88 389 GLN A N 1
ATOM 3044 C CA . GLN A 1 389 ? -20.653 10.509 -3.527 1.00 96.88 389 GLN A CA 1
ATOM 3045 C C . GLN A 1 389 ? -20.489 9.409 -2.477 1.00 96.88 389 GLN A C 1
ATOM 3047 O O . GLN A 1 389 ? -21.278 8.483 -2.368 1.00 96.88 389 GLN A O 1
ATOM 3052 N N . TYR A 1 390 ? -19.427 9.511 -1.681 1.00 98.12 390 TYR A N 1
ATOM 3053 C CA . TYR A 1 390 ? -19.170 8.587 -0.575 1.00 98.12 390 TYR A CA 1
ATOM 3054 C C . TYR A 1 390 ? -19.049 9.357 0.736 1.00 98.12 390 TYR A C 1
ATOM 3056 O O . TYR A 1 390 ? -18.464 10.443 0.770 1.00 98.12 390 TYR A O 1
ATOM 3064 N N . GLU A 1 391 ? -19.482 8.768 1.852 1.00 98.19 391 GLU A N 1
ATOM 3065 C CA . GLU A 1 391 ? -19.399 9.384 3.185 1.00 98.19 391 GLU A CA 1
ATOM 3066 C C . GLU A 1 391 ? -17.981 9.295 3.789 1.00 98.19 391 GLU A C 1
ATOM 3068 O O . GLU A 1 391 ? -17.790 9.090 4.992 1.00 98.19 391 GLU A O 1
ATOM 3073 N N . TYR A 1 392 ? -16.945 9.444 2.955 1.00 98.31 392 TYR A N 1
ATOM 3074 C CA . TYR A 1 392 ? -15.545 9.358 3.368 1.00 98.31 392 TYR A CA 1
ATOM 3075 C C . TYR A 1 392 ? -15.189 10.395 4.429 1.00 98.31 392 TYR A C 1
ATOM 3077 O O . TYR A 1 392 ? -14.535 10.057 5.410 1.00 98.31 392 TYR A O 1
ATOM 3085 N N . THR A 1 393 ? -15.589 11.651 4.240 1.00 97.44 393 THR A N 1
ATOM 3086 C CA . THR A 1 393 ? -15.211 12.762 5.128 1.00 97.44 393 THR A CA 1
ATOM 3087 C C . THR A 1 393 ? -16.147 12.918 6.320 1.00 97.44 393 THR A C 1
ATOM 3089 O O . THR A 1 393 ? -15.707 13.381 7.368 1.00 97.44 393 THR A O 1
ATOM 3092 N N . THR A 1 394 ? -17.413 12.524 6.178 1.00 96.88 394 THR A N 1
ATOM 3093 C CA . THR A 1 394 ? -18.448 12.696 7.206 1.00 96.88 394 THR A CA 1
ATOM 3094 C C . THR A 1 394 ? -18.550 11.503 8.151 1.00 96.88 394 THR A C 1
ATOM 3096 O O . THR A 1 394 ? -18.846 11.698 9.324 1.00 96.88 394 THR A O 1
ATOM 3099 N N . MET A 1 395 ? -18.264 10.286 7.675 1.00 97.31 395 MET A N 1
ATOM 3100 C CA . MET A 1 395 ? -18.376 9.057 8.469 1.00 97.31 395 MET A CA 1
ATOM 3101 C C . MET A 1 395 ? -17.058 8.291 8.536 1.00 97.31 395 MET A C 1
ATOM 3103 O O . MET A 1 395 ? -16.564 7.985 9.621 1.00 97.31 395 MET A O 1
ATOM 3107 N N . GLY A 1 396 ? -16.463 7.983 7.383 1.00 98.25 396 GLY A N 1
ATOM 3108 C CA . GLY A 1 396 ? -15.425 6.961 7.330 1.00 98.25 396 GLY A CA 1
ATOM 3109 C C . GLY A 1 396 ? -14.078 7.357 7.934 1.00 98.25 396 GLY A C 1
ATOM 3110 O O . GLY A 1 396 ? -13.556 6.674 8.814 1.00 98.25 396 GLY A O 1
ATOM 3111 N N . LEU A 1 397 ? -13.510 8.479 7.496 1.00 98.56 397 LEU A N 1
ATOM 3112 C CA . LEU A 1 397 ? -12.262 9.014 8.040 1.00 98.56 397 LEU A CA 1
ATOM 3113 C C . LEU A 1 397 ? -12.389 9.426 9.522 1.00 98.56 397 LEU A C 1
ATOM 3115 O O . LEU A 1 397 ? -11.473 9.100 10.281 1.00 98.56 397 LEU A O 1
ATOM 3119 N N . PRO A 1 398 ? -13.492 10.064 9.977 1.00 98.12 398 PRO A N 1
ATOM 3120 C CA . PRO A 1 398 ? -13.740 10.275 11.404 1.00 98.12 398 PRO A CA 1
ATOM 3121 C C . PRO A 1 398 ? -13.750 8.978 12.219 1.00 98.12 398 PRO A C 1
ATOM 3123 O O . PRO A 1 398 ? -13.098 8.920 13.262 1.00 98.12 398 PRO A O 1
ATOM 3126 N N . PHE A 1 399 ? -14.413 7.921 11.735 1.00 98.62 399 PHE A N 1
ATOM 3127 C CA . PHE A 1 399 ? -14.414 6.620 12.407 1.00 98.62 399 PHE A CA 1
ATOM 3128 C C . PHE A 1 399 ? -12.998 6.045 12.543 1.00 98.62 399 PHE A C 1
ATOM 3130 O O . PHE A 1 399 ? -12.601 5.653 13.638 1.00 98.62 399 PHE A O 1
ATOM 3137 N N . LEU A 1 400 ? -12.199 6.044 11.468 1.00 98.81 400 LEU A N 1
ATOM 3138 C CA . LEU A 1 400 ? -10.818 5.540 11.512 1.00 98.81 400 LEU A CA 1
ATOM 3139 C C . LEU A 1 400 ? -9.926 6.359 12.462 1.00 98.81 400 LEU A C 1
ATOM 3141 O O . LEU A 1 400 ? -9.112 5.786 13.193 1.00 98.81 400 LEU A O 1
ATOM 3145 N N . ALA A 1 401 ? -10.099 7.685 12.510 1.00 98.56 401 ALA A N 1
ATOM 3146 C CA . ALA A 1 401 ? -9.403 8.532 13.478 1.00 98.56 401 ALA A CA 1
ATOM 3147 C C . ALA A 1 401 ? -9.719 8.101 14.916 1.00 98.56 401 ALA A C 1
ATOM 3149 O O . ALA A 1 401 ? -8.805 7.798 15.687 1.00 98.56 401 ALA A O 1
ATOM 3150 N N . GLN A 1 402 ? -11.012 8.007 15.240 1.00 98.44 402 GLN A N 1
ATOM 3151 C CA . GLN A 1 402 ? -11.488 7.626 16.568 1.00 98.44 402 GLN A CA 1
ATOM 3152 C C . GLN A 1 402 ? -11.059 6.209 16.947 1.00 98.44 402 GLN A C 1
ATOM 3154 O O . GLN A 1 402 ? -10.657 5.980 18.087 1.00 98.44 402 GLN A O 1
ATOM 3159 N N . LEU A 1 403 ? -11.079 5.266 16.003 1.00 98.81 403 LEU A N 1
ATOM 3160 C CA . LEU A 1 403 ? -10.637 3.893 16.230 1.00 98.81 403 LEU A CA 1
ATOM 3161 C C . LEU A 1 403 ? -9.154 3.859 16.621 1.00 98.81 403 LEU A C 1
ATOM 3163 O O . LEU A 1 403 ? -8.804 3.299 17.659 1.00 98.81 403 LEU A O 1
ATOM 3167 N N . GLY A 1 404 ? -8.291 4.524 15.844 1.00 98.44 404 GLY A N 1
ATOM 3168 C CA . GLY A 1 404 ? -6.858 4.596 16.143 1.00 98.44 404 GLY A CA 1
ATOM 3169 C C . GLY A 1 404 ? -6.557 5.266 17.487 1.00 98.44 404 GLY A C 1
ATOM 3170 O O . GLY A 1 404 ? -5.767 4.745 18.271 1.00 98.44 404 GLY A O 1
ATOM 3171 N N . GLN A 1 405 ? -7.225 6.382 17.795 1.00 98.00 405 GLN A N 1
ATOM 3172 C CA . GLN A 1 405 ? -7.078 7.081 19.081 1.00 98.00 405 GLN A CA 1
ATOM 3173 C C . GLN A 1 405 ? -7.580 6.241 20.263 1.00 98.00 405 GLN A C 1
ATOM 3175 O O . GLN A 1 405 ? -7.031 6.303 21.361 1.00 98.00 405 GLN A O 1
ATOM 3180 N N . THR A 1 406 ? -8.624 5.443 20.057 1.00 97.81 406 THR A N 1
ATOM 3181 C CA . THR A 1 406 ? -9.216 4.592 21.094 1.00 97.81 406 THR A CA 1
ATOM 3182 C C . THR A 1 406 ? -8.317 3.406 21.432 1.00 97.81 406 THR A C 1
ATOM 3184 O O . THR A 1 406 ? -8.056 3.168 22.609 1.00 97.81 406 THR A O 1
ATOM 3187 N N . VAL A 1 407 ? -7.757 2.723 20.429 1.00 98.00 407 VAL A N 1
ATOM 3188 C CA . VAL A 1 407 ? -6.774 1.648 20.659 1.00 98.00 407 VAL A CA 1
ATOM 3189 C C . VAL A 1 407 ? -5.482 2.205 21.263 1.00 98.00 407 VAL A C 1
ATOM 3191 O O . VAL A 1 407 ? -4.935 1.616 22.191 1.00 98.00 407 VAL A O 1
ATOM 3194 N N . TYR A 1 408 ? -5.031 3.383 20.824 1.00 97.50 408 TYR A N 1
ATOM 3195 C CA . TYR A 1 408 ? -3.881 4.048 21.439 1.00 97.50 408 TYR A CA 1
ATOM 3196 C C . TYR A 1 408 ? -4.113 4.336 22.936 1.00 97.50 408 TYR A C 1
ATOM 3198 O O . TYR A 1 408 ? -3.246 4.047 23.757 1.00 97.50 408 TYR A O 1
ATOM 3206 N N . ARG A 1 409 ? -5.302 4.826 23.322 1.00 95.81 409 ARG A N 1
ATOM 3207 C CA . ARG A 1 409 ? -5.667 5.036 24.738 1.00 95.81 409 ARG A CA 1
ATOM 3208 C C . ARG A 1 409 ? -5.751 3.735 25.538 1.00 95.81 409 ARG A C 1
ATOM 3210 O O . ARG A 1 409 ? -5.344 3.726 26.697 1.00 95.81 409 ARG A O 1
ATOM 3217 N N . LEU A 1 410 ? -6.237 2.644 24.943 1.00 94.75 410 LEU A N 1
ATOM 3218 C CA . LEU A 1 410 ? -6.180 1.318 25.570 1.00 94.75 410 LEU A CA 1
ATOM 3219 C C . LEU A 1 410 ? -4.725 0.943 25.891 1.00 94.75 410 LEU A C 1
ATOM 3221 O O . LEU A 1 410 ? -4.407 0.571 27.018 1.00 94.75 410 LEU A O 1
ATOM 3225 N N . GLU A 1 411 ? -3.827 1.105 24.922 1.00 95.06 411 GLU A N 1
ATOM 3226 C CA . GLU A 1 411 ? -2.405 0.807 25.088 1.00 95.06 411 GLU A CA 1
ATOM 3227 C C . GLU A 1 411 ? -1.705 1.731 26.101 1.00 95.06 411 GLU A C 1
ATOM 3229 O O . GLU A 1 411 ? -0.761 1.297 26.762 1.00 95.06 411 GLU A O 1
ATOM 3234 N N . GLN A 1 412 ? -2.156 2.975 26.287 1.00 93.06 412 GLN A N 1
ATOM 3235 C CA . GLN A 1 412 ? -1.619 3.865 27.329 1.00 93.06 412 GLN A CA 1
ATOM 3236 C C . GLN A 1 412 ? -1.805 3.302 28.746 1.00 93.06 412 GLN A C 1
ATOM 3238 O O . GLN A 1 412 ? -0.937 3.494 29.592 1.00 93.06 412 GLN A O 1
ATOM 3243 N N . HIS A 1 413 ? -2.905 2.589 28.997 1.00 89.12 413 HIS A N 1
ATOM 3244 C CA . HIS A 1 413 ? -3.259 2.069 30.325 1.00 89.12 413 HIS A CA 1
ATOM 3245 C C . HIS A 1 413 ? -2.889 0.595 30.510 1.00 89.12 413 HIS A C 1
ATOM 3247 O O . HIS A 1 413 ? -3.114 0.015 31.573 1.00 89.12 413 HIS A O 1
ATOM 3253 N N . ARG A 1 414 ? -2.333 -0.035 29.473 1.00 89.56 414 ARG A N 1
ATOM 3254 C CA . ARG A 1 414 ? -1.999 -1.452 29.496 1.00 89.56 414 ARG A CA 1
ATOM 3255 C C . ARG A 1 414 ? -0.711 -1.689 30.296 1.00 89.56 414 ARG A C 1
ATOM 3257 O O . ARG A 1 414 ? 0.317 -1.093 29.960 1.00 89.56 414 ARG A O 1
ATOM 3264 N N . PRO A 1 415 ? -0.710 -2.593 31.295 1.00 83.19 415 PRO A N 1
ATOM 3265 C CA . PRO A 1 415 ? 0.525 -2.996 31.952 1.00 83.19 415 PRO A CA 1
ATOM 3266 C C . PRO A 1 415 ? 1.427 -3.731 30.952 1.00 83.19 415 PRO A C 1
ATOM 3268 O O . PRO A 1 415 ? 0.964 -4.573 30.175 1.00 83.19 415 PRO A O 1
ATOM 3271 N N . ARG A 1 416 ? 2.721 -3.398 30.969 1.00 82.00 416 ARG A N 1
ATOM 3272 C CA . ARG A 1 416 ? 3.757 -4.015 30.130 1.00 82.00 416 ARG A CA 1
ATOM 3273 C C . ARG A 1 416 ? 4.887 -4.527 31.017 1.00 82.00 416 ARG A C 1
ATOM 3275 O O . ARG A 1 416 ? 5.435 -3.719 31.766 1.00 82.00 416 ARG A O 1
ATOM 3282 N N . PRO A 1 417 ? 5.264 -5.813 30.921 1.00 75.38 417 PRO A N 1
ATOM 3283 C CA . PRO A 1 417 ? 6.408 -6.340 31.662 1.00 75.38 417 PRO A CA 1
ATOM 3284 C C . PRO A 1 417 ? 7.732 -5.673 31.261 1.00 75.38 417 PRO A C 1
ATOM 3286 O O . PRO A 1 417 ? 8.562 -5.392 32.119 1.00 75.38 417 PRO A O 1
ATOM 3289 N N . PHE A 1 418 ? 7.899 -5.357 29.970 1.00 77.25 418 PHE A N 1
ATOM 3290 C CA . PHE A 1 418 ? 9.108 -4.741 29.419 1.00 77.25 418 PHE A CA 1
ATOM 3291 C C . PHE A 1 418 ? 8.751 -3.563 28.510 1.00 77.25 418 PHE A C 1
ATOM 3293 O O . PHE A 1 418 ? 7.808 -3.637 27.718 1.00 77.25 418 PHE A O 1
ATOM 3300 N N . ARG A 1 419 ? 9.499 -2.458 28.630 1.00 71.50 419 ARG A N 1
ATOM 3301 C CA . ARG A 1 419 ? 9.381 -1.320 27.710 1.00 71.50 419 ARG A CA 1
ATOM 3302 C C . ARG A 1 419 ? 10.248 -1.565 26.475 1.00 71.50 419 ARG A C 1
ATOM 3304 O O . ARG A 1 419 ? 11.394 -1.984 26.639 1.00 71.50 419 ARG A O 1
ATOM 3311 N N . PRO A 1 420 ? 9.746 -1.272 25.266 1.00 68.69 420 PRO A N 1
ATOM 3312 C CA . PRO A 1 420 ? 10.556 -1.382 24.068 1.00 68.69 420 PRO A CA 1
ATOM 3313 C C . PRO A 1 420 ? 11.700 -0.37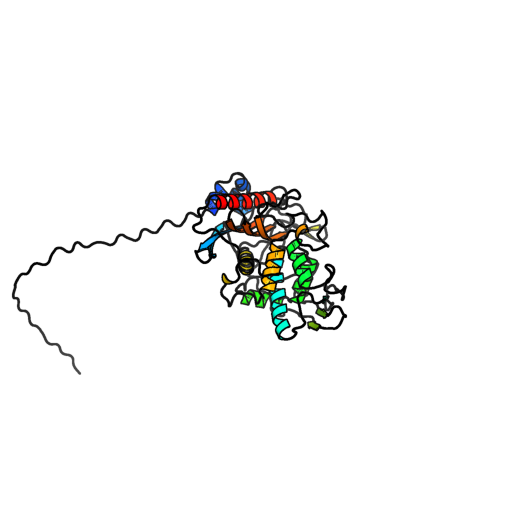0 24.108 1.00 68.69 420 PRO A C 1
ATOM 3315 O O . PRO A 1 420 ? 11.488 0.804 24.410 1.00 68.69 420 PRO A O 1
ATOM 3318 N N . PHE A 1 421 ? 12.904 -0.816 23.759 1.00 65.00 421 PHE A N 1
ATOM 3319 C CA . PHE A 1 421 ? 14.009 0.077 23.422 1.00 65.00 421 PHE A CA 1
ATOM 3320 C C . PHE A 1 421 ? 14.377 -0.119 21.952 1.00 65.00 421 PHE A C 1
ATOM 3322 O O . PHE A 1 421 ? 14.422 -1.244 21.449 1.00 65.00 421 PHE A O 1
ATOM 3329 N N . LEU A 1 422 ? 14.609 0.979 21.234 1.00 56.06 422 LEU A N 1
ATOM 3330 C CA . LEU A 1 422 ? 15.121 0.903 19.870 1.00 56.06 422 LEU A CA 1
ATOM 3331 C C . LEU A 1 422 ? 16.601 0.491 19.917 1.00 56.06 422 LEU A C 1
ATOM 3333 O O . LEU A 1 422 ? 17.359 1.085 20.689 1.00 56.06 422 LEU A O 1
ATOM 3337 N N . PRO A 1 423 ? 17.053 -0.462 19.082 1.00 47.47 423 PRO A N 1
ATOM 3338 C CA . PRO A 1 423 ? 18.474 -0.567 18.785 1.00 47.47 423 PRO A CA 1
ATOM 3339 C C . PRO A 1 423 ? 18.951 0.771 18.201 1.00 47.47 423 PRO A C 1
ATOM 3341 O O . PRO A 1 423 ? 18.213 1.415 17.449 1.00 47.47 423 PRO A O 1
ATOM 3344 N N . ALA A 1 424 ? 20.166 1.204 18.551 1.00 37.38 424 ALA A N 1
ATOM 3345 C CA . ALA A 1 424 ? 20.747 2.426 18.000 1.00 37.38 424 ALA A CA 1
ATOM 3346 C C . ALA A 1 424 ? 20.672 2.406 16.459 1.00 37.38 424 ALA A C 1
ATOM 3348 O O . ALA A 1 424 ? 20.870 1.342 15.864 1.00 37.38 424 ALA A O 1
ATOM 3349 N N . PRO A 1 425 ? 20.384 3.542 15.795 1.00 39.12 425 PRO A N 1
ATOM 3350 C CA . PRO A 1 425 ? 20.345 3.577 14.342 1.00 39.12 425 PRO A CA 1
ATOM 3351 C C . PRO A 1 425 ? 21.704 3.132 13.798 1.00 39.12 425 PRO A C 1
ATOM 3353 O O . PRO A 1 425 ? 22.714 3.798 14.019 1.00 39.12 425 PRO A O 1
ATOM 3356 N N . THR A 1 426 ? 21.732 2.009 13.079 1.00 35.19 426 THR A N 1
ATOM 3357 C CA . THR A 1 426 ? 22.878 1.654 12.240 1.00 35.19 426 THR A CA 1
ATOM 3358 C C . THR A 1 426 ? 23.101 2.811 11.271 1.00 35.19 426 THR A C 1
ATOM 3360 O O . THR A 1 426 ? 22.160 3.236 10.596 1.00 35.19 426 THR A O 1
ATOM 3363 N N . SER A 1 427 ? 24.311 3.368 11.288 1.00 30.36 427 SER A N 1
ATOM 3364 C CA . SER A 1 427 ? 24.738 4.551 10.533 1.00 30.36 427 SER A CA 1
ATOM 3365 C C . SER A 1 427 ? 24.220 4.565 9.087 1.00 30.36 427 SER A C 1
ATOM 3367 O O . SER A 1 427 ? 24.226 3.531 8.422 1.00 30.36 427 SER A O 1
ATOM 3369 N N . ARG A 1 428 ? 23.761 5.751 8.662 1.00 33.38 428 ARG A N 1
ATOM 3370 C CA . ARG A 1 428 ? 23.046 6.054 7.407 1.00 33.38 428 ARG A CA 1
ATOM 3371 C C . ARG A 1 428 ? 23.743 5.617 6.126 1.00 33.38 428 ARG A C 1
ATOM 3373 O O . ARG A 1 428 ? 24.983 5.751 6.070 1.00 33.38 428 ARG A O 1
#